Protein 4MLZ (pdb70)

Organism: Jonesia denitrificans (strain ATCC 14870 / DSM 20603 / BCRC 15368 / CIP 55.134 / JCM 11481 / NBRC 15587 / NCTC 10816 / Prevot 55134) (NCBI:txid471856)

Solvent-accessible surface area: 26626 Å² total

Nearest PDB structures (foldseek):
  4mlz-assembly2_B  TM=9.936E-01  e=7.868E-59  Jonesia denitrificans DSM 20603
  5cr9-assembly1_A  TM=7.950E-01  e=8.941E-20  Saccharomonospora viridis DSM 43017
  4ljs-assembly1_A  TM=7.779E-01  e=3.180E-17  Veillonella parvula DSM 2008
  4m7o-assembly1_A  TM=7.864E-01  e=3.704E-15  Staphylococcus epidermidis ATCC 12228
  4ovk-assembly1_A  TM=6.736E-01  e=2.543E-13  Veillonella parvula DSM 2008

InterPro domains:
  IPR002491 ABC transporter periplasmic binding domain [PF01497] (80-327)
  IPR002491 ABC transporter periplasmic binding domain [PS50983] (79-355)
  IPR022287 ABC transporter, F420-0 import, periplasmic substrate-binding protein, predicted [TIGR03868] (61-351)
  IPR050902 ABC Transporter Solute-Binding [PTHR30535] (26-348)

B-factor: mean 18.54, std 8.25, range [8.4, 85.69]

Sequence (590 aa):
REATTYPLTVDNCGTTATFDSVPERVVTLKSSTTELLLALGRGDRIVATSYLDGPVAPWLEDEAAQVPAVSAPLDEERLPSLEKVLETEPDLIFAGWESVTTEGLADRDRLTQLGVNTLVAPSACKEDGYRPDPLTWEESLAQEITTVGTIFDAHSEAQSLVDTNEQLAAISPDSRGLSALWFSSGSDTPFVGGGSSGSAQLVDTVGLRNIGSDIDDTWGPSWEAIIDANPDVIVLVDSSWSSAQKKKDILTSHPVASTLDAVVNDRYLVIDFPPTEPGVRTADGAVALADQLAALTVEATTYPLTVDNCGTTATFDDSVPERVVTLKSSTTELLLALGRGDRIVATSYLDGPVAPWLEDEAAQVPAVSAPLDEERLPSLEKVLETEPDLIFAGWESVTTEGLADRDRLTQLGVNTLVAPSACKEDGYRPDPLTWEESLAQEITTVGTIFDAHHSEAQSLVDTNEQLAAISPDSRGLSALWFSSGSDTPFVGGGSGSAQLVDTVGLRNIGSDIDDTWGPSWEAIIDANPDVIVLVDSSWSSAQKKKKDILTSHPVASTLDAVVNDRYLVIDFPPTEPGVRTADGAVALADQLAALTVE

Structure (mmCIF, N/CA/C/O backbone):
data_4MLZ
#
_entry.id   4MLZ
#
_cell.length_a   59.678
_cell.length_b   72.741
_cell.length_c   71.306
_cell.angle_alpha   90.000
_cell.angle_beta   101.320
_cell.angle_gamma   90.000
#
_symmetry.space_group_name_H-M   'P 1 21 1'
#
loop_
_entity.id
_entity.type
_entity.pdbx_description
1 polymer 'Periplasmic binding protein'
2 non-polymer 'CALCIUM ION'
3 non-polymer 'POTASSIUM ION'
4 water water
#
loop_
_atom_site.group_PDB
_atom_site.id
_atom_site.type_symbol
_atom_site.label_atom_id
_atom_site.label_alt_id
_atom_site.label_comp_id
_atom_site.label_asym_id
_atom_site.label_entity_id
_atom_site.label_seq_id
_atom_site.pdbx_PDB_ins_code
_atom_site.Cartn_x
_atom_site.Cartn_y
_atom_site.Cartn_z
_atom_site.occupancy
_atom_site.B_iso_or_equiv
_atom_site.auth_seq_id
_atom_site.auth_comp_id
_atom_site.auth_asym_id
_atom_site.auth_atom_id
_atom_site.pdbx_PDB_model_num
ATOM 1 N N . ARG A 1 30 ? 16.510 1.655 47.761 1.00 36.47 55 ARG A N 1
ATOM 2 C CA . ARG A 1 30 ? 15.094 1.882 47.306 1.00 41.59 55 ARG A CA 1
ATOM 3 C C . ARG A 1 30 ? 14.538 3.254 47.758 1.00 39.99 55 ARG A C 1
ATOM 4 O O . ARG A 1 30 ? 13.331 3.511 47.665 1.00 37.32 55 ARG A O 1
ATOM 6 N N . GLU A 1 31 ? 15.415 4.146 48.221 1.00 34.23 56 GLU A N 1
ATOM 7 C CA . GLU A 1 31 ? 14.974 5.453 48.658 1.00 30.22 56 GLU A CA 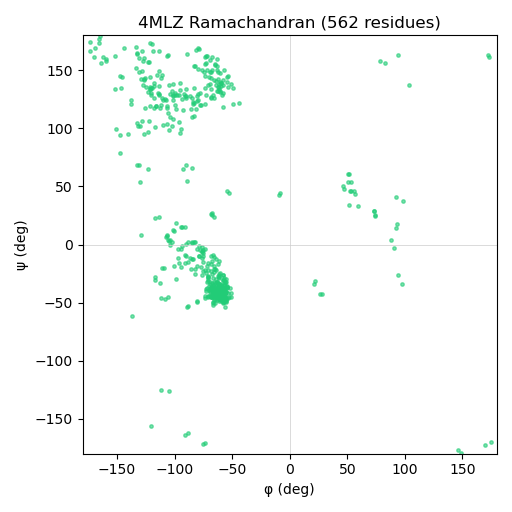1
ATOM 8 C C . GLU A 1 31 ? 14.337 6.235 47.490 1.00 23.73 56 GLU A C 1
ATOM 9 O O . GLU A 1 31 ? 14.764 6.128 46.348 1.00 27.24 56 GLU A O 1
ATOM 15 N N . ALA A 1 32 ? 13.285 6.978 47.794 1.00 16.98 57 ALA A N 1
ATOM 16 C CA . ALA A 1 32 ? 12.711 7.945 46.877 1.00 18.28 57 ALA A CA 1
ATOM 17 C C . ALA A 1 32 ? 12.833 9.306 47.533 1.00 17.18 57 ALA A C 1
ATOM 18 O O . ALA A 1 32 ? 12.621 9.448 48.735 1.00 18.60 57 ALA A O 1
ATOM 20 N N . THR A 1 33 ? 13.189 10.302 46.732 1.00 13.88 58 THR A N 1
ATOM 21 C CA . THR A 1 33 ? 13.365 11.659 47.218 1.00 13.27 58 THR A CA 1
ATOM 22 C C . THR A 1 33 ? 12.064 12.279 47.750 1.00 13.85 58 THR A C 1
ATOM 23 O O . THR A 1 33 ? 11.003 12.139 47.162 1.00 13.95 58 THR A O 1
ATOM 27 N N . THR A 1 34 ? 12.183 12.969 48.884 1.00 15.28 59 THR A N 1
ATOM 28 C CA . THR A 1 34 ? 11.101 13.776 49.443 1.00 17.47 59 THR A CA 1
ATOM 29 C C . THR A 1 34 ? 11.192 15.196 48.910 1.00 16.86 59 THR A C 1
ATOM 30 O O . THR A 1 34 ? 12.241 15.820 49.023 1.00 16.73 59 THR A O 1
ATOM 34 N N . TYR A 1 35 ? 10.100 15.693 48.329 1.00 16.38 60 TYR A N 1
ATOM 35 C CA . TYR A 1 35 ? 9.989 17.076 47.884 1.00 16.96 60 TYR A CA 1
ATOM 36 C C . TYR A 1 35 ? 8.950 17.792 48.732 1.00 16.81 60 TYR A C 1
ATOM 37 O O . TYR A 1 35 ? 7.995 17.170 49.215 1.00 20.79 60 TYR A O 1
ATOM 46 N N . PRO A 1 36 ? 9.117 19.103 48.948 1.00 18.15 61 PRO A N 1
ATOM 47 C CA . PRO A 1 36 ? 10.178 19.967 48.445 1.00 19.06 61 PRO A CA 1
ATOM 48 C C . PRO A 1 36 ? 11.531 19.671 49.094 1.00 18.80 61 PRO A C 1
ATOM 49 O O . PRO A 1 36 ? 11.605 19.297 50.266 1.00 16.93 61 PRO A O 1
ATOM 53 N N . LEU A 1 37 ? 12.571 19.802 48.282 1.00 15.36 62 LEU A N 1
ATOM 54 C CA . LEU A 1 37 ? 13.932 19.517 48.634 1.00 15.96 62 LEU A CA 1
ATOM 55 C C . LEU A 1 37 ? 14.695 20.809 48.515 1.00 16.68 62 LEU A C 1
ATOM 56 O O . LEU A 1 37 ? 14.692 21.439 47.443 1.00 15.32 62 LEU A O 1
ATOM 61 N N . THR A 1 38 ? 15.385 21.173 49.589 1.00 16.99 63 THR A N 1
ATOM 62 C CA . THR A 1 38 ? 16.210 22.363 49.616 1.00 18.00 63 THR A CA 1
ATOM 63 C C . THR A 1 38 ? 17.673 21.973 49.756 1.00 18.58 63 THR A C 1
ATOM 64 O O . THR A 1 38 ? 18.027 21.168 50.613 1.00 18.95 63 THR A O 1
ATOM 68 N N . VAL A 1 39 ? 18.519 22.512 48.882 1.00 16.04 64 VAL A N 1
ATOM 69 C CA . VAL A 1 39 ? 19.954 22.237 48.928 1.00 17.01 64 VAL A CA 1
ATOM 70 C C . VAL A 1 39 ? 20.724 23.539 48.804 1.00 15.46 64 VAL A C 1
ATOM 71 O O . VAL A 1 39 ? 20.247 24.489 48.188 1.00 20.20 64 VAL A O 1
ATOM 75 N N . ASP A 1 40 ? 21.919 23.566 49.385 1.00 14.07 65 ASP A N 1
ATOM 76 C CA . ASP A 1 40 ? 22.858 24.674 49.227 1.00 16.01 65 ASP A CA 1
ATOM 77 C C . ASP A 1 40 ? 23.757 24.284 48.060 1.00 16.12 65 ASP A C 1
ATOM 78 O O . ASP A 1 40 ? 24.488 23.299 48.131 1.00 20.88 65 ASP A O 1
ATOM 83 N N . ASN A 1 41 ? 23.695 25.034 46.981 1.00 14.23 66 ASN A N 1
ATOM 84 C CA . ASN A 1 41 ? 24.470 24.698 45.795 1.00 13.48 66 ASN A CA 1
ATOM 85 C C . ASN A 1 41 ? 25.357 25.885 45.464 1.00 13.06 66 ASN A C 1
ATOM 86 O O . ASN A 1 41 ? 24.876 26.898 44.995 1.00 14.84 66 ASN A O 1
ATOM 91 N N . CYS A 1 42 ? 26.649 25.746 45.727 1.00 17.30 67 CYS A N 1
ATOM 92 C CA . CYS A 1 42 ? 27.623 26.828 45.604 1.00 18.64 67 CYS A CA 1
ATOM 93 C C . CYS A 1 42 ? 27.204 28.098 46.345 1.00 18.08 67 CYS A C 1
ATOM 94 O O . CYS A 1 42 ? 27.497 29.194 45.895 1.00 18.52 67 CYS A O 1
ATOM 97 N N . GLY A 1 43 ? 26.516 27.963 47.469 1.00 16.60 68 GLY A N 1
ATOM 98 C CA . GLY A 1 43 ? 26.131 29.144 48.255 1.00 17.76 68 GLY A CA 1
ATOM 99 C C . GLY A 1 43 ? 24.778 29.733 47.900 1.00 17.87 68 GLY A C 1
ATOM 100 O O . GLY A 1 43 ? 24.337 30.671 48.538 1.00 22.07 68 GLY A O 1
ATOM 101 N N . THR A 1 44 ? 24.111 29.185 46.892 1.00 17.14 69 THR A N 1
ATOM 102 C CA . THR A 1 44 ? 22.740 29.555 46.570 1.00 16.21 69 THR A CA 1
ATOM 103 C C . THR A 1 44 ? 21.767 28.496 47.086 1.00 15.78 69 THR A C 1
ATOM 104 O O . THR A 1 44 ? 21.954 27.305 46.873 1.00 16.77 69 THR A O 1
ATOM 108 N N . THR A 1 45 ? 20.717 28.935 47.758 1.00 17.15 70 THR A N 1
ATOM 109 C CA . THR A 1 45 ? 19.694 27.994 48.210 1.00 19.58 70 THR A CA 1
ATOM 110 C C . THR A 1 45 ? 18.815 27.617 47.030 1.00 18.11 70 THR A C 1
ATOM 111 O O . THR A 1 45 ? 18.208 28.476 46.408 1.00 25.68 70 THR A O 1
ATOM 115 N N . ALA A 1 46 ? 18.777 26.335 46.705 1.00 17.30 71 ALA A N 1
ATOM 116 C CA . ALA A 1 46 ? 18.002 25.853 45.579 1.00 17.05 71 ALA A CA 1
ATOM 117 C C . ALA A 1 46 ? 16.914 24.933 46.118 1.00 16.54 71 ALA A C 1
ATOM 118 O O . ALA A 1 46 ? 17.202 23.925 46.758 1.00 18.37 71 ALA A O 1
ATOM 120 N N . THR A 1 47 ? 15.667 25.315 45.875 1.00 15.84 72 THR A N 1
ATOM 121 C CA . THR A 1 47 ? 14.541 24.506 46.268 1.00 15.99 72 THR A CA 1
ATOM 122 C C . THR A 1 47 ? 13.808 23.905 45.087 1.00 14.34 72 THR A C 1
ATOM 123 O O . THR A 1 47 ? 13.353 24.622 44.200 1.00 17.10 72 THR A O 1
ATOM 127 N N . PHE A 1 48 ? 13.663 22.588 45.127 1.00 13.31 73 PHE A N 1
ATOM 128 C CA . PHE A 1 48 ? 12.957 21.816 44.114 1.00 13.49 73 PHE A CA 1
ATOM 129 C C . PHE A 1 48 ? 11.616 21.370 44.674 1.00 15.35 73 PHE A C 1
ATOM 130 O O . PHE A 1 48 ? 11.558 20.594 45.642 1.00 16.95 73 PHE A O 1
ATOM 138 N N . ASP A 1 49 ? 10.547 21.906 44.089 1.00 16.13 74 ASP A N 1
ATOM 139 C CA . ASP A 1 49 ? 9.180 21.580 44.484 1.00 19.74 74 ASP A CA 1
ATOM 140 C C . ASP A 1 49 ? 8.784 20.168 44.065 1.00 15.66 74 ASP A C 1
ATOM 141 O O . ASP A 1 49 ? 7.821 19.601 44.584 1.00 17.81 74 ASP A O 1
ATOM 146 N N . SER A 1 50 ? 9.519 19.607 43.117 1.00 16.12 75 SER A N 1
ATOM 147 C CA . SER A 1 50 ? 9.218 18.304 42.542 1.00 15.82 75 SER A CA 1
ATOM 148 C C . SER A 1 50 ? 10.426 17.895 41.708 1.00 14.31 75 SER A C 1
ATOM 149 O O . SER A 1 50 ? 11.334 18.702 41.465 1.00 15.55 75 SER A O 1
ATOM 152 N N . VAL A 1 51 ? 10.452 16.654 41.273 1.00 15.17 76 VAL A N 1
ATOM 153 C CA . VAL A 1 51 ? 11.574 16.193 40.470 1.00 14.16 76 VAL A CA 1
ATOM 154 C C . VAL A 1 51 ? 11.662 17.017 39.164 1.00 12.97 76 VAL A C 1
ATOM 155 O O . VAL A 1 51 ? 10.641 17.345 38.587 1.00 13.58 76 VAL A O 1
ATOM 159 N N . PRO A 1 52 ? 12.878 17.406 38.736 1.00 12.37 77 PRO A N 1
ATOM 160 C CA . PRO A 1 52 ? 12.994 18.093 37.444 1.00 12.64 77 PRO A CA 1
ATOM 161 C C . PRO A 1 52 ? 12.485 17.240 36.278 1.00 12.36 77 PRO A C 1
ATOM 162 O O . PRO A 1 52 ? 12.735 16.042 36.236 1.00 12.92 77 PRO A O 1
ATOM 166 N N . GLU A 1 53 ? 11.765 17.872 35.354 1.00 10.71 78 GLU A N 1
ATOM 167 C CA . GLU A 1 53 ? 11.223 17.179 34.178 1.00 12.44 78 GLU A CA 1
ATOM 168 C C . GLU A 1 53 ? 11.786 17.717 32.875 1.00 11.28 78 GLU A C 1
ATOM 169 O O . GLU A 1 53 ? 11.878 16.977 31.912 1.00 12.80 78 GLU A O 1
ATOM 175 N N . ARG A 1 54 ? 12.120 19.010 32.845 1.00 11.40 79 ARG A N 1
ATOM 176 C CA . ARG A 1 54 ? 12.569 19.705 31.639 1.00 10.73 79 ARG A CA 1
ATOM 177 C C . ARG A 1 54 ? 13.820 20.498 31.974 1.00 10.10 79 ARG A C 1
ATOM 178 O O . ARG A 1 54 ? 13.761 21.553 32.603 1.00 12.83 79 ARG A O 1
ATOM 186 N N . VAL A 1 55 ? 14.952 19.949 31.573 1.00 10.18 80 VAL A N 1
ATOM 187 C CA . VAL A 1 55 ? 16.266 20.429 31.942 1.00 9.89 80 VAL A CA 1
ATOM 188 C C . VAL A 1 55 ? 17.086 20.804 30.703 1.00 9.71 80 VAL A C 1
ATOM 189 O O . VAL A 1 55 ? 17.165 20.043 29.749 1.00 11.73 80 VAL A O 1
ATOM 193 N N . VAL A 1 56 ? 17.730 21.960 30.763 1.00 10.49 81 VAL A N 1
ATOM 194 C CA . VAL A 1 56 ? 18.749 22.348 29.799 1.00 10.14 81 VAL A CA 1
ATOM 195 C C . VAL A 1 56 ? 20.124 22.067 30.442 1.00 11.04 81 VAL A C 1
ATOM 196 O O . VAL A 1 56 ? 20.446 22.607 31.489 1.00 10.16 81 VAL A O 1
ATOM 200 N N . THR A 1 57 ? 20.929 21.209 29.826 1.00 10.13 82 THR A N 1
ATOM 201 C CA . THR A 1 57 ? 22.251 20.865 30.372 1.00 10.14 82 THR A CA 1
ATOM 202 C C . THR A 1 57 ? 23.331 21.588 29.550 1.00 11.25 82 THR A C 1
ATOM 203 O O . THR A 1 57 ? 23.332 21.560 28.327 1.00 16.02 82 THR A O 1
ATOM 207 N N . LEU A 1 58 ? 24.210 22.257 30.253 1.00 10.86 83 LEU A N 1
ATOM 208 C CA . LEU A 1 58 ? 25.316 22.995 29.660 1.00 10.73 83 LEU A CA 1
ATOM 209 C C . LEU A 1 58 ? 26.629 22.338 30.045 1.00 10.57 83 LEU A C 1
ATOM 210 O O . LEU A 1 58 ? 26.895 22.126 31.232 1.00 11.02 83 LEU A O 1
ATOM 215 N N . LYS A 1 59 ? 27.457 22.060 29.032 1.00 11.26 84 LYS A N 1
ATOM 216 C CA . LYS A 1 59 ? 28.689 21.236 29.123 1.00 11.22 84 LYS A CA 1
ATOM 217 C C . LYS A 1 59 ? 28.364 19.750 29.038 1.00 10.38 84 LYS A C 1
ATOM 218 O O . LYS A 1 59 ? 27.242 19.310 29.324 1.00 9.75 84 LYS A O 1
ATOM 224 N N . SER A 1 60 ? 29.360 18.974 28.623 1.00 11.29 85 SER A N 1
ATOM 225 C CA . SER A 1 60 ? 29.212 17.527 28.557 1.00 12.31 85 SER A CA 1
ATOM 226 C C . SER A 1 60 ? 29.061 16.872 29.945 1.00 11.70 85 SER A C 1
ATOM 227 O O . SER A 1 60 ? 28.352 15.885 30.080 1.00 14.08 85 SER A O 1
ATOM 230 N N . SER A 1 61 ? 29.730 17.413 30.958 1.00 11.44 86 SER A N 1
ATOM 231 C CA . SER A 1 61 ? 29.709 16.825 32.291 1.00 11.67 86 SER A CA 1
ATOM 232 C C . SER A 1 61 ? 28.277 16.657 32.829 1.00 10.55 86 SER A C 1
ATOM 233 O O . SER A 1 61 ? 27.921 15.600 33.340 1.00 12.51 86 SER A O 1
ATOM 236 N N . THR A 1 62 ? 27.465 17.697 32.687 1.00 9.80 87 THR A N 1
ATOM 237 C CA . THR A 1 62 ? 26.100 17.682 33.193 1.00 10.24 87 THR A CA 1
ATOM 238 C C . THR A 1 62 ? 25.223 16.803 32.309 1.00 10.16 87 THR A C 1
ATOM 239 O O . THR A 1 62 ? 24.451 16.003 32.802 1.00 11.28 87 THR A O 1
ATOM 243 N N . THR A 1 63 ? 25.374 16.951 30.996 1.00 10.06 88 THR A N 1
ATOM 244 C CA . THR A 1 63 ? 24.618 16.178 30.033 1.00 9.71 88 THR A CA 1
ATOM 245 C C . THR A 1 63 ? 24.849 14.690 30.231 1.00 9.95 88 THR A C 1
ATOM 246 O O . THR A 1 63 ? 23.884 13.916 30.361 1.00 11.17 88 THR A O 1
ATOM 250 N N . GLU A 1 64 ? 26.119 14.297 30.300 1.00 11.03 89 GLU A N 1
ATOM 251 C CA . GLU A 1 64 ? 26.461 12.896 30.487 1.00 11.20 89 GLU A CA 1
ATOM 252 C C . GLU A 1 64 ? 26.099 12.355 31.868 1.00 9.51 89 GLU A C 1
ATOM 253 O O . GLU A 1 64 ? 25.740 11.201 31.962 1.00 10.06 89 GLU A O 1
ATOM 259 N N . LEU A 1 65 ? 26.154 13.179 32.916 1.00 9.14 90 LEU A N 1
ATOM 260 C CA . LEU A 1 65 ? 25.734 12.728 34.248 1.00 9.76 90 LEU A CA 1
ATOM 261 C C . LEU A 1 65 ? 24.241 12.372 34.224 1.00 9.35 90 LEU A C 1
ATOM 262 O O . LEU A 1 65 ? 23.857 11.323 34.721 1.00 10.22 90 LEU A O 1
ATOM 267 N N . LEU A 1 66 ? 23.406 13.219 33.615 1.00 9.33 91 LEU A N 1
ATOM 268 C CA . LEU A 1 66 ? 21.985 12.896 33.499 1.00 9.70 91 LEU A CA 1
ATOM 269 C C . LEU A 1 66 ? 21.751 11.664 32.630 1.00 9.84 91 LEU A C 1
ATOM 270 O O . LEU A 1 66 ? 20.938 10.821 32.982 1.00 9.60 91 LEU A O 1
ATOM 275 N N . LEU A 1 67 ? 22.493 11.522 31.525 1.00 9.62 92 LEU A N 1
ATOM 276 C CA . LEU A 1 67 ? 22.378 10.292 30.736 1.00 11.02 92 LEU A CA 1
ATOM 277 C C . LEU A 1 67 ? 22.698 9.070 31.610 1.00 10.92 92 LEU A C 1
ATOM 278 O O . LEU A 1 67 ? 21.959 8.076 31.609 1.00 9.97 92 LEU A O 1
ATOM 283 N N . ALA A 1 68 ? 23.798 9.164 32.353 1.00 10.69 93 ALA A N 1
ATOM 284 C CA . ALA A 1 68 ? 24.291 8.063 33.200 1.00 11.39 93 ALA A CA 1
ATOM 285 C C . ALA A 1 68 ? 23.343 7.681 34.319 1.00 11.06 93 ALA A C 1
ATOM 286 O O . ALA A 1 68 ? 23.294 6.529 34.694 1.00 10.37 93 ALA A O 1
ATOM 288 N N . LEU A 1 69 ? 22.598 8.663 34.840 1.00 11.69 94 LEU A N 1
ATOM 289 C CA . LEU A 1 69 ? 21.592 8.427 35.884 1.00 12.03 94 LEU A CA 1
ATOM 290 C C . LEU A 1 69 ? 20.234 7.927 35.359 1.00 11.72 94 LEU A C 1
ATOM 291 O O . LEU A 1 69 ? 19.308 7.722 36.140 1.00 11.12 94 LEU A O 1
ATOM 296 N N . GLY A 1 70 ? 20.122 7.727 34.048 1.00 12.03 95 GLY A N 1
ATOM 297 C CA . GLY A 1 70 ? 18.876 7.303 33.420 1.00 14.78 95 GLY A CA 1
ATOM 298 C C . GLY A 1 70 ? 17.830 8.401 33.358 1.00 12.84 95 GLY A C 1
ATOM 299 O O . GLY A 1 70 ? 16.625 8.126 33.366 1.00 12.72 95 GLY A O 1
ATOM 300 N N . ARG A 1 71 ? 18.304 9.645 33.288 1.00 11.26 96 ARG A N 1
ATOM 301 C CA . ARG A 1 71 ? 17.433 10.815 33.243 1.00 10.38 96 ARG A CA 1
ATOM 302 C C . ARG A 1 71 ? 17.583 11.582 31.943 1.00 9.81 96 ARG A C 1
ATOM 303 O O . ARG A 1 71 ? 17.242 12.751 31.857 1.00 10.74 96 ARG A O 1
ATOM 311 N N . GLY A 1 72 ? 18.046 10.906 30.903 1.00 11.91 97 GLY A N 1
ATOM 312 C CA . GLY A 1 72 ? 18.160 11.553 29.598 1.00 10.26 97 GLY A CA 1
ATOM 313 C C . GLY A 1 72 ? 16.853 12.106 29.075 1.00 9.47 97 GLY A C 1
ATOM 314 O O . GLY A 1 72 ? 16.848 13.100 28.373 1.00 11.43 97 GLY A O 1
ATOM 315 N N . ASP A 1 73 ? 15.738 11.475 29.428 1.00 11.37 98 ASP A N 1
ATOM 316 C CA . ASP A 1 73 ? 14.422 11.923 28.977 1.00 13.05 98 ASP A CA 1
ATOM 317 C C . ASP A 1 73 ? 14.017 13.271 29.595 1.00 11.87 98 ASP A C 1
ATOM 318 O O . ASP A 1 73 ? 13.053 13.876 29.167 1.00 13.94 98 ASP A O 1
ATOM 323 N N . ARG A 1 74 ? 14.766 13.748 30.576 1.00 11.23 99 ARG A N 1
ATOM 324 C CA . ARG A 1 74 ? 14.514 15.065 31.162 1.00 11.19 99 ARG A CA 1
ATOM 325 C C . ARG A 1 74 ? 15.227 16.179 30.387 1.00 10.62 99 ARG A C 1
ATOM 326 O O . ARG A 1 74 ? 14.979 17.349 30.640 1.00 12.53 99 ARG A O 1
ATOM 334 N N . ILE A 1 75 ? 16.131 15.812 29.479 1.00 10.61 100 ILE A N 1
ATOM 335 C CA . ILE A 1 75 ? 16.939 16.800 28.765 1.00 10.69 100 ILE A CA 1
ATOM 336 C C . ILE A 1 75 ? 16.148 17.355 27.586 1.00 11.11 100 ILE A C 1
ATOM 337 O O . ILE A 1 75 ? 15.903 16.645 26.609 1.00 10.61 100 ILE A O 1
ATOM 342 N N . VAL A 1 76 ? 15.754 18.628 27.694 1.00 11.24 101 VAL A N 1
ATOM 343 C CA . VAL A 1 76 ? 15.017 19.312 26.625 1.00 11.92 101 VAL A CA 1
ATOM 344 C C . VAL A 1 76 ? 15.904 20.148 25.689 1.00 11.27 101 VAL A C 1
ATOM 345 O O . VAL A 1 76 ? 15.468 20.550 24.611 1.00 12.28 101 VAL A O 1
ATOM 349 N N . ALA A 1 77 ? 17.120 20.427 26.124 1.00 10.97 102 ALA A N 1
ATOM 350 C CA . ALA A 1 77 ? 18.122 21.114 25.312 1.00 10.36 102 ALA A CA 1
ATOM 351 C C . ALA A 1 77 ? 19.497 20.932 25.933 1.00 10.69 102 ALA A C 1
ATOM 352 O O . ALA A 1 77 ? 19.639 20.656 27.144 1.00 10.48 102 ALA A O 1
ATOM 354 N N . THR A 1 78 ? 20.519 21.053 25.097 1.00 11.34 103 THR A N 1
ATOM 355 C CA . THR A 1 78 ? 21.904 21.019 25.550 1.00 12.07 103 THR A CA 1
ATOM 356 C C . THR A 1 78 ? 22.619 22.178 24.888 1.00 12.06 103 THR A C 1
ATOM 357 O O . THR A 1 78 ? 22.129 22.762 23.911 1.00 12.60 103 THR A O 1
ATOM 361 N N . SER A 1 79 ? 23.779 22.509 25.425 1.00 10.73 104 SER A N 1
ATOM 362 C CA . SER A 1 79 ? 24.660 23.479 24.805 1.00 11.41 104 SER A CA 1
ATOM 363 C C . SER A 1 79 ? 26.069 23.303 25.313 1.00 12.11 104 SER A C 1
ATOM 364 O O . SER A 1 79 ? 26.295 22.731 26.391 1.00 11.11 104 SER A O 1
ATOM 367 N N . TYR A 1 80 ? 27.017 23.819 24.548 1.00 11.94 105 TYR A N 1
ATOM 368 C CA . TYR A 1 80 ? 28.425 23.800 24.960 1.00 12.40 105 TYR A CA 1
ATOM 369 C C . TYR A 1 80 ? 28.943 22.397 25.249 1.00 12.34 105 TYR A C 1
ATOM 370 O O . TYR A 1 80 ? 29.686 22.197 26.222 1.00 15.07 105 TYR A O 1
ATOM 379 N N . LEU A 1 81 ? 28.591 21.440 24.385 1.00 12.10 106 LEU A N 1
ATOM 380 C CA . LEU A 1 81 ? 29.104 20.078 24.509 1.00 12.70 106 LEU A CA 1
ATOM 381 C C . LEU A 1 81 ? 30.603 20.045 24.180 1.00 13.57 106 LEU A C 1
ATOM 382 O O . LEU A 1 81 ? 31.095 20.847 23.392 1.00 16.08 106 LEU A O 1
ATOM 387 N N . ASP A 1 82 ? 31.320 19.129 24.825 1.00 14.85 107 ASP A N 1
ATOM 388 C CA . ASP A 1 82 ? 32.781 19.058 24.778 1.00 16.35 107 ASP A CA 1
ATOM 389 C C . ASP A 1 82 ? 33.311 17.932 23.906 1.00 17.06 107 ASP A C 1
ATOM 390 O O . ASP A 1 82 ? 34.531 17.725 23.808 1.00 17.16 107 ASP A O 1
ATOM 395 N N . GLY A 1 83 ? 32.412 17.206 23.268 1.00 14.69 108 GLY A N 1
ATOM 396 C CA . GLY A 1 83 ? 32.836 16.121 22.408 1.00 15.90 108 GLY A CA 1
ATOM 397 C C . GLY A 1 83 ? 31.833 15.006 22.463 1.00 15.16 108 GLY A C 1
ATOM 398 O O . GLY A 1 83 ? 30.789 15.144 23.098 1.00 16.88 108 GLY A O 1
ATOM 399 N N . PRO A 1 84 ? 32.126 13.904 21.774 1.00 17.31 109 PRO A N 1
ATOM 400 C CA . PRO A 1 84 ? 31.206 12.776 21.799 1.00 16.82 109 PRO A CA 1
ATOM 401 C C . PRO A 1 84 ? 31.054 12.233 23.204 1.00 15.29 109 PRO A C 1
ATOM 402 O O . PRO A 1 84 ? 31.993 12.321 23.999 1.00 15.18 109 PRO A O 1
ATOM 406 N N . VAL A 1 85 ? 29.876 11.704 23.514 1.00 14.94 110 VAL A N 1
ATOM 407 C CA . VAL A 1 85 ? 29.655 11.061 24.803 1.00 14.86 110 VAL A CA 1
ATOM 408 C C . VAL A 1 85 ? 30.550 9.826 24.995 1.00 14.17 110 VAL A C 1
ATOM 409 O O . VAL A 1 85 ? 31.070 9.244 24.034 1.00 14.74 110 VAL A O 1
ATOM 413 N N . ALA A 1 86 ? 30.741 9.430 26.247 1.00 15.61 111 ALA A N 1
ATOM 414 C CA . ALA A 1 86 ? 31.466 8.194 26.541 1.00 14.78 111 ALA A CA 1
ATOM 415 C C . ALA A 1 86 ? 30.819 7.060 25.776 1.00 14.30 111 ALA A C 1
ATOM 416 O O . ALA A 1 86 ? 29.600 7.054 25.623 1.00 14.18 111 ALA A O 1
ATOM 418 N N . PRO A 1 87 ? 31.611 6.087 25.301 1.00 15.48 112 PRO A N 1
ATOM 419 C CA . PRO A 1 87 ? 30.995 5.022 24.505 1.00 17.29 112 PRO A CA 1
ATOM 420 C C . PRO A 1 87 ? 29.827 4.316 25.200 1.00 14.55 112 PRO A C 1
ATOM 421 O O . PRO A 1 87 ? 28.846 3.982 24.563 1.00 14.96 112 PRO A O 1
ATOM 425 N N . TRP A 1 88 ? 29.930 4.127 26.506 1.00 14.59 113 TRP A N 1
ATOM 426 C CA . TRP A 1 88 ? 28.871 3.484 27.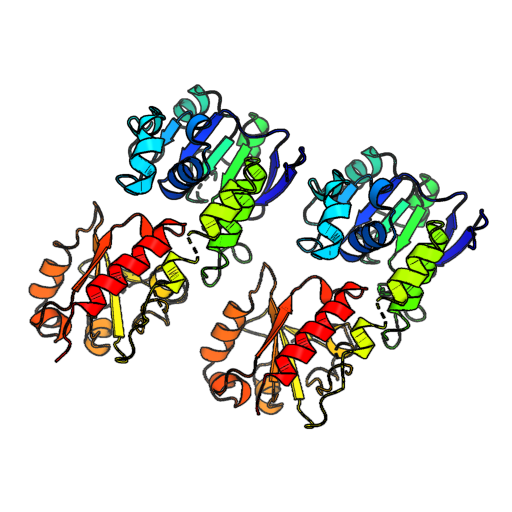287 1.00 13.85 113 TRP A CA 1
ATOM 427 C C . TRP A 1 88 ? 27.629 4.345 27.524 1.00 13.27 113 TRP A C 1
ATOM 428 O O . TRP A 1 88 ? 26.657 3.884 28.103 1.00 13.86 113 TRP A O 1
ATOM 439 N N . LEU A 1 89 ? 27.663 5.588 27.074 1.00 13.97 114 LEU A N 1
ATOM 440 C CA . LEU A 1 89 ? 26.482 6.464 27.085 1.00 12.75 114 LEU A CA 1
ATOM 441 C C . LEU A 1 89 ? 25.896 6.708 25.696 1.00 14.30 114 LEU A C 1
ATOM 442 O O . LEU A 1 89 ? 24.942 7.501 25.547 1.00 13.21 114 LEU A O 1
ATOM 447 N N . GLU A 1 90 ? 26.421 6.007 24.681 1.00 13.46 115 GLU A N 1
ATOM 448 C CA . GLU A 1 90 ? 25.922 6.175 23.331 1.00 13.47 115 GLU A CA 1
ATOM 449 C C . GLU A 1 90 ? 24.461 5.753 23.200 1.00 13.00 115 GLU A C 1
ATOM 450 O O . GLU A 1 90 ? 23.679 6.418 22.529 1.00 13.44 115 GLU A O 1
ATOM 456 N N . ASP A 1 91 ? 24.076 4.658 23.850 1.00 13.77 116 ASP A N 1
ATOM 457 C CA . ASP A 1 91 ? 22.698 4.213 23.715 1.00 17.16 116 ASP A CA 1
ATOM 458 C C . ASP A 1 91 ? 21.742 5.149 24.468 1.00 16.28 116 ASP A C 1
ATOM 459 O O . ASP A 1 91 ? 20.637 5.381 23.998 1.00 20.63 116 ASP A O 1
ATOM 464 N N . GLU A 1 92 ? 22.168 5.741 25.582 1.00 15.14 117 GLU A N 1
ATOM 465 C CA . GLU A 1 92 ? 21.339 6.762 26.221 1.00 13.71 117 GLU A CA 1
ATOM 466 C C . GLU A 1 92 ? 21.230 8.026 25.348 1.00 12.80 117 GLU A C 1
ATOM 467 O O . GLU A 1 92 ? 20.137 8.574 25.184 1.00 12.75 117 GLU A O 1
ATOM 473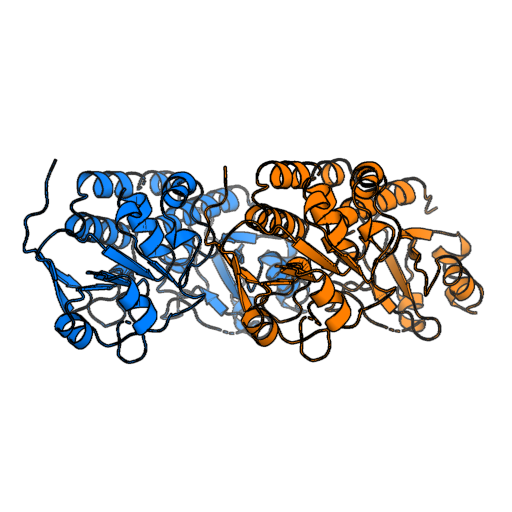 N N . ALA A 1 93 ? 22.348 8.460 24.776 1.00 11.18 118 ALA A N 1
ATOM 474 C CA . ALA A 1 93 ? 22.379 9.690 23.980 1.00 12.70 118 ALA A CA 1
ATOM 475 C C . ALA A 1 93 ? 21.462 9.570 22.767 1.00 12.96 118 ALA A C 1
ATOM 476 O O . ALA A 1 93 ? 20.797 10.529 22.379 1.00 13.19 118 ALA A O 1
ATOM 478 N N . ALA A 1 94 ? 21.412 8.372 22.188 1.00 15.52 119 ALA A N 1
ATOM 479 C CA . ALA A 1 94 ? 20.594 8.102 21.002 1.00 17.87 119 ALA A CA 1
ATOM 480 C C . ALA A 1 94 ? 19.102 8.350 21.241 1.00 17.98 119 ALA A C 1
ATOM 481 O O . ALA A 1 94 ? 18.362 8.599 20.290 1.00 19.45 119 ALA A O 1
ATOM 483 N N . GLN A 1 95 ? 18.667 8.271 22.499 1.00 16.18 120 GLN A N 1
ATOM 484 C CA . GLN A 1 95 ? 17.258 8.536 22.877 1.00 18.09 120 GLN A CA 1
ATOM 485 C C . GLN A 1 95 ? 16.950 10.002 23.190 1.00 16.72 120 GLN A C 1
ATOM 486 O O . GLN A 1 95 ? 15.811 10.346 23.537 1.00 17.52 120 GLN A O 1
ATOM 492 N N . VAL A 1 96 ? 17.947 10.867 23.056 1.00 14.07 121 VAL A N 1
ATOM 493 C CA . VAL A 1 96 ? 17.816 12.257 23.463 1.00 14.84 121 VAL A CA 1
ATOM 494 C C . VAL A 1 96 ? 18.106 13.173 22.281 1.00 14.69 121 VAL A C 1
ATOM 495 O O . VAL A 1 96 ? 19.263 13.471 22.019 1.00 13.14 121 VAL A O 1
ATOM 499 N N . PRO A 1 97 ? 17.053 13.640 21.590 1.00 16.11 122 PRO A N 1
ATOM 500 C CA . PRO A 1 97 ? 17.257 14.517 20.443 1.00 16.50 122 PRO A C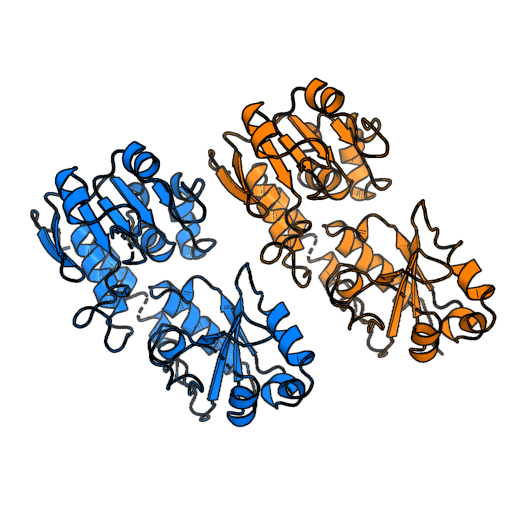A 1
ATOM 501 C C . PRO A 1 97 ? 18.146 15.734 20.724 1.00 13.81 122 PRO A C 1
ATOM 502 O O . PRO A 1 97 ? 18.952 16.106 19.875 1.00 13.90 122 PRO A O 1
ATOM 506 N N . ALA A 1 98 ? 18.035 16.326 21.911 1.00 12.81 123 ALA A N 1
ATOM 507 C CA . ALA A 1 98 ? 18.836 17.501 22.276 1.00 11.95 123 ALA A CA 1
ATOM 508 C C . ALA A 1 98 ? 20.357 17.302 22.209 1.00 12.56 123 ALA A C 1
ATOM 509 O O . ALA A 1 98 ? 21.100 18.266 22.011 1.00 12.89 123 ALA A O 1
ATOM 511 N N . VAL A 1 99 ? 20.829 16.069 22.375 1.00 11.13 124 VAL A N 1
ATOM 512 C CA . VAL A 1 99 ? 22.240 15.792 22.299 1.00 12.03 124 VAL A CA 1
ATOM 513 C C . VAL A 1 99 ? 22.706 15.931 20.841 1.00 12.93 124 VAL A C 1
ATOM 514 O O . VAL A 1 99 ? 23.845 16.317 20.573 1.00 17.21 124 VAL A O 1
ATOM 518 N N . SER A 1 100 ? 21.810 15.654 19.907 1.00 12.76 125 SER A N 1
ATOM 519 C CA . SER A 1 100 ? 22.147 15.733 18.483 1.00 14.48 125 SER A CA 1
ATOM 520 C C . SER A 1 100 ? 22.062 17.145 17.945 1.00 13.90 125 SER A C 1
ATOM 521 O O . SER A 1 100 ? 22.661 17.444 16.914 1.00 14.77 125 SER A O 1
ATOM 524 N N . ALA A 1 101 ? 21.317 18.005 18.638 1.00 13.43 126 ALA A N 1
ATOM 525 C CA . ALA A 1 101 ? 21.077 19.365 18.205 1.00 14.32 126 ALA A CA 1
ATOM 526 C C . ALA A 1 101 ? 21.285 20.355 19.337 1.00 13.09 126 ALA A C 1
ATOM 527 O O . ALA A 1 101 ? 20.341 20.993 19.799 1.00 13.61 126 ALA A O 1
ATOM 529 N N . PRO A 1 102 ? 22.538 20.516 19.775 1.00 14.27 127 PRO A N 1
ATOM 530 C CA . PRO A 1 102 ? 22.777 21.515 20.802 1.00 14.02 127 PRO A CA 1
ATOM 531 C C . PRO A 1 102 ? 22.400 22.923 20.357 1.00 13.39 127 PRO A C 1
ATOM 532 O O . PRO A 1 102 ? 22.522 23.270 19.181 1.00 15.46 127 PRO A O 1
ATOM 536 N N . LEU A 1 103 ? 21.948 23.729 21.307 1.00 13.77 128 LEU A N 1
ATOM 537 C CA . LEU A 1 103 ? 21.534 25.098 21.039 1.00 14.56 128 LEU A CA 1
ATOM 538 C C . LEU A 1 103 ? 22.668 25.941 20.455 1.00 14.84 128 LEU A C 1
ATOM 539 O O . LEU A 1 103 ? 22.420 26.774 19.593 1.00 16.78 128 LEU A O 1
ATOM 544 N N . ASP A 1 104 ? 23.897 25.732 20.929 1.00 15.79 129 ASP A N 1
ATOM 545 C CA . ASP A 1 104 ? 25.067 26.486 20.470 1.00 18.04 129 ASP A CA 1
ATOM 546 C C . ASP A 1 104 ? 26.360 25.735 20.809 1.00 15.95 129 ASP A C 1
ATOM 547 O O . ASP A 1 104 ? 26.381 24.883 21.698 1.00 15.88 129 ASP A O 1
ATOM 552 N N A GLU A 1 105 ? 27.439 26.036 20.102 0.50 16.76 130 GLU A N 1
ATOM 553 N N B GLU A 1 105 ? 27.433 26.048 20.078 0.50 17.10 130 GLU A N 1
ATOM 554 C CA A GLU A 1 105 ? 28.735 25.465 20.452 0.50 17.54 130 GLU A CA 1
ATOM 555 C CA B GLU A 1 105 ? 28.771 25.522 20.387 0.50 18.20 130 GLU A CA 1
ATOM 556 C C A GLU A 1 105 ? 29.253 26.007 21.783 0.50 16.26 130 GLU A C 1
ATOM 557 C C B GLU A 1 105 ? 29.268 26.023 21.750 0.50 16.55 130 GLU A C 1
ATOM 558 O O A GLU A 1 105 ? 30.041 25.346 22.461 0.50 14.92 130 GLU A O 1
ATOM 559 O O B GLU A 1 105 ? 30.053 25.346 22.417 0.50 15.44 130 GLU A O 1
ATOM 570 N N . ARG A 1 106 ? 28.810 27.203 22.166 1.00 14.85 131 ARG A N 1
ATOM 571 C CA . ARG A 1 106 ? 29.180 27.748 23.465 1.00 16.54 131 ARG A CA 1
ATOM 572 C C . ARG A 1 106 ? 27.899 28.073 24.190 1.00 14.72 131 ARG A C 1
ATOM 573 O O . ARG A 1 106 ? 26.993 27.239 24.186 1.00 15.05 131 ARG A O 1
ATOM 581 N N . LEU A 1 107 ? 27.811 29.237 24.833 1.00 18.75 132 LEU A N 1
ATOM 582 C CA . LEU A 1 107 ? 26.576 29.613 25.528 1.00 18.23 132 LEU A CA 1
ATOM 583 C C . LEU A 1 107 ? 25.544 30.134 24.541 1.00 17.06 132 LEU A C 1
ATOM 584 O O . LEU A 1 107 ? 25.831 31.035 23.752 1.00 18.33 132 LEU A O 1
ATOM 589 N N . PRO A 1 108 ? 24.328 29.600 24.608 1.00 17.77 133 PRO A N 1
ATOM 590 C CA . PRO A 1 108 ? 23.228 30.103 23.799 1.00 17.66 133 PRO A CA 1
ATOM 591 C C . PRO A 1 108 ? 22.632 31.363 24.425 1.00 17.08 133 PRO A C 1
ATOM 592 O O . PRO A 1 108 ? 22.931 31.691 25.588 1.00 15.36 133 PRO A O 1
ATOM 596 N N . SER A 1 109 ? 21.772 32.045 23.677 1.00 16.65 134 SER A N 1
ATOM 597 C CA . SER A 1 109 ? 21.010 33.144 24.240 1.00 15.77 134 SER A CA 1
ATOM 598 C C . SER A 1 109 ? 20.038 32.581 25.263 1.00 14.66 134 SER A C 1
ATOM 599 O O . SER A 1 109 ? 19.571 31.437 25.138 1.00 14.63 134 SER A O 1
ATOM 602 N N . LEU A 1 110 ? 19.732 33.396 26.266 1.00 14.46 135 LEU A N 1
ATOM 603 C CA . LEU A 1 110 ? 18.721 33.005 27.243 1.00 13.48 135 LEU A CA 1
ATOM 604 C C . LEU A 1 110 ? 17.354 32.745 26.596 1.00 11.91 135 LEU A C 1
ATOM 605 O O . LEU A 1 110 ? 16.666 31.798 26.967 1.00 13.06 135 LEU A O 1
ATOM 610 N N . GLU A 1 111 ? 16.945 33.576 25.639 1.00 13.23 136 GLU A N 1
ATOM 611 C CA . GLU A 1 111 ? 15.702 33.329 24.883 1.00 14.51 136 GLU A CA 1
ATOM 612 C C . GLU A 1 111 ? 15.625 31.909 24.296 1.00 13.16 136 GLU A C 1
ATOM 613 O O . GLU A 1 111 ? 14.576 31.282 24.394 1.00 13.26 136 GLU A O 1
ATOM 619 N N . LYS A 1 112 ? 16.705 31.413 23.679 1.00 14.88 137 LYS A N 1
ATOM 620 C CA . LYS A 1 112 ? 16.716 30.040 23.131 1.00 16.20 137 LYS A CA 1
ATOM 621 C C . LYS A 1 112 ? 16.580 28.989 24.237 1.00 16.51 137 LYS A C 1
ATOM 622 O O . LYS A 1 112 ? 15.894 27.984 24.061 1.00 16.87 137 LYS A O 1
ATOM 628 N N . VAL A 1 113 ? 17.228 29.230 25.375 1.00 14.55 138 VAL A N 1
ATOM 629 C CA . VAL A 1 113 ? 17.131 28.328 26.527 1.00 15.86 138 VAL A CA 1
ATOM 630 C C . VAL A 1 113 ? 15.676 28.266 27.018 1.00 14.77 138 VAL A C 1
ATOM 631 O O . VAL A 1 113 ? 15.130 27.190 27.263 1.00 17.14 138 VAL A O 1
ATOM 635 N N . LEU A 1 114 ? 15.044 29.424 27.122 1.00 14.30 139 LEU A N 1
ATOM 636 C CA . LEU A 1 114 ? 13.699 29.505 27.682 1.00 15.31 139 LEU A CA 1
ATOM 637 C C . LEU A 1 114 ? 12.623 28.977 26.761 1.00 15.34 139 LEU A C 1
ATOM 638 O O . LEU A 1 114 ? 11.534 28.608 27.231 1.00 15.34 139 LEU A O 1
ATOM 643 N N . GLU A 1 115 ? 12.912 28.928 25.460 1.00 15.79 140 GLU A N 1
ATOM 644 C CA . GLU A 1 115 ? 11.930 28.444 24.459 1.00 17.91 140 GLU A CA 1
ATOM 645 C C . GLU A 1 115 ? 11.430 27.028 24.727 1.00 15.24 140 GLU A C 1
ATOM 646 O O . GLU A 1 115 ? 10.324 26.684 24.329 1.00 16.75 140 GLU A O 1
ATOM 652 N N . THR A 1 116 ? 12.265 26.213 25.370 1.00 15.44 141 THR A N 1
ATOM 653 C CA . THR A 1 116 ? 11.952 24.817 25.694 1.00 14.81 141 THR A CA 1
ATOM 654 C C . THR A 1 116 ? 11.159 24.646 27.009 1.00 13.39 141 THR A C 1
ATOM 655 O O . THR A 1 116 ? 10.871 23.515 27.428 1.00 13.55 141 THR A O 1
ATOM 659 N N . GLU A 1 117 ? 10.812 25.754 27.655 1.00 12.30 142 GLU A N 1
ATOM 660 C CA . GLU A 1 117 ? 10.063 25.720 28.936 1.00 12.98 142 GLU A CA 1
ATOM 661 C C . GLU A 1 117 ? 10.751 24.839 29.980 1.00 14.48 142 GLU A C 1
ATOM 662 O O . GLU A 1 117 ? 10.139 23.916 30.539 1.00 14.27 142 GLU A O 1
ATOM 668 N N . PRO A 1 118 ? 12.037 25.114 30.249 1.00 13.43 143 PRO A N 1
ATOM 669 C CA . PRO A 1 118 ? 12.743 24.322 31.248 1.00 13.71 143 PRO A CA 1
ATOM 670 C C . PRO A 1 118 ? 12.304 24.682 32.667 1.00 13.52 143 PRO A C 1
ATOM 671 O O . PRO A 1 118 ? 11.962 25.841 32.949 1.00 15.21 143 PRO A O 1
ATOM 675 N N . ASP A 1 119 ? 12.341 23.702 33.557 1.00 12.79 144 ASP A N 1
ATOM 676 C CA . ASP A 1 119 ? 12.212 23.990 34.999 1.00 13.52 144 ASP A CA 1
ATOM 677 C C . ASP A 1 119 ? 13.580 24.069 35.681 1.00 11.06 144 ASP A C 1
ATOM 678 O O . ASP A 1 119 ? 13.689 24.520 36.826 1.00 11.65 144 ASP A O 1
ATOM 683 N N . LEU A 1 120 ? 14.621 23.638 34.971 1.00 10.44 145 LEU A N 1
ATOM 684 C CA . LEU A 1 120 ? 15.981 23.623 35.476 1.00 10.21 145 LEU A CA 1
ATOM 685 C C . LEU A 1 120 ? 17.025 23.894 34.375 1.00 9.53 145 LEU A C 1
ATOM 686 O O . LEU A 1 120 ? 16.948 23.336 33.273 1.00 10.72 145 LEU A O 1
ATOM 691 N N . ILE A 1 121 ? 17.976 24.760 34.694 1.00 9.27 146 ILE A N 1
ATOM 692 C CA . ILE A 1 121 ? 19.226 24.891 33.957 1.00 10.14 146 ILE A CA 1
ATOM 693 C C . ILE A 1 121 ? 20.352 24.279 34.809 1.00 10.60 146 ILE A C 1
ATOM 694 O O . ILE A 1 121 ? 20.616 24.723 35.952 1.00 11.07 146 ILE A O 1
ATOM 699 N N . PHE A 1 122 ? 21.000 23.247 34.263 1.00 10.58 147 PHE A N 1
ATOM 700 C CA . PHE A 1 122 ? 22.055 22.485 34.939 1.00 10.66 147 PHE A CA 1
ATOM 701 C C . PHE A 1 122 ? 23.362 22.832 34.222 1.00 10.39 147 PHE A C 1
ATOM 702 O O . PHE A 1 122 ? 23.635 22.354 33.106 1.00 11.26 147 PHE A O 1
ATOM 710 N N . ALA A 1 123 ? 24.141 23.690 34.871 1.00 9.70 148 ALA A N 1
ATOM 711 C CA . ALA A 1 123 ? 25.331 24.303 34.290 1.00 10.84 148 ALA A CA 1
ATOM 712 C C . ALA A 1 123 ? 26.619 23.642 34.755 1.00 11.56 148 ALA A C 1
ATOM 713 O O . ALA A 1 123 ? 26.858 23.484 35.956 1.00 12.24 148 ALA A O 1
ATOM 715 N N . GLY A 1 124 ? 27.463 23.267 33.800 1.00 10.80 149 GLY A N 1
ATOM 716 C CA . GLY A 1 124 ? 28.768 22.674 34.117 1.00 10.63 149 GLY A CA 1
ATOM 717 C C . GLY A 1 124 ? 29.777 23.645 34.703 1.00 10.73 149 GLY A C 1
ATOM 718 O O . GLY A 1 124 ? 30.700 23.224 35.412 1.00 12.62 149 GLY A O 1
ATOM 719 N N . TRP A 1 125 ? 29.634 24.933 34.367 1.00 10.77 150 TRP A N 1
ATOM 720 C CA . TRP A 1 125 ? 30.497 25.994 34.884 1.00 10.81 150 TRP A CA 1
ATOM 721 C C . TRP A 1 125 ? 29.633 27.022 35.607 1.00 11.52 150 TRP A C 1
ATOM 722 O O . TRP A 1 125 ? 28.590 27.449 35.104 1.00 13.25 150 TRP A O 1
ATOM 733 N N . GLU A 1 126 ? 30.086 27.449 36.772 1.00 10.76 151 GLU A N 1
ATOM 734 C CA . GLU A 1 126 ? 29.325 28.392 37.601 1.00 11.71 151 GLU A CA 1
ATOM 735 C C . GLU A 1 126 ? 29.040 29.710 36.896 1.00 13.03 151 GLU A C 1
ATOM 736 O O . GLU A 1 126 ? 27.951 30.281 37.046 1.00 13.85 151 GLU A O 1
ATOM 742 N N . SER A 1 127 ? 30.018 30.189 36.126 1.00 12.55 152 SER A N 1
ATOM 743 C CA . SER A 1 127 ? 29.888 31.454 35.395 1.00 12.49 152 SER A CA 1
ATOM 744 C C . SER A 1 127 ? 28.635 31.518 34.490 1.00 12.78 152 SER A C 1
ATOM 745 O O . SER A 1 127 ? 28.107 32.590 34.246 1.00 13.07 152 SER A O 1
ATOM 756 N N . VAL A 1 129 ? 25.640 30.745 35.016 1.00 12.78 154 VAL A N 1
ATOM 757 C CA . VAL A 1 129 ? 24.455 31.239 35.732 1.00 12.35 154 VAL A CA 1
ATOM 758 C C . VAL A 1 129 ? 24.814 32.414 36.620 1.00 12.42 154 VAL A C 1
ATOM 759 O O . VAL A 1 129 ? 24.397 32.512 37.770 1.00 14.93 154 VAL A O 1
ATOM 763 N N . THR A 1 130 ? 25.602 33.313 36.052 1.00 11.69 155 THR A N 1
ATOM 764 C CA . THR A 1 130 ? 25.876 34.610 36.639 1.00 12.57 155 THR A CA 1
ATOM 765 C C . THR A 1 130 ? 25.439 35.643 35.645 1.00 12.53 155 THR A C 1
ATOM 766 O O . THR A 1 130 ? 25.096 35.322 34.503 1.00 13.39 155 THR A O 1
ATOM 770 N N . THR A 1 131 ? 25.479 36.892 36.057 1.00 12.65 156 THR A N 1
ATOM 771 C CA . THR A 1 131 ? 25.160 37.978 35.142 1.00 13.22 156 THR A CA 1
ATOM 772 C C . THR A 1 131 ? 26.029 37.980 33.889 1.00 12.32 156 THR A C 1
ATOM 773 O O . THR A 1 131 ? 25.562 38.360 32.823 1.00 11.70 156 THR A O 1
ATOM 777 N N . GLU A 1 132 ? 27.273 37.538 34.022 1.00 12.84 157 GLU A N 1
ATOM 778 C CA . GLU A 1 132 ? 28.216 37.426 32.895 1.00 14.63 157 GLU A CA 1
ATOM 779 C C . GLU A 1 132 ? 27.932 36.232 31.969 1.00 14.17 157 GLU A C 1
ATOM 780 O O . GLU A 1 132 ? 28.544 36.114 30.893 1.00 14.80 157 GLU A O 1
ATOM 786 N N . GLY A 1 133 ? 26.986 35.382 32.364 1.00 14.85 158 GLY A N 1
ATOM 787 C CA . GLY A 1 133 ? 26.552 34.205 31.568 1.00 14.77 158 GLY A CA 1
ATOM 788 C C . GLY A 1 133 ? 25.140 34.381 31.048 1.00 14.15 158 GLY A C 1
ATOM 789 O O . GLY A 1 133 ? 24.836 35.401 30.425 1.00 16.93 158 GLY A O 1
ATOM 790 N N . LEU A 1 134 ? 24.255 33.431 31.340 1.00 15.41 159 LEU A N 1
ATOM 791 C CA . LEU A 1 134 ? 22.862 33.512 30.885 1.00 15.88 159 LEU A CA 1
ATOM 792 C C . LEU A 1 134 ? 22.079 34.591 31.616 1.00 14.68 159 LEU A C 1
ATOM 793 O O . LEU A 1 134 ? 21.331 35.354 31.003 1.00 19.01 159 LEU A O 1
ATOM 798 N N . ALA A 1 135 ? 22.258 34.618 32.929 1.00 13.61 160 ALA A N 1
ATOM 799 C CA . ALA A 1 135 ? 21.561 35.505 33.862 1.00 11.79 160 ALA A CA 1
ATOM 800 C C . ALA A 1 135 ? 21.937 35.033 35.256 1.00 12.55 160 ALA A C 1
ATOM 801 O O . ALA A 1 135 ? 22.378 33.894 35.446 1.00 12.44 160 ALA A O 1
ATOM 803 N N . ASP A 1 136 ? 21.705 35.905 36.231 1.00 12.75 161 ASP A N 1
ATOM 804 C CA . ASP A 1 136 ? 21.948 35.563 37.618 1.00 13.06 161 ASP A CA 1
ATOM 805 C C . ASP A 1 136 ? 20.881 34.581 38.103 1.00 12.59 161 ASP A C 1
ATOM 806 O O . ASP A 1 136 ? 19.773 34.527 37.574 1.00 11.94 161 ASP A O 1
ATOM 811 N N . ARG A 1 137 ? 21.226 33.817 39.125 1.00 12.70 162 ARG A N 1
ATOM 812 C CA . ARG A 1 137 ? 20.370 32.736 39.627 1.00 13.01 162 ARG A CA 1
ATOM 813 C C . ARG A 1 137 ? 19.085 33.248 40.275 1.00 11.83 162 ARG A C 1
ATOM 814 O O . ARG A 1 137 ? 18.019 32.640 40.125 1.00 13.03 162 ARG A O 1
ATOM 822 N N . ASP A 1 138 ? 19.164 34.371 40.974 1.00 10.82 163 ASP A N 1
ATOM 823 C CA . ASP A 1 138 ? 17.961 34.921 41.608 1.00 12.27 163 ASP A CA 1
ATOM 824 C C . ASP A 1 138 ? 16.935 35.391 40.561 1.00 12.41 163 ASP A C 1
ATOM 825 O O . ASP A 1 138 ? 15.730 35.174 40.698 1.00 13.77 163 ASP A O 1
ATOM 830 N N . ARG A 1 139 ? 17.433 35.980 39.481 1.00 11.32 164 ARG A N 1
ATOM 831 C CA . ARG A 1 139 ? 16.566 36.433 38.381 1.00 11.85 164 ARG A CA 1
ATOM 832 C C . ARG A 1 139 ? 15.913 35.215 37.707 1.00 11.24 164 ARG A C 1
ATOM 833 O O . ARG A 1 139 ? 14.722 35.214 37.467 1.00 10.94 164 ARG A O 1
ATOM 841 N N . LEU A 1 140 ? 16.690 34.164 37.448 1.00 11.56 165 LEU A N 1
ATOM 842 C CA . LEU A 1 140 ? 16.141 32.920 36.894 1.00 11.56 165 LEU A CA 1
ATOM 843 C C . LEU A 1 140 ? 15.080 32.296 37.816 1.00 12.34 165 LEU A C 1
ATOM 844 O O . LEU A 1 140 ? 14.030 31.872 37.353 1.00 11.50 165 LEU A O 1
ATOM 849 N N . THR A 1 141 ? 15.340 32.280 39.118 1.00 14.03 166 THR A N 1
ATOM 850 C CA . THR A 1 141 ? 14.345 31.809 40.086 1.00 14.60 166 THR A CA 1
ATOM 851 C C . THR A 1 141 ? 13.020 32.584 40.026 1.00 14.22 166 THR A C 1
ATOM 852 O O . THR A 1 141 ? 11.937 31.990 40.058 1.00 14.52 166 THR A O 1
ATOM 856 N N . GLN A 1 142 ? 13.120 33.900 39.914 1.00 16.02 167 GLN A N 1
ATOM 857 C CA . GLN A 1 142 ? 11.957 34.767 39.752 1.00 17.42 167 GLN A CA 1
ATOM 858 C C . GLN A 1 142 ? 11.138 34.416 38.523 1.00 15.34 167 GLN A C 1
ATOM 859 O O . GLN A 1 142 ? 9.923 34.487 38.544 1.00 15.93 167 GLN A O 1
ATOM 865 N N . LEU A 1 143 ? 11.822 34.030 37.456 1.00 16.62 168 LEU A N 1
ATOM 866 C CA . LEU A 1 143 ? 11.185 33.615 36.216 1.00 16.39 168 LEU A CA 1
ATOM 867 C C . LEU A 1 143 ? 10.647 32.171 36.255 1.00 15.80 168 LEU A C 1
ATOM 868 O O . LEU A 1 143 ? 10.089 31.684 35.280 1.00 17.32 168 LEU A O 1
ATOM 873 N N . GLY A 1 144 ? 10.843 31.484 37.371 1.00 14.92 169 GLY A N 1
ATOM 874 C CA . GLY A 1 144 ? 10.322 30.132 37.551 1.00 16.98 169 GLY A CA 1
ATOM 875 C C . GLY A 1 144 ? 11.287 29.034 37.155 1.00 15.47 169 GLY A C 1
ATOM 876 O O . GLY A 1 144 ? 10.892 27.885 37.040 1.00 16.07 169 GLY A O 1
ATOM 877 N N . VAL A 1 145 ? 12.558 29.378 36.971 1.00 13.50 170 VAL A N 1
ATOM 878 C CA . VAL A 1 145 ? 13.551 28.409 36.523 1.00 13.71 170 VAL A CA 1
ATOM 879 C C . VAL A 1 145 ? 14.601 28.113 37.600 1.00 11.45 170 VAL A C 1
ATOM 880 O O . VAL A 1 145 ? 15.340 28.999 38.019 1.00 12.46 170 VAL A O 1
ATOM 884 N N . ASN A 1 146 ? 14.657 26.857 38.048 1.00 11.52 171 ASN A N 1
ATOM 885 C CA . ASN A 1 146 ? 15.725 26.420 38.945 1.00 11.78 171 ASN A CA 1
ATOM 886 C C . ASN A 1 146 ? 17.074 26.485 38.253 1.00 11.11 171 ASN A C 1
ATOM 887 O O . ASN A 1 146 ? 17.173 26.365 37.019 1.00 12.02 171 ASN A O 1
ATOM 892 N N . THR A 1 147 ? 18.117 26.618 39.056 1.00 11.74 172 THR A N 1
ATOM 893 C CA . THR A 1 147 ? 19.502 26.493 38.560 1.00 11.06 172 THR A CA 1
ATOM 894 C C . THR A 1 147 ? 20.264 25.514 39.429 1.00 11.09 172 THR A C 1
ATOM 895 O O . THR A 1 147 ? 20.065 25.446 40.651 1.00 12.15 172 THR A O 1
ATOM 899 N N . LEU A 1 148 ? 21.118 24.722 38.788 1.00 11.21 173 LEU A N 1
ATOM 900 C CA . LEU A 1 148 ? 22.023 23.844 39.508 1.00 11.42 173 LEU A CA 1
ATOM 901 C C . LEU A 1 148 ? 23.383 23.924 38.814 1.00 11.15 173 LEU A C 1
ATOM 902 O O . LEU A 1 148 ? 23.485 23.708 37.598 1.00 12.22 173 LEU A O 1
ATOM 907 N N . VAL A 1 149 ? 24.403 24.272 39.585 1.00 10.72 174 VAL A N 1
ATOM 908 C CA . VAL A 1 149 ? 25.786 24.212 39.154 1.00 11.39 174 VAL A CA 1
ATOM 909 C C . VAL A 1 149 ? 26.384 22.894 39.614 1.00 11.56 174 VAL A C 1
ATOM 910 O O . VAL A 1 149 ? 26.237 22.512 40.770 1.00 12.16 174 VAL A O 1
ATOM 914 N N . ALA A 1 150 ? 27.079 22.210 38.715 1.00 12.50 175 ALA A N 1
ATOM 915 C CA . ALA A 1 150 ? 27.790 20.989 39.079 1.00 13.50 175 ALA A CA 1
ATOM 916 C C . ALA A 1 150 ? 28.598 21.283 40.327 1.00 13.91 175 ALA A C 1
ATOM 917 O O . ALA A 1 150 ? 29.426 22.189 40.319 1.00 13.05 175 ALA A O 1
ATOM 919 N N . PRO A 1 151 ? 28.344 20.538 41.425 1.00 17.22 176 PRO A N 1
ATOM 920 C CA . PRO A 1 151 ? 29.017 20.848 42.687 1.00 16.24 176 PRO A CA 1
ATOM 921 C C . PRO A 1 151 ? 30.537 20.880 42.590 1.00 16.06 176 PRO A C 1
ATOM 922 O O . PRO A 1 151 ? 31.198 21.660 43.283 1.00 20.12 176 PRO A O 1
ATOM 926 N N . SER A 1 152 ? 31.088 20.051 41.714 1.00 15.97 177 SER A N 1
ATOM 927 C CA . SER A 1 152 ? 32.525 20.017 41.506 1.00 18.02 177 SER A CA 1
ATOM 928 C C . SER A 1 152 ? 33.071 21.300 40.855 1.00 15.67 177 SER A C 1
ATOM 929 O O . SER A 1 152 ? 34.270 21.529 40.887 1.00 18.56 177 SER A O 1
ATOM 932 N N . ALA A 1 153 ? 32.185 22.130 40.305 1.00 15.18 178 ALA A N 1
ATOM 933 C CA . ALA A 1 153 ? 32.549 23.342 39.551 1.00 13.34 178 ALA A CA 1
ATOM 934 C C . ALA A 1 153 ? 32.332 24.658 40.325 1.00 14.51 178 ALA A C 1
ATOM 935 O O . ALA A 1 153 ? 32.524 25.737 39.774 1.00 14.74 178 ALA A O 1
ATOM 937 N N . CYS A 1 154 ? 31.922 24.589 41.588 1.00 14.29 179 CYS A N 1
ATOM 938 C CA . CYS A 1 154 ? 31.803 25.809 42.383 1.00 14.17 179 CYS A CA 1
ATOM 939 C C . CYS A 1 154 ? 33.197 26.450 42.468 1.00 16.06 179 CYS A C 1
ATOM 940 O O . CYS A 1 154 ? 34.203 25.751 42.611 1.00 15.90 179 CYS A O 1
ATOM 943 N N . LYS A 1 155 ? 33.263 27.770 42.371 1.00 15.97 180 LYS A N 1
ATOM 944 C CA . LYS A 1 155 ? 34.553 28.448 42.354 1.00 19.61 180 LYS A CA 1
ATOM 945 C C . LYS A 1 155 ? 34.897 29.256 43.603 1.00 21.81 180 LYS A C 1
ATOM 946 O O . LYS A 1 155 ? 36.076 29.544 43.834 1.00 26.31 180 LYS A O 1
ATOM 952 N N . GLU A 1 156 ? 33.913 29.629 44.403 1.00 22.04 181 GLU A N 1
ATOM 953 C CA . GLU A 1 156 ? 34.196 30.506 45.553 1.00 27.58 181 GLU A CA 1
ATOM 954 C C . GLU A 1 156 ? 34.721 29.761 46.777 1.00 28.26 181 GLU A C 1
ATOM 955 O O . GLU A 1 156 ? 34.438 28.569 46.961 1.00 23.86 181 GLU A O 1
ATOM 961 N N . ASP A 1 157 ? 35.478 30.491 47.604 1.00 29.90 182 ASP A N 1
ATOM 962 C CA . ASP A 1 157 ? 35.982 29.981 48.878 1.00 36.53 182 ASP A CA 1
ATOM 963 C C . ASP A 1 157 ? 34.847 29.354 49.667 1.00 29.01 182 ASP A C 1
ATOM 964 O O . ASP A 1 157 ? 33.765 29.923 49.772 1.00 27.07 182 ASP A O 1
ATOM 969 N N . GLY A 1 158 ? 35.102 28.177 50.220 1.00 24.12 183 GLY A N 1
ATOM 970 C CA . GLY A 1 158 ? 34.098 27.469 50.975 1.00 25.83 183 GLY A CA 1
ATOM 971 C C . GLY A 1 158 ? 33.411 26.427 50.138 1.00 22.73 183 GLY A C 1
ATOM 972 O O . GLY A 1 158 ? 33.062 25.390 50.652 1.00 31.88 183 GLY A O 1
ATOM 973 N N . TYR A 1 159 ? 33.233 26.687 48.838 1.00 19.59 184 TYR A N 1
ATOM 974 C CA . TYR A 1 159 ? 32.474 25.761 47.975 1.00 18.35 184 TYR A CA 1
ATOM 975 C C . TYR A 1 159 ? 33.305 25.029 46.942 1.00 17.85 184 TYR A C 1
ATOM 976 O O . TYR A 1 159 ? 32.890 23.987 46.430 1.00 17.23 184 TYR A O 1
ATOM 985 N N . ARG A 1 160 ? 34.474 25.566 46.636 1.00 15.78 185 ARG A N 1
ATOM 986 C CA . ARG A 1 160 ? 35.370 24.949 45.668 1.00 18.32 185 ARG A CA 1
ATOM 987 C C . ARG A 1 160 ? 35.947 23.696 46.297 1.00 16.24 185 ARG A C 1
ATOM 988 O O . ARG A 1 160 ? 36.325 23.725 47.446 1.00 16.52 185 ARG A O 1
ATOM 996 N N . PRO A 1 161 ? 36.033 22.593 45.549 1.00 17.08 186 PRO A N 1
ATOM 997 C CA . PRO A 1 161 ? 36.712 21.433 46.138 1.00 16.72 186 PRO A CA 1
ATOM 998 C C . PRO A 1 161 ? 38.112 21.811 46.646 1.00 15.87 186 PRO A C 1
ATOM 999 O O . PRO A 1 161 ? 38.857 22.531 45.968 1.00 16.09 186 PRO A O 1
ATOM 1003 N N . ASP A 1 162 ? 38.462 21.347 47.838 1.00 14.54 187 ASP A N 1
ATOM 1004 C CA . ASP A 1 162 ? 39.684 21.808 48.484 1.00 16.92 187 ASP A CA 1
ATOM 1005 C C . ASP A 1 162 ? 40.303 20.706 49.327 1.00 15.90 187 ASP A C 1
ATOM 1006 O O . ASP A 1 162 ? 40.148 20.684 50.550 1.00 16.14 187 ASP A O 1
ATOM 1011 N N . PRO A 1 163 ? 41.004 19.769 48.679 1.00 14.81 188 PRO A N 1
ATOM 1012 C CA . PRO A 1 163 ? 41.246 19.601 47.260 1.00 13.55 188 PRO A CA 1
ATOM 1013 C C . PRO A 1 163 ? 40.157 18.757 46.598 1.00 12.86 188 PRO A C 1
ATOM 1014 O O . PRO A 1 163 ? 39.373 18.071 47.273 1.00 13.79 188 PRO A O 1
ATOM 1018 N N . LEU A 1 164 ? 40.107 18.815 45.277 1.00 12.81 189 LEU A N 1
ATOM 1019 C CA . LEU A 1 164 ? 39.325 17.872 44.525 1.00 12.36 189 LEU A CA 1
ATOM 1020 C C . LEU A 1 164 ? 39.812 16.461 44.841 1.00 12.12 189 LEU A C 1
ATOM 1021 O O . LEU A 1 164 ? 41.000 16.199 44.808 1.00 13.06 189 LEU A O 1
ATOM 1026 N N . THR A 1 165 ? 38.879 15.571 45.158 1.00 11.84 190 THR A N 1
ATOM 1027 C CA . THR A 1 165 ? 39.164 14.155 45.397 1.00 13.47 190 THR A CA 1
ATOM 1028 C C . THR A 1 165 ? 38.144 13.326 44.642 1.00 11.84 190 THR A C 1
ATOM 1029 O O . THR A 1 165 ? 37.151 13.867 44.158 1.00 11.57 190 THR A O 1
ATOM 1033 N N . TRP A 1 166 ? 38.358 12.016 44.577 1.00 11.29 191 TRP A N 1
ATOM 1034 C CA . TRP A 1 166 ? 37.345 11.118 44.027 1.00 12.11 191 TRP A CA 1
ATOM 1035 C C . TRP A 1 166 ? 36.043 11.176 44.821 1.00 11.23 191 TRP A C 1
ATOM 1036 O O . TRP A 1 166 ? 34.953 11.055 44.243 1.00 9.82 191 TRP A O 1
ATOM 1047 N N A GLU A 1 167 ? 36.137 11.381 46.130 0.50 12.74 192 GLU A N 1
ATOM 1048 N N B GLU A 1 167 ? 36.174 11.374 46.132 0.50 12.62 192 GLU A N 1
ATOM 1049 C CA A GLU A 1 167 ? 34.948 11.532 46.947 0.50 13.83 192 GLU A CA 1
ATOM 1050 C CA B GLU A 1 167 ? 35.055 11.577 47.037 0.50 13.71 192 GLU A CA 1
ATOM 1051 C C A GLU A 1 167 ? 34.167 12.801 46.581 0.50 12.03 192 GLU A C 1
ATOM 1052 C C B GLU A 1 167 ? 34.206 12.787 46.606 0.50 11.90 192 GLU A C 1
ATOM 1053 O O A GLU A 1 167 ? 32.941 12.798 46.630 0.50 11.64 192 GLU A O 1
ATOM 1054 O O B GLU A 1 167 ? 32.980 12.721 46.622 0.50 11.24 192 GLU A O 1
ATOM 1065 N N . SER A 1 168 ? 34.866 13.876 46.204 1.00 11.05 193 SER A N 1
ATOM 1066 C CA . SER A 1 168 ? 34.180 15.087 45.706 1.00 12.45 193 SER A CA 1
ATOM 1067 C C . SER A 1 168 ? 33.251 14.716 44.556 1.00 11.89 193 SER A C 1
ATOM 1068 O O . SER A 1 168 ? 32.107 15.170 44.470 1.00 11.10 193 SER A O 1
ATOM 1071 N N . LEU A 1 169 ? 33.773 13.885 43.655 1.00 10.49 194 LEU A N 1
ATOM 1072 C CA . LEU A 1 169 ? 33.023 13.493 42.477 1.00 12.10 194 LEU A CA 1
ATOM 1073 C C . LEU A 1 169 ? 31.894 12.515 42.839 1.00 11.20 194 LEU A C 1
ATOM 1074 O O . LEU A 1 169 ? 30.802 12.614 42.285 1.00 10.54 194 LEU A O 1
ATOM 1079 N N . ALA A 1 170 ? 32.148 11.593 43.779 1.00 11.21 195 ALA A N 1
ATOM 1080 C CA . ALA A 1 170 ? 31.077 10.709 44.292 1.00 11.30 195 ALA A CA 1
ATOM 1081 C C . ALA A 1 170 ? 29.948 11.523 44.915 1.00 10.35 195 ALA A C 1
ATOM 1082 O O . ALA A 1 170 ? 28.776 11.250 44.674 1.00 11.70 195 ALA A O 1
ATOM 1084 N N . GLN A 1 171 ? 30.314 12.513 45.725 1.00 11.41 196 GLN A N 1
ATOM 1085 C CA . GLN A 1 171 ? 29.329 13.370 46.377 1.00 12.46 196 GLN A CA 1
ATOM 1086 C C . GLN A 1 171 ? 28.516 14.172 45.377 1.00 11.20 196 GLN A C 1
ATOM 1087 O O . GLN A 1 171 ? 27.309 14.354 45.557 1.00 10.43 196 GLN A O 1
ATOM 1093 N N . GLU A 1 172 ? 29.161 14.636 44.312 1.00 11.37 197 GLU A N 1
ATOM 1094 C CA . GLU A 1 172 ? 28.437 15.302 43.247 1.00 11.10 197 GLU A CA 1
ATOM 1095 C C . GLU A 1 172 ? 27.387 14.383 42.626 1.00 10.56 197 GLU A C 1
ATOM 1096 O O . GLU A 1 172 ? 26.244 14.789 42.427 1.00 10.76 197 GLU A O 1
ATOM 1102 N N . ILE A 1 173 ? 27.768 13.145 42.329 1.00 9.13 198 ILE A N 1
ATOM 1103 C CA . ILE A 1 173 ? 26.840 12.180 41.743 1.00 10.35 198 ILE A CA 1
ATOM 1104 C C . ILE A 1 173 ? 25.645 11.943 42.682 1.00 9.42 198 ILE A C 1
ATOM 1105 O O . ILE A 1 173 ? 24.509 11.935 42.272 1.00 8.60 198 ILE A O 1
ATOM 1110 N N . THR A 1 174 ? 25.929 11.796 43.958 1.00 10.37 199 THR A N 1
ATOM 1111 C CA . THR A 1 174 ? 24.906 11.521 44.949 1.00 10.48 199 THR A CA 1
ATOM 1112 C C . THR A 1 174 ? 23.921 12.681 45.100 1.00 9.69 199 THR A C 1
ATOM 1113 O O . THR A 1 174 ? 22.709 12.477 45.144 1.00 8.98 199 THR A O 1
ATOM 1117 N N . THR A 1 175 ? 24.446 13.901 45.147 1.00 10.36 200 THR A N 1
ATOM 1118 C CA . THR A 1 175 ? 23.614 15.108 45.239 1.00 11.86 200 THR A CA 1
ATOM 1119 C C . THR A 1 175 ? 22.682 15.248 44.027 1.00 10.61 200 THR A C 1
ATOM 1120 O O . THR A 1 175 ? 21.494 15.510 44.163 1.00 10.39 200 THR A O 1
ATOM 1124 N N . VAL A 1 176 ? 23.235 15.067 42.830 1.00 10.18 201 VAL A N 1
ATOM 1125 C CA . VAL A 1 176 ? 22.433 15.172 41.609 1.00 10.55 201 VAL A CA 1
ATOM 1126 C C . VAL A 1 176 ? 21.415 14.027 41.574 1.00 9.40 201 VAL A C 1
ATOM 1127 O O . VAL A 1 176 ? 20.260 14.232 41.232 1.00 8.98 201 VAL A O 1
ATOM 1131 N N . GLY A 1 177 ? 21.825 12.837 42.000 1.00 10.58 202 GLY A N 1
ATOM 1132 C CA . GLY A 1 177 ? 20.898 11.713 42.104 1.00 10.94 202 GLY A CA 1
ATOM 1133 C C . GLY A 1 177 ? 19.712 12.019 43.005 1.00 11.00 202 GLY A C 1
ATOM 1134 O O . GLY A 1 177 ? 18.589 11.659 42.693 1.00 11.33 202 GLY A O 1
ATOM 1135 N N . THR A 1 178 ? 19.960 12.691 44.127 1.00 10.05 203 THR A N 1
ATOM 1136 C CA . THR A 1 178 ? 18.887 13.018 45.049 1.00 11.68 203 THR A CA 1
ATOM 1137 C C . THR A 1 178 ? 17.876 14.003 44.413 1.00 9.87 203 THR A C 1
ATOM 1138 O O . THR A 1 178 ? 16.665 13.790 44.413 1.00 9.70 203 THR A O 1
ATOM 1142 N N . ILE A 1 179 ? 18.403 15.054 43.815 1.00 9.12 204 ILE A N 1
ATOM 1143 C CA . ILE A 1 179 ? 17.586 16.022 43.125 1.00 9.79 204 ILE A CA 1
ATOM 1144 C C . ILE A 1 179 ? 16.711 15.365 42.043 1.00 10.03 204 ILE A C 1
ATOM 1145 O O . ILE A 1 179 ? 15.530 15.691 41.932 1.00 10.65 204 ILE A O 1
ATOM 1150 N N . PHE A 1 180 ? 17.280 14.409 41.300 1.00 11.00 205 PHE A N 1
ATOM 1151 C CA . PHE A 1 180 ? 16.577 13.715 40.231 1.00 10.01 205 PHE A CA 1
ATOM 1152 C C . PHE A 1 180 ? 15.849 12.428 40.635 1.00 10.77 205 PHE A C 1
ATOM 1153 O O . PHE A 1 180 ? 15.458 11.653 39.766 1.00 11.58 205 PHE A O 1
ATOM 1161 N N . ASP A 1 181 ? 15.646 12.211 41.941 1.00 11.53 206 ASP A N 1
ATOM 1162 C CA . ASP A 1 181 ? 15.010 11.010 42.441 1.00 11.07 206 ASP A CA 1
ATOM 1163 C C . ASP A 1 181 ? 15.581 9.749 41.800 1.00 10.21 206 ASP A C 1
ATOM 1164 O O . ASP A 1 181 ? 14.848 8.854 41.367 1.00 12.79 206 ASP A O 1
ATOM 1169 N N . ALA A 1 182 ? 16.900 9.687 41.777 1.00 10.30 207 ALA A N 1
ATOM 1170 C CA . ALA A 1 182 ? 17.622 8.610 41.141 1.00 10.84 207 ALA A CA 1
ATOM 1171 C C . ALA A 1 182 ? 18.667 8.080 42.128 1.00 10.00 207 ALA A C 1
ATOM 1172 O O . ALA A 1 182 ? 19.865 7.998 41.839 1.00 10.40 207 ALA A O 1
ATOM 1174 N N . HIS A 1 183 ? 18.215 7.721 43.324 1.00 11.10 208 HIS A N 1
ATOM 1175 C CA . HIS A 1 183 ? 19.151 7.275 44.339 1.00 11.24 208 HIS A CA 1
ATOM 1176 C C . HIS A 1 183 ? 19.890 5.971 43.999 1.00 11.96 208 HIS A C 1
ATOM 1177 O O . HIS A 1 183 ? 21.118 5.889 44.177 1.00 11.47 208 HIS A O 1
ATOM 1184 N N . SER A 1 184 ? 19.176 4.946 43.532 1.00 13.29 209 SER A N 1
ATOM 1185 C CA . SER A 1 184 ? 19.865 3.677 43.208 1.00 14.18 209 SER A CA 1
ATOM 1186 C C . SER A 1 184 ? 20.836 3.871 42.037 1.00 12.50 209 SER A C 1
ATOM 1187 O O . SER A 1 184 ? 21.933 3.293 42.014 1.00 11.04 209 SER A O 1
ATOM 1190 N N . GLU A 1 185 ? 20.419 4.685 41.073 1.00 11.31 210 GLU A N 1
ATOM 1191 C CA . GLU A 1 185 ? 21.201 4.956 39.875 1.00 11.91 210 GLU A CA 1
ATOM 1192 C C . GLU A 1 185 ? 22.505 5.673 40.241 1.00 10.71 210 GLU A C 1
ATOM 1193 O O . GLU A 1 185 ? 23.574 5.339 39.724 1.00 10.71 210 GLU A O 1
ATOM 1199 N N . ALA A 1 186 ? 22.420 6.628 41.173 1.00 10.53 211 ALA A N 1
ATOM 1200 C CA . ALA A 1 186 ? 23.601 7.331 41.655 1.00 11.43 211 ALA A CA 1
ATOM 1201 C C . ALA A 1 186 ? 24.555 6.390 42.400 1.00 10.35 211 ALA A C 1
ATOM 1202 O O . ALA A 1 186 ? 25.768 6.459 42.221 1.00 10.93 211 ALA A O 1
ATOM 1204 N N . GLN A 1 187 ? 24.002 5.520 43.240 1.00 11.22 212 GLN A N 1
ATOM 1205 C CA . GLN A 1 187 ? 24.808 4.562 43.996 1.00 12.03 212 GLN A CA 1
ATOM 1206 C C . GLN A 1 187 ? 25.507 3.614 43.045 1.00 11.14 212 GLN A C 1
ATOM 1207 O O . GLN A 1 187 ? 26.684 3.333 43.222 1.00 11.25 212 GLN A O 1
ATOM 1213 N N . SER A 1 188 ? 24.774 3.129 42.043 1.00 11.72 213 SER A N 1
ATOM 1214 C CA . SER A 1 188 ? 25.368 2.328 40.955 1.00 12.47 213 SER A CA 1
ATOM 1215 C C . SER A 1 188 ? 26.513 3.062 40.257 1.00 11.49 213 SER A C 1
ATOM 1216 O O . SER A 1 188 ? 27.602 2.503 40.072 1.00 12.07 213 SER A O 1
ATOM 1219 N N . LEU A 1 189 ? 26.273 4.313 39.864 1.00 9.95 214 LEU A N 1
ATOM 1220 C CA . LEU A 1 189 ? 27.289 5.062 39.134 1.00 10.05 214 LEU A CA 1
ATOM 1221 C C . LEU A 1 189 ? 28.548 5.263 39.985 1.00 9.71 214 LEU A C 1
ATOM 1222 O O . LEU A 1 189 ? 29.662 5.086 39.485 1.00 10.14 214 LEU A O 1
ATOM 1227 N N . VAL A 1 190 ? 28.380 5.614 41.267 1.00 9.65 215 VAL A N 1
ATOM 1228 C CA . VAL A 1 190 ? 29.519 5.727 42.179 1.00 9.69 215 VAL A CA 1
ATOM 1229 C C . VAL A 1 190 ? 30.284 4.389 42.297 1.00 9.06 215 VAL A C 1
ATOM 1230 O O . VAL A 1 190 ? 31.527 4.356 42.223 1.00 12.04 215 VAL A O 1
ATOM 1234 N N . ASP A 1 191 ? 29.550 3.294 42.477 1.00 10.07 216 ASP A N 1
ATOM 1235 C CA . ASP A 1 191 ? 30.157 1.966 42.539 1.00 10.63 216 ASP A CA 1
ATOM 1236 C C . ASP A 1 191 ? 30.961 1.663 41.265 1.00 10.95 216 ASP A C 1
ATOM 1237 O O . ASP A 1 191 ? 32.037 1.084 41.358 1.00 14.08 216 ASP A O 1
ATOM 1242 N N . THR A 1 192 ? 30.463 2.076 40.098 1.00 10.71 217 THR A N 1
ATOM 1243 C CA . THR A 1 192 ? 31.196 1.809 38.837 1.00 11.22 217 THR A CA 1
ATOM 1244 C C . THR A 1 192 ? 32.490 2.623 38.761 1.00 13.16 217 THR A C 1
ATOM 1245 O O . THR A 1 192 ? 33.512 2.108 38.295 1.00 14.11 217 THR A O 1
ATOM 1257 N N . ASN A 1 194 ? 34.200 3.728 41.410 1.00 13.09 219 ASN A N 1
ATOM 1258 C CA . ASN A 1 194 ? 35.118 3.137 42.368 1.00 13.76 219 ASN A CA 1
ATOM 1259 C C . ASN A 1 194 ? 35.761 1.855 41.867 1.00 13.55 219 ASN A C 1
ATOM 1260 O O . ASN A 1 194 ? 36.919 1.604 42.174 1.00 15.64 219 ASN A O 1
ATOM 1265 N N . GLU A 1 195 ? 35.025 1.069 41.072 1.00 13.94 220 GLU A N 1
ATOM 1266 C CA . GLU A 1 195 ? 35.590 -0.144 40.484 1.00 13.55 220 GLU A CA 1
ATOM 1267 C C . GLU A 1 195 ? 36.697 0.206 39.500 1.00 12.83 220 GLU A C 1
ATOM 1268 O O . GLU A 1 195 ? 37.717 -0.466 39.459 1.00 14.87 220 GLU A O 1
ATOM 1274 N N . GLN A 1 196 ? 36.477 1.244 38.706 1.00 13.32 221 GLN A N 1
ATOM 1275 C CA . GLN A 1 196 ? 37.491 1.726 37.742 1.00 14.63 221 GLN A CA 1
ATOM 1276 C C . GLN A 1 196 ? 38.757 2.166 38.482 1.00 15.25 221 GLN A C 1
ATOM 1277 O O . GLN A 1 196 ? 39.867 1.817 38.104 1.00 18.88 221 GLN A O 1
ATOM 1283 N N . LEU A 1 197 ? 38.571 2.936 39.544 1.00 15.75 222 LEU A N 1
ATOM 1284 C CA . LEU A 1 197 ? 39.679 3.429 40.343 1.00 15.76 222 LEU A CA 1
ATOM 1285 C C . LEU A 1 197 ? 40.434 2.291 41.037 1.00 17.97 222 LEU A C 1
ATOM 1286 O O . LEU A 1 197 ? 41.657 2.318 41.121 1.00 19.76 222 LEU A O 1
ATOM 1291 N N . ALA A 1 198 ? 39.701 1.269 41.469 1.00 18.88 223 ALA A N 1
ATOM 1292 C CA . ALA A 1 198 ? 40.286 0.084 42.082 1.00 24.25 223 ALA A CA 1
ATOM 1293 C C . ALA A 1 198 ? 41.226 -0.666 41.143 1.00 21.98 223 ALA A C 1
ATOM 1294 O O . ALA A 1 198 ? 42.115 -1.359 41.592 1.00 27.12 223 ALA A O 1
ATOM 1296 N N . ALA A 1 199 ? 41.028 -0.521 39.841 1.00 23.87 224 ALA A N 1
ATOM 1297 C CA . ALA A 1 199 ? 41.913 -1.119 38.843 1.00 29.73 224 ALA A CA 1
ATOM 1298 C C . ALA A 1 199 ? 43.296 -0.449 38.767 1.00 30.20 224 ALA A C 1
ATOM 1299 O O . ALA A 1 199 ? 44.227 -1.009 38.193 1.00 34.87 224 ALA A O 1
ATOM 1301 N N . ILE A 1 200 ? 43.433 0.742 39.339 1.00 24.28 225 ILE A N 1
ATOM 1302 C CA . ILE A 1 200 ? 44.688 1.477 39.268 1.00 24.55 225 ILE A CA 1
ATOM 1303 C C . ILE A 1 200 ? 45.560 1.203 40.481 1.00 28.57 225 ILE A C 1
ATOM 1304 O O . ILE A 1 200 ? 45.117 1.351 41.626 1.00 29.33 225 ILE A O 1
ATOM 1309 N N . SER A 1 201 ? 46.795 0.774 40.226 1.00 30.15 226 SER A N 1
ATOM 1310 C CA . SER A 1 201 ? 47.821 0.704 41.271 1.00 32.65 226 SER A CA 1
ATOM 1311 C C . SER A 1 201 ? 48.786 1.840 40.973 1.00 27.97 226 SER A C 1
ATOM 1312 O O . SER A 1 201 ? 49.301 1.926 39.850 1.00 29.89 226 SER A O 1
ATOM 1315 N N . PRO A 1 202 ? 49.009 2.733 41.960 1.00 30.77 227 PRO A N 1
ATOM 1316 C CA . PRO A 1 202 ? 49.902 3.870 41.734 1.00 29.29 227 PRO A CA 1
ATOM 1317 C C . PRO A 1 202 ? 51.307 3.394 41.384 1.00 25.34 227 PRO A C 1
ATOM 1318 O O . PRO A 1 202 ? 51.844 2.506 42.023 1.00 26.36 227 PRO A O 1
ATOM 1322 N N . ASP A 1 203 ? 51.863 3.966 40.329 1.00 20.50 228 ASP A N 1
ATOM 1323 C CA . ASP A 1 203 ? 53.208 3.656 39.888 1.00 20.89 228 ASP A CA 1
ATOM 1324 C C . ASP A 1 203 ? 54.172 4.051 40.990 1.00 22.79 228 ASP A C 1
ATOM 1325 O O . ASP A 1 203 ? 54.033 5.107 41.588 1.00 24.83 228 ASP A O 1
ATOM 1330 N N . SER A 1 204 ? 55.137 3.193 41.278 1.00 25.83 229 SER A N 1
ATOM 1331 C CA . SER A 1 204 ? 56.050 3.419 42.394 1.00 27.71 229 SER A CA 1
ATOM 1332 C C . SER A 1 204 ? 57.449 3.825 41.930 1.00 27.96 229 SER A C 1
ATOM 1333 O O . SER A 1 204 ? 58.355 3.912 42.745 1.00 31.08 229 SER A O 1
ATOM 1336 N N . ARG A 1 205 ? 57.631 4.081 40.633 1.00 25.65 230 ARG A N 1
ATOM 1337 C CA . ARG A 1 205 ? 58.963 4.428 40.101 1.00 25.67 230 ARG A CA 1
ATOM 1338 C C . ARG A 1 205 ? 59.449 5.862 40.419 1.00 24.87 230 ARG A C 1
ATOM 1339 O O . ARG A 1 205 ? 60.581 6.209 40.094 1.00 27.62 230 ARG A O 1
ATOM 1347 N N . GLY A 1 206 ? 58.619 6.690 41.045 1.00 23.39 231 GLY A N 1
ATOM 1348 C CA . GLY A 1 206 ? 59.029 8.050 41.428 1.00 24.85 231 GLY A CA 1
ATOM 1349 C C . GLY A 1 206 ? 59.115 9.009 40.245 1.00 21.63 231 GLY A C 1
ATOM 1350 O O . GLY A 1 206 ? 59.849 9.997 40.281 1.00 21.24 231 GLY A O 1
ATOM 1351 N N . LEU A 1 207 ? 58.356 8.724 39.198 1.00 19.03 232 LEU A N 1
ATOM 1352 C CA . LEU A 1 207 ? 58.412 9.521 37.970 1.00 17.45 232 LEU A CA 1
ATOM 1353 C C . LEU A 1 207 ? 57.688 10.850 38.120 1.00 17.61 232 LEU A C 1
ATOM 1354 O O . LEU A 1 207 ? 56.716 10.962 38.861 1.00 16.48 232 LEU A O 1
ATOM 1359 N N . SER A 1 208 ? 58.166 11.844 37.381 1.00 17.27 233 SER A N 1
ATOM 1360 C CA . SER A 1 208 ? 57.495 13.124 37.267 1.00 16.44 233 SER A CA 1
ATOM 1361 C C . SER A 1 208 ? 56.827 13.249 35.903 1.00 15.42 233 SER A C 1
ATOM 1362 O O . SER A 1 208 ? 57.135 12.514 34.960 1.00 16.49 233 SER A O 1
ATOM 1365 N N . ALA A 1 209 ? 55.913 14.199 35.796 1.00 14.06 234 ALA A N 1
ATOM 1366 C CA . ALA A 1 209 ? 55.175 14.379 34.555 1.00 14.00 234 ALA A CA 1
ATOM 1367 C C . ALA A 1 209 ? 54.812 15.832 34.299 1.00 13.53 234 ALA A C 1
ATOM 1368 O O . ALA A 1 209 ? 54.543 16.598 35.229 1.00 14.31 234 ALA A O 1
ATOM 1370 N N . LEU A 1 210 ? 54.831 16.184 33.018 1.00 13.12 235 LEU A N 1
ATOM 1371 C CA . LEU A 1 210 ? 54.262 17.413 32.503 1.00 12.24 235 LEU A CA 1
ATOM 1372 C C . LEU A 1 210 ? 52.882 17.078 31.944 1.00 12.18 235 LEU A C 1
ATOM 1373 O O . LEU A 1 210 ? 52.739 16.151 31.145 1.00 14.62 235 LEU A O 1
ATOM 1378 N N . TRP A 1 211 ? 51.863 17.816 32.351 1.00 11.95 236 TRP A N 1
ATOM 1379 C CA . TRP A 1 211 ? 50.523 17.636 31.789 1.00 12.24 236 TRP A CA 1
ATOM 1380 C C . TRP A 1 211 ? 50.288 18.777 30.793 1.00 12.98 236 TRP A C 1
ATOM 1381 O O . TRP A 1 211 ? 50.014 19.895 31.191 1.00 13.73 236 TRP A O 1
ATOM 1392 N N . PHE A 1 212 ? 50.423 18.480 29.500 1.00 13.01 237 PHE A N 1
ATOM 1393 C CA . PHE A 1 212 ? 50.547 19.504 28.438 1.00 13.82 237 PHE A CA 1
ATOM 1394 C C . PHE A 1 212 ? 49.221 19.612 27.680 1.00 14.98 237 PHE A C 1
ATOM 1395 O O . PHE A 1 212 ? 48.847 18.687 26.967 1.00 14.78 237 PHE A O 1
ATOM 1403 N N . SER A 1 213 ? 48.506 20.729 27.865 1.00 15.46 238 SER A N 1
ATOM 1404 C CA . SER A 1 213 ? 47.177 20.929 27.257 1.00 18.00 238 SER A CA 1
ATOM 1405 C C . SER A 1 213 ? 47.222 21.540 25.870 1.00 20.05 238 SER A C 1
ATOM 1406 O O . SER A 1 213 ? 46.628 21.013 24.928 1.00 24.66 238 SER A O 1
ATOM 1409 N N . SER A 1 214 ? 47.909 22.667 25.754 1.00 22.44 239 SER A N 1
ATOM 1410 C CA . SER A 1 214 ? 48.003 23.393 24.479 1.00 22.26 239 SER A CA 1
ATOM 1411 C C . SER A 1 214 ? 49.113 24.420 24.567 1.00 22.75 239 SER A C 1
ATOM 1412 O O . SER A 1 214 ? 49.681 24.598 25.634 1.00 18.03 239 SER A O 1
ATOM 1415 N N . GLY A 1 215 ? 49.423 25.068 23.441 1.00 28.17 240 GLY A N 1
ATOM 1416 C CA . GLY A 1 215 ? 50.390 26.164 23.387 1.00 27.24 240 GLY A CA 1
ATOM 1417 C C . GLY A 1 215 ? 51.713 25.712 22.808 1.00 27.65 240 GLY A C 1
ATOM 1418 O O . GLY A 1 215 ? 52.179 24.623 23.112 1.00 42.27 240 GLY A O 1
ATOM 1419 N N . SER A 1 216 ? 52.301 26.522 21.930 1.00 23.68 241 SER A N 1
ATOM 1420 C CA . SER A 1 216 ? 53.631 26.240 21.399 1.00 26.32 241 SER A CA 1
ATOM 1421 C C . SER A 1 216 ? 54.630 27.263 21.905 1.00 25.63 241 SER A C 1
ATOM 1422 O O . SER A 1 216 ? 55.703 26.880 22.316 1.00 30.94 241 SER A O 1
ATOM 1425 N N . ASP A 1 217 ? 54.286 28.551 21.870 1.00 22.38 242 ASP A N 1
ATOM 1426 C CA . ASP A 1 217 ? 55.167 29.600 22.411 1.00 27.86 242 ASP A CA 1
ATOM 1427 C C . ASP A 1 217 ? 55.301 29.475 23.927 1.00 24.87 242 ASP A C 1
ATOM 1428 O O . ASP A 1 217 ? 56.410 29.479 24.476 1.00 24.22 242 ASP A O 1
ATOM 1433 N N . THR A 1 218 ? 54.152 29.410 24.585 1.00 21.22 243 THR A N 1
ATOM 1434 C CA . THR A 1 218 ? 54.076 29.270 26.025 1.00 21.88 243 THR A CA 1
ATOM 1435 C C . THR A 1 218 ? 53.115 28.127 26.348 1.00 18.28 243 THR A C 1
ATOM 1436 O O . THR A 1 218 ? 51.904 28.310 26.272 1.00 19.83 243 THR A O 1
ATOM 1440 N N . PRO A 1 219 ? 53.650 26.944 26.702 1.00 18.72 244 PRO A N 1
ATOM 1441 C CA . PRO A 1 219 ? 52.771 25.829 27.048 1.00 17.15 244 PRO A CA 1
ATOM 1442 C C . PRO A 1 219 ? 51.782 26.166 28.142 1.00 16.79 244 PRO A C 1
ATOM 1443 O O . PRO A 1 219 ? 52.140 26.866 29.096 1.00 16.78 244 PRO A O 1
ATOM 1447 N N . PHE A 1 220 ? 50.551 25.692 27.985 1.00 18.90 245 PHE A N 1
ATOM 1448 C CA . PHE A 1 220 ? 49.554 25.739 29.047 1.00 18.23 245 PHE A CA 1
ATOM 1449 C C . PHE A 1 220 ? 49.490 24.352 29.659 1.00 17.03 245 PHE A C 1
ATOM 1450 O O . PHE A 1 220 ? 49.277 23.369 28.958 1.00 18.30 245 PHE A O 1
ATOM 1458 N N . VAL A 1 221 ? 49.685 24.273 30.967 1.00 16.31 246 VAL A N 1
ATOM 1459 C CA . VAL A 1 221 ? 49.894 22.988 31.629 1.00 15.74 246 VAL A CA 1
ATOM 1460 C C . VAL A 1 221 ? 48.928 22.773 32.783 1.00 15.62 246 VAL A C 1
ATOM 1461 O O . VAL A 1 221 ? 48.340 23.726 33.301 1.00 15.05 246 VAL A O 1
ATOM 1465 N N . GLY A 1 222 ? 48.778 21.506 33.161 1.00 14.33 247 GLY A N 1
ATOM 1466 C CA . GLY A 1 222 ? 47.915 21.126 34.250 1.00 13.10 247 GLY A CA 1
ATOM 1467 C C . GLY A 1 222 ? 48.498 21.625 35.536 1.00 14.39 247 GLY A C 1
ATOM 1468 O O . GLY A 1 222 ? 49.674 21.373 35.838 1.00 14.87 247 GLY A O 1
ATOM 1469 N N . GLY A 1 223 ? 47.687 22.360 36.293 1.00 13.16 248 GLY A N 1
ATOM 1470 C CA . GLY A 1 223 ? 48.153 22.928 37.535 1.00 12.36 248 GLY A CA 1
ATOM 1471 C C . GLY A 1 223 ? 47.904 22.008 38.716 1.00 13.75 248 GLY A C 1
ATOM 1472 O O . GLY A 1 223 ? 47.658 20.817 38.550 1.00 14.55 248 GLY A O 1
ATOM 1473 N N . GLY A 1 224 ? 47.981 22.569 39.915 1.00 15.17 249 GLY A N 1
ATOM 1474 C CA . GLY A 1 224 ? 47.850 21.783 41.131 1.00 16.67 249 GLY A CA 1
ATOM 1475 C C . GLY A 1 224 ? 46.480 21.618 41.778 1.00 17.23 249 GLY A C 1
ATOM 1476 O O . GLY A 1 224 ? 46.380 20.962 42.822 1.00 19.57 249 GLY A O 1
ATOM 1477 N N A SER A 1 225 ? 45.436 22.172 41.170 0.50 17.49 250 SER A N 1
ATOM 1478 N N B SER A 1 225 ? 45.436 22.179 41.175 0.50 17.82 250 SER A N 1
ATOM 1479 C CA A SER A 1 225 ? 44.112 22.207 41.807 0.50 19.60 250 SER A CA 1
ATOM 1480 C CA B SER A 1 225 ? 44.114 22.202 41.814 0.50 19.95 250 SER A CA 1
ATOM 1481 C C A SER A 1 225 ? 42.959 21.689 40.953 0.50 22.34 250 SER A C 1
ATOM 1482 C C B SER A 1 225 ? 42.962 21.724 40.932 0.50 22.41 250 SER A C 1
ATOM 1483 O O A SER A 1 225 ? 41.797 21.917 41.284 0.50 27.36 250 SER A O 1
ATOM 1484 O O B SER A 1 225 ? 41.804 22.024 41.218 0.50 28.22 250 SER A O 1
ATOM 1489 N N . GLY A 1 226 ? 43.259 20.979 39.874 1.00 21.58 251 GLY A N 1
ATOM 1490 C CA . GLY A 1 226 ? 42.192 20.426 39.023 1.00 20.16 251 GLY A CA 1
ATOM 1491 C C . GLY A 1 226 ? 42.255 18.925 38.828 1.00 17.24 251 GLY A C 1
ATOM 1492 O O . GLY A 1 226 ? 42.877 18.186 39.598 1.00 17.35 251 GLY A O 1
ATOM 1493 N N . SER A 1 227 ? 41.600 18.492 37.764 1.00 16.21 252 SER A N 1
ATOM 1494 C CA . SER A 1 227 ? 41.541 17.099 37.380 1.00 16.15 252 SER A CA 1
ATOM 1495 C C . SER A 1 227 ? 42.925 16.541 37.053 1.00 14.45 252 SER A C 1
ATOM 1496 O O . SER A 1 227 ? 43.193 15.373 37.306 1.00 14.15 252 SER A O 1
ATOM 1499 N N . ALA A 1 228 ? 43.800 17.376 36.484 1.00 13.25 253 ALA A N 1
ATOM 1500 C CA . ALA A 1 228 ? 45.153 16.928 36.130 1.00 14.66 253 ALA A CA 1
ATOM 1501 C C . ALA A 1 228 ? 45.923 16.427 37.357 1.00 13.25 253 ALA A C 1
ATOM 1502 O O . ALA A 1 228 ? 46.502 15.341 37.342 1.00 13.86 253 ALA A O 1
ATOM 1504 N N . GLN A 1 229 ? 45.911 17.210 38.426 1.00 13.21 254 GLN A N 1
ATOM 1505 C CA . GLN A 1 229 ? 46.568 16.833 39.667 1.00 13.63 254 GLN A CA 1
ATOM 1506 C C . GLN A 1 229 ? 45.920 15.589 40.270 1.00 14.25 254 GLN A C 1
ATOM 1507 O O . GLN A 1 229 ? 46.628 14.678 40.731 1.00 17.07 254 GLN A O 1
ATOM 1513 N N . LEU A 1 230 ? 44.591 15.535 40.247 1.00 12.94 255 LEU A N 1
ATOM 1514 C CA . LEU A 1 230 ? 43.869 14.379 40.804 1.00 14.52 255 LEU A CA 1
ATOM 1515 C C . LEU A 1 230 ? 44.294 13.096 40.105 1.00 13.54 255 LEU A C 1
ATOM 1516 O O . LEU A 1 230 ? 44.585 12.073 40.744 1.00 13.69 255 LEU A O 1
ATOM 1521 N N . VAL A 1 231 ? 44.304 13.160 38.782 1.00 12.87 256 VAL A N 1
ATOM 1522 C CA . VAL A 1 231 ? 44.659 12.009 37.963 1.00 13.22 256 VAL A CA 1
ATOM 1523 C C . VAL A 1 231 ? 46.130 11.623 38.159 1.00 12.12 256 VAL A C 1
ATOM 1524 O O . VAL A 1 231 ? 46.424 10.445 38.320 1.00 13.68 256 VAL A O 1
ATOM 1536 N N . ASP A 1 233 ? 48.122 12.259 40.767 1.00 14.73 258 ASP A N 1
AT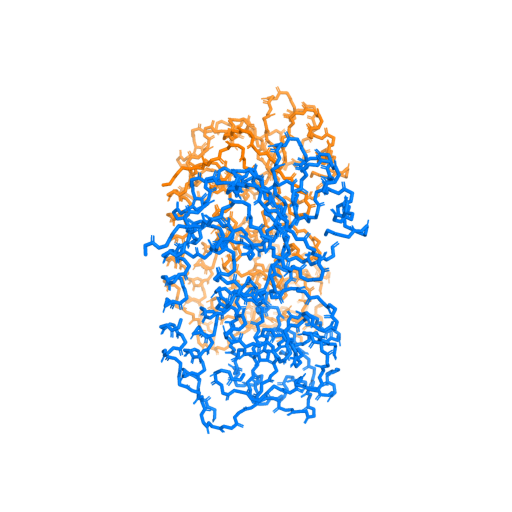OM 1537 C CA . ASP A 1 233 ? 48.204 11.659 42.116 1.00 15.86 258 ASP A CA 1
ATOM 1538 C C . ASP A 1 233 ? 47.742 10.205 42.119 1.00 15.59 258 ASP A C 1
ATOM 1539 O O . ASP A 1 233 ? 48.359 9.369 42.762 1.00 18.47 258 ASP A O 1
ATOM 1544 N N . THR A 1 234 ? 46.658 9.925 41.409 1.00 15.25 259 THR A N 1
ATOM 1545 C CA . THR A 1 234 ? 46.049 8.596 41.373 1.00 16.65 259 THR A CA 1
ATOM 1546 C C . THR A 1 234 ? 46.931 7.564 40.663 1.00 16.74 259 THR A C 1
ATOM 1547 O O . THR A 1 234 ? 47.087 6.443 41.141 1.00 17.56 259 THR A O 1
ATOM 1551 N N . VAL A 1 235 ? 47.490 7.943 39.516 1.00 16.69 260 VAL A N 1
ATOM 1552 C CA . VAL A 1 235 ? 48.307 7.005 38.738 1.00 15.78 260 VAL A CA 1
ATOM 1553 C C . VAL A 1 235 ? 49.762 6.923 39.209 1.00 15.58 260 VAL A C 1
ATOM 1554 O O . VAL A 1 235 ? 50.484 6.010 38.798 1.00 17.80 260 VAL A O 1
ATOM 1558 N N . GLY A 1 236 ? 50.186 7.862 40.065 1.00 16.78 261 GLY A N 1
ATOM 1559 C CA . GLY A 1 236 ? 51.542 7.844 40.651 1.00 17.84 261 GLY A CA 1
ATOM 1560 C C . GLY A 1 236 ? 52.613 8.628 39.902 1.00 17.30 261 GLY A C 1
ATOM 1561 O O . GLY A 1 236 ? 53.761 8.189 39.797 1.00 21.31 261 GLY A O 1
ATOM 1562 N N . LEU A 1 237 ? 52.241 9.800 39.409 1.00 15.28 262 LEU A N 1
ATOM 1563 C CA . LEU A 1 237 ? 53.165 10.732 38.807 1.00 16.16 262 LEU A CA 1
ATOM 1564 C C . LEU A 1 237 ? 53.194 12.038 39.585 1.00 17.65 262 LEU A C 1
ATOM 1565 O O . LEU A 1 237 ? 52.141 12.582 39.945 1.00 18.03 262 LEU A O 1
ATOM 1570 N N . ARG A 1 238 ? 54.396 12.557 39.800 1.00 18.63 263 ARG A N 1
ATOM 1571 C CA . ARG A 1 238 ? 54.589 13.867 40.397 1.00 18.18 263 ARG A CA 1
ATOM 1572 C C . ARG A 1 238 ? 54.393 14.940 39.323 1.00 15.89 263 ARG A C 1
ATOM 1573 O O . ARG A 1 238 ? 55.064 14.923 38.286 1.00 18.12 263 ARG A O 1
ATOM 1581 N N . ASN A 1 239 ? 53.467 15.863 39.581 1.00 13.83 264 ASN A N 1
ATOM 1582 C CA . ASN A 1 239 ? 53.159 16.937 38.651 1.00 15.10 264 ASN A CA 1
ATOM 1583 C C . ASN A 1 239 ? 54.158 18.077 38.763 1.00 15.01 264 ASN A C 1
ATOM 1584 O O . ASN A 1 239 ? 54.232 18.755 39.794 1.00 17.40 264 ASN A O 1
ATOM 1589 N N . ILE A 1 240 ? 54.912 18.328 37.693 1.00 15.19 265 ILE A N 1
ATOM 1590 C CA . ILE A 1 240 ? 55.858 19.445 37.722 1.00 14.62 265 ILE A CA 1
ATOM 1591 C C . ILE A 1 240 ? 55.117 20.802 37.821 1.00 15.65 265 ILE A C 1
ATOM 1592 O O . ILE A 1 240 ? 55.720 21.823 38.173 1.00 17.19 265 ILE A O 1
ATOM 1597 N N . GLY A 1 241 ? 53.819 20.803 37.493 1.00 14.60 266 GLY A N 1
ATOM 1598 C CA . GLY A 1 241 ? 52.970 21.976 37.625 1.00 16.68 266 GLY A CA 1
ATOM 1599 C C . GLY A 1 241 ? 52.203 22.089 38.934 1.00 17.57 266 GLY A C 1
ATOM 1600 O O . GLY A 1 241 ? 51.288 22.905 39.040 1.00 17.42 266 GLY A O 1
ATOM 1601 N N . SER A 1 242 ? 52.588 21.302 39.939 1.00 15.63 267 SER A N 1
ATOM 1602 C CA . SER A 1 242 ? 51.809 21.217 41.171 1.00 18.92 267 SER A CA 1
ATOM 1603 C C . SER A 1 242 ? 51.774 22.514 41.988 1.00 20.93 267 SER A C 1
ATOM 1604 O O . SER A 1 242 ? 50.838 22.714 42.777 1.00 21.88 267 SER A O 1
ATOM 1607 N N . ASP A 1 243 ? 52.766 23.392 41.810 1.00 21.42 268 ASP A N 1
ATOM 1608 C CA . ASP A 1 243 ? 52.763 24.690 42.522 1.00 27.06 268 ASP A CA 1
ATOM 1609 C C . ASP A 1 243 ? 51.876 25.745 41.867 1.00 23.23 268 ASP A C 1
ATOM 1610 O O . ASP A 1 243 ? 51.724 26.835 42.406 1.00 26.34 268 ASP A O 1
ATOM 1615 N N . ILE A 1 244 ? 51.275 25.429 40.723 1.00 23.20 269 ILE A N 1
ATOM 1616 C CA . ILE A 1 244 ? 50.322 26.344 40.111 1.00 22.60 269 ILE A CA 1
ATOM 1617 C C . ILE A 1 244 ? 48.994 26.245 40.851 1.00 19.50 269 ILE A C 1
ATOM 1618 O O . ILE A 1 244 ? 48.406 25.187 40.888 1.00 18.32 269 ILE A O 1
ATOM 1623 N N . ASP A 1 245 ? 48.524 27.352 41.423 1.00 23.68 270 ASP A N 1
ATOM 1624 C CA . ASP A 1 245 ? 47.324 27.321 42.271 1.00 29.08 270 ASP A CA 1
ATOM 1625 C C . ASP A 1 245 ? 46.075 27.618 41.467 1.00 26.88 270 ASP A C 1
ATOM 1626 O O . ASP A 1 245 ? 45.405 28.632 41.658 1.00 32.24 270 ASP A O 1
ATOM 1631 N N . ASP A 1 246 ? 45.788 26.711 40.552 1.00 23.10 271 ASP A N 1
ATOM 1632 C CA . ASP A 1 246 ? 44.664 26.800 39.667 1.00 21.77 271 ASP A CA 1
ATOM 1633 C C . ASP A 1 246 ? 44.675 25.471 38.939 1.00 19.25 271 ASP A C 1
ATOM 1634 O O . ASP A 1 246 ? 45.600 24.656 39.125 1.00 18.39 271 ASP A O 1
ATOM 1639 N N . THR A 1 247 ? 43.654 25.246 38.125 1.00 20.60 272 THR A N 1
ATOM 1640 C CA . THR A 1 247 ? 43.533 24.006 37.354 1.00 21.15 272 THR A CA 1
ATOM 1641 C C . THR A 1 247 ? 44.528 23.927 36.197 1.00 19.99 272 THR A C 1
ATOM 1642 O O . THR A 1 247 ? 44.851 22.842 35.756 1.00 17.58 272 THR A O 1
ATOM 1646 N N . TRP A 1 248 ? 44.985 25.080 35.718 1.00 17.74 273 TRP A N 1
ATOM 1647 C CA . TRP A 1 248 ? 45.894 25.174 34.592 1.00 18.47 273 TRP A CA 1
ATOM 1648 C C . TRP A 1 248 ? 46.710 26.446 34.786 1.00 17.84 273 TRP A C 1
ATOM 1649 O O . TRP A 1 248 ? 46.320 27.340 35.537 1.00 21.47 273 TRP A O 1
ATOM 1660 N N . GLY A 1 249 ? 47.828 26.544 34.095 1.00 16.04 274 GLY A N 1
ATOM 1661 C CA . GLY A 1 249 ? 48.631 27.772 34.088 1.00 16.44 274 GLY A CA 1
ATOM 1662 C C . GLY A 1 249 ? 49.728 27.712 33.023 1.00 18.48 274 GLY A C 1
ATOM 1663 O O . GLY A 1 249 ? 50.091 26.620 32.544 1.00 17.70 274 GLY A O 1
ATOM 1664 N N . PRO A 1 250 ? 50.267 28.877 32.642 1.00 18.26 275 PRO A N 1
ATOM 1665 C CA . PRO A 1 250 ? 51.376 28.866 31.701 1.00 17.43 275 PRO A CA 1
ATOM 1666 C C . PRO A 1 250 ? 52.660 28.396 32.404 1.00 18.79 275 PRO A C 1
ATOM 1667 O O . PRO A 1 250 ? 52.835 28.619 33.595 1.00 20.49 275 PRO A O 1
ATOM 1679 N N . SER A 1 252 ? 56.871 28.260 31.241 1.00 18.00 277 SER A N 1
ATOM 1680 C CA . SER A 1 252 ? 57.804 28.585 30.178 1.00 17.62 277 SER A CA 1
ATOM 1681 C C . SER A 1 252 ? 58.551 27.337 29.756 1.00 17.61 277 SER A C 1
ATOM 1682 O O . SER A 1 252 ? 58.667 26.379 30.529 1.00 15.92 277 SER A O 1
ATOM 1685 N N . TRP A 1 253 ? 59.070 27.346 28.529 1.00 17.09 278 TRP A N 1
ATOM 1686 C CA . TRP A 1 253 ? 59.898 26.237 28.065 1.00 16.83 278 TRP A CA 1
ATOM 1687 C C . TRP A 1 253 ? 61.117 26.061 28.960 1.00 15.20 278 TRP A C 1
ATOM 1688 O O . TRP A 1 253 ? 61.493 24.942 29.292 1.00 15.28 278 TRP A O 1
ATOM 1699 N N . GLU A 1 254 ? 61.709 27.181 29.370 1.00 16.75 279 GLU A N 1
ATOM 1700 C CA . GLU A 1 254 ? 62.846 27.167 30.282 1.00 18.37 279 GLU A CA 1
ATOM 1701 C C . GLU A 1 254 ? 62.511 26.433 31.592 1.00 16.11 279 GLU A C 1
ATOM 1702 O O . GLU A 1 254 ? 63.302 25.625 32.083 1.00 17.46 279 GLU A O 1
ATOM 1708 N N . ALA A 1 255 ? 61.346 26.711 32.157 1.00 15.72 280 ALA A N 1
ATOM 1709 C CA . ALA A 1 255 ? 60.933 26.054 33.401 1.00 15.80 280 ALA A CA 1
ATOM 1710 C C . ALA A 1 255 ? 60.641 24.570 33.194 1.00 15.59 280 ALA A C 1
ATOM 1711 O O . ALA A 1 255 ? 60.955 23.735 34.062 1.00 16.87 280 ALA A O 1
ATOM 1713 N N . ILE A 1 256 ? 60.073 24.221 32.042 1.00 15.67 281 ILE A N 1
ATOM 1714 C CA . ILE A 1 256 ? 59.773 22.813 31.734 1.00 14.70 281 ILE A CA 1
ATOM 1715 C C . ILE A 1 256 ? 61.089 22.037 31.569 1.00 14.22 281 ILE A C 1
ATOM 1716 O O . ILE A 1 256 ? 61.270 20.934 32.098 1.00 12.89 281 ILE A O 1
ATOM 1721 N N . ILE A 1 257 ? 62.011 22.638 30.836 1.00 15.27 282 ILE A N 1
ATOM 1722 C CA . ILE A 1 257 ? 63.295 22.004 30.591 1.00 13.87 282 ILE A CA 1
ATOM 1723 C C . ILE A 1 257 ? 64.018 21.794 31.911 1.00 15.19 282 ILE A C 1
ATOM 1724 O O . ILE A 1 257 ? 64.518 20.702 32.164 1.00 17.15 282 ILE A O 1
ATOM 1729 N N . ASP A 1 258 ? 64.045 22.816 32.768 1.00 16.39 283 ASP A N 1
ATOM 1730 C CA . ASP A 1 258 ? 64.699 22.686 34.084 1.00 19.04 283 ASP A CA 1
ATOM 1731 C C . ASP A 1 258 ? 64.027 21.614 34.972 1.00 16.68 283 ASP A C 1
ATOM 1732 O O . ASP A 1 258 ? 64.709 20.874 35.674 1.00 17.78 283 ASP A O 1
ATOM 1737 N N . ALA A 1 259 ? 62.703 21.502 34.895 1.00 16.52 284 ALA A N 1
ATOM 1738 C CA . ALA A 1 259 ? 61.942 20.482 35.630 1.00 16.48 284 ALA A CA 1
ATOM 1739 C C . ALA A 1 259 ? 62.229 19.057 35.145 1.00 15.17 284 ALA A C 1
ATOM 1740 O O . ALA A 1 259 ? 62.150 18.093 35.907 1.00 19.08 284 ALA A O 1
ATOM 1742 N N . ASN A 1 260 ? 62.585 18.922 33.878 1.00 14.91 285 ASN A N 1
ATOM 1743 C CA . ASN A 1 260 ? 62.925 17.616 33.314 1.00 14.71 285 ASN A CA 1
ATOM 1744 C C . ASN A 1 260 ? 61.884 16.510 33.585 1.00 13.30 285 ASN A C 1
ATOM 1745 O O . ASN A 1 260 ? 62.195 15.468 34.204 1.00 14.28 285 ASN A O 1
ATOM 1750 N N . PRO A 1 261 ? 60.648 16.715 33.103 1.00 13.91 286 PRO A N 1
ATOM 1751 C CA . PRO A 1 261 ? 59.594 15.725 33.373 1.00 14.33 286 PRO A CA 1
ATOM 1752 C C . PRO A 1 261 ? 59.936 14.376 32.782 1.00 13.81 286 PRO A C 1
ATOM 1753 O O . PRO A 1 261 ? 60.386 14.298 31.603 1.00 13.46 286 PRO A O 1
ATOM 1757 N N . ASP A 1 262 ? 59.764 13.317 33.571 1.00 13.58 287 ASP A N 1
ATOM 1758 C CA . ASP A 1 262 ? 60.108 11.972 33.073 1.00 15.73 287 ASP A CA 1
ATOM 1759 C C . ASP A 1 262 ? 59.164 11.501 31.975 1.00 15.42 287 ASP A C 1
ATOM 1760 O O . ASP A 1 262 ? 59.585 10.871 30.997 1.00 16.31 287 ASP A O 1
ATOM 1765 N N . VAL A 1 263 ? 57.890 11.844 32.152 1.00 15.14 288 VAL A N 1
ATOM 1766 C CA . VAL A 1 263 ? 56.780 11.478 31.256 1.00 15.46 288 VAL A CA 1
ATOM 1767 C C . VAL A 1 263 ? 55.983 12.745 30.871 1.00 14.69 288 VAL A C 1
ATOM 1768 O O . VAL A 1 263 ? 55.912 13.707 31.640 1.00 14.16 288 VAL A O 1
ATOM 1772 N N . ILE A 1 264 ? 55.407 12.754 29.673 1.00 14.10 289 ILE A N 1
ATOM 1773 C CA . ILE A 1 264 ? 54.581 13.859 29.220 1.00 13.71 289 ILE A CA 1
ATOM 1774 C C . ILE A 1 264 ? 53.167 13.389 28.864 1.00 12.79 289 ILE A C 1
ATOM 1775 O O . ILE A 1 264 ? 52.979 12.531 27.982 1.00 13.99 289 ILE A O 1
ATOM 1780 N N . VAL A 1 265 ? 52.175 13.933 29.583 1.00 12.99 290 VAL A N 1
ATOM 1781 C CA . VAL A 1 265 ? 50.771 13.641 29.293 1.00 11.34 290 VAL A CA 1
ATOM 1782 C C . VAL A 1 265 ? 50.307 14.687 28.295 1.00 12.91 290 VAL A C 1
ATOM 1783 O O . VAL A 1 265 ? 50.501 15.902 28.511 1.00 13.88 290 VAL A O 1
ATOM 1787 N N . LEU A 1 266 ? 49.731 14.209 27.192 1.00 11.78 291 LEU A N 1
ATOM 1788 C CA . LEU A 1 266 ? 49.164 15.076 26.175 1.00 13.69 291 LEU A CA 1
ATOM 1789 C C . LEU A 1 266 ? 47.644 15.028 26.180 1.00 14.04 291 LEU A C 1
ATOM 1790 O O . LEU A 1 266 ? 47.056 13.949 26.042 1.00 11.57 291 LEU A O 1
ATOM 1795 N N . VAL A 1 267 ? 47.014 16.200 26.308 1.00 14.19 292 VAL A N 1
ATOM 1796 C CA . VAL A 1 267 ? 45.563 16.290 26.155 1.00 15.73 292 VAL A CA 1
ATOM 1797 C C . VAL A 1 267 ? 45.245 16.391 24.660 1.00 15.42 292 VAL A C 1
ATOM 1798 O O . VAL A 1 267 ? 45.736 17.296 23.977 1.00 16.60 292 VAL A O 1
ATOM 1802 N N . ASP A 1 268 ? 44.450 15.449 24.163 1.00 13.74 293 ASP A N 1
ATOM 1803 C CA . ASP A 1 268 ? 44.070 15.394 22.761 1.00 13.88 293 ASP A CA 1
ATOM 1804 C C . ASP A 1 268 ? 42.723 16.093 22.588 1.00 14.08 293 ASP A C 1
ATOM 1805 O O . ASP A 1 268 ? 41.671 15.522 22.845 1.00 19.77 293 ASP A O 1
ATOM 1810 N N . SER A 1 269 ? 42.754 17.360 22.203 1.00 13.68 294 SER A N 1
ATOM 1811 C CA . SER A 1 269 ? 41.519 18.116 21.992 1.00 16.55 294 SER A CA 1
ATOM 1812 C C . SER A 1 269 ? 41.353 18.478 20.531 1.00 16.35 294 SER A C 1
ATOM 1813 O O . SER A 1 269 ? 42.312 18.407 19.753 1.00 16.13 294 SER A O 1
ATOM 1816 N N . SER A 1 270 ? 40.143 18.909 20.178 1.00 18.20 295 SER A N 1
ATOM 1817 C CA . SER A 1 270 ? 39.837 19.316 18.813 1.00 21.20 295 SER A CA 1
ATOM 1818 C C . SER A 1 270 ? 40.720 20.484 18.342 1.00 22.21 295 SER A C 1
ATOM 1819 O O . SER A 1 270 ? 41.086 20.551 17.168 1.00 26.47 295 SER A O 1
ATOM 1822 N N . TRP A 1 271 ? 41.081 21.385 19.254 1.00 21.49 296 TRP A N 1
ATOM 1823 C CA . TRP A 1 271 ? 41.890 22.568 18.885 1.00 23.10 296 TRP A CA 1
ATOM 1824 C C . TRP A 1 271 ? 43.407 22.364 18.999 1.00 18.02 296 TRP A C 1
ATOM 1825 O O . TRP A 1 271 ? 44.168 23.162 18.464 1.00 17.31 296 TRP A O 1
ATOM 1836 N N . SER A 1 272 ? 43.831 21.314 19.705 1.00 18.30 297 SER A N 1
ATOM 1837 C CA . SER A 1 272 ? 45.245 20.968 19.866 1.00 15.37 297 SER A CA 1
ATOM 1838 C C . SER A 1 272 ? 45.365 19.457 20.057 1.00 13.42 297 SER A C 1
ATOM 1839 O O . SER A 1 272 ? 45.114 18.926 21.154 1.00 13.74 297 SER A O 1
ATOM 1842 N N . SER A 1 273 ? 45.704 18.759 18.980 1.00 13.51 298 SER A N 1
ATOM 1843 C CA . SER A 1 273 ? 45.775 17.304 19.007 1.00 12.91 298 SER A CA 1
ATOM 1844 C C . SER A 1 273 ? 47.013 16.846 19.785 1.00 13.84 298 SER A C 1
ATOM 1845 O O . SER A 1 273 ? 47.968 17.619 20.003 1.00 14.11 298 SER A O 1
ATOM 1848 N N . ALA A 1 274 ? 47.005 15.594 20.219 1.00 12.74 299 ALA A N 1
ATOM 1849 C CA . ALA A 1 274 ? 48.212 15.014 20.772 1.00 13.43 299 ALA A CA 1
ATOM 1850 C C . ALA A 1 274 ? 49.377 15.100 19.761 1.00 14.54 299 ALA A C 1
ATOM 1851 O O . ALA A 1 274 ? 50.491 15.477 20.114 1.00 12.98 299 ALA A O 1
ATOM 1853 N N . GLN A 1 275 ? 49.108 14.810 18.498 1.00 15.36 300 GLN A N 1
ATOM 1854 C CA . GLN A 1 275 ? 50.176 14.795 17.521 1.00 14.47 300 GLN A CA 1
ATOM 1855 C C . GLN A 1 275 ? 50.800 16.186 17.361 1.00 14.08 300 GLN A C 1
ATOM 1856 O O . GLN A 1 275 ? 52.008 16.303 17.180 1.00 14.29 300 GLN A O 1
ATOM 1862 N N . LYS A 1 276 ? 49.969 17.226 17.402 1.00 14.09 301 LYS A N 1
ATOM 1863 C CA . LYS A 1 276 ? 50.456 18.602 17.271 1.00 15.53 301 LYS A CA 1
ATOM 1864 C C . LYS A 1 276 ? 51.467 18.912 18.348 1.00 14.22 301 LYS A C 1
ATOM 1865 O O . LYS A 1 276 ? 52.489 19.516 18.069 1.00 16.94 301 LYS A O 1
ATOM 1871 N N . LYS A 1 277 ? 51.169 18.497 19.579 1.00 15.00 302 LYS A N 1
ATOM 1872 C CA . LYS A 1 277 ? 52.071 18.711 20.697 1.00 14.55 302 LYS A CA 1
ATOM 1873 C C . LYS A 1 277 ? 53.352 17.880 20.644 1.00 13.15 302 LYS A C 1
ATOM 1874 O O . LYS A 1 277 ? 54.424 18.370 21.042 1.00 13.73 302 LYS A O 1
ATOM 1880 N N . LYS A 1 278 ? 53.261 16.649 20.141 1.00 13.39 303 LYS A N 1
ATOM 1881 C CA . LYS A 1 278 ? 54.475 15.859 19.876 1.00 14.31 303 LYS A CA 1
ATOM 1882 C C . LYS A 1 278 ? 55.383 16.621 18.909 1.00 15.11 303 LYS A C 1
ATOM 1883 O O . LYS A 1 278 ? 56.584 16.710 19.114 1.00 16.67 303 LYS A O 1
ATOM 1889 N N . ASP A 1 279 ? 54.792 17.173 17.854 1.00 15.70 304 ASP A N 1
ATOM 1890 C CA . ASP A 1 279 ? 55.536 17.897 16.822 1.00 17.81 304 ASP A CA 1
ATOM 1891 C C . ASP A 1 279 ? 56.128 19.202 17.364 1.00 16.65 304 ASP A C 1
ATOM 1892 O O . ASP A 1 279 ? 57.250 19.578 17.019 1.00 16.42 304 ASP A O 1
ATOM 1897 N N . ILE A 1 280 ? 55.383 19.885 18.225 1.00 14.24 305 ILE A N 1
ATOM 1898 C CA . ILE A 1 280 ? 55.926 21.036 18.943 1.00 15.10 305 ILE A CA 1
ATOM 1899 C C . ILE A 1 280 ? 57.176 20.667 19.739 1.00 14.63 305 ILE A C 1
ATOM 1900 O O . ILE A 1 280 ? 58.197 21.351 19.663 1.00 13.42 305 ILE A O 1
ATOM 1905 N N . LEU A 1 281 ? 57.079 19.585 20.510 1.00 14.87 306 LEU A N 1
ATOM 1906 C CA . LEU A 1 281 ? 58.187 19.138 21.346 1.00 15.65 306 LEU A CA 1
ATOM 1907 C C . LEU A 1 281 ? 59.401 18.737 20.510 1.00 15.16 306 LEU A C 1
ATOM 1908 O O . LEU A 1 281 ? 60.518 19.120 20.827 1.00 15.18 306 LEU A O 1
ATOM 1913 N N . THR A 1 282 ? 59.159 17.973 19.447 1.00 16.12 307 THR A N 1
ATOM 1914 C CA . THR A 1 282 ? 60.192 17.516 18.524 1.00 18.14 307 THR A CA 1
ATOM 1915 C C . THR A 1 282 ? 60.890 18.667 17.811 1.00 18.48 307 THR A C 1
ATOM 1916 O O . THR A 1 282 ? 62.092 18.584 17.513 1.00 19.80 307 THR A O 1
ATOM 1920 N N . SER A 1 283 ? 60.148 19.736 17.544 1.00 16.83 308 SER A N 1
ATOM 1921 C CA . SER A 1 283 ? 60.676 20.880 16.793 1.00 19.66 308 SER A CA 1
ATOM 1922 C C . SER A 1 283 ? 61.407 21.913 17.650 1.00 17.99 308 SER A C 1
ATOM 1923 O O . SER A 1 283 ? 62.212 22.707 17.139 1.00 18.68 308 SER A O 1
ATOM 1926 N N . HIS A 1 284 ? 61.121 21.917 18.945 1.00 17.97 309 HIS A N 1
ATOM 1927 C CA . HIS A 1 284 ? 61.750 22.862 19.863 1.00 17.29 309 HIS A CA 1
ATOM 1928 C C . HIS A 1 284 ? 63.246 22.570 19.994 1.00 15.31 309 HIS A C 1
ATOM 1929 O O . HIS A 1 284 ? 63.639 21.426 20.259 1.00 15.06 309 HIS A O 1
ATOM 1936 N N . PRO A 1 285 ? 64.096 23.597 19.813 1.00 16.64 310 PRO A N 1
ATOM 1937 C CA . PRO A 1 285 ? 65.514 23.288 19.649 1.00 18.82 310 PRO A CA 1
ATOM 1938 C C . PRO A 1 285 ? 66.181 22.752 20.903 1.00 18.28 310 PRO A C 1
ATOM 1939 O O . PRO A 1 285 ? 67.180 22.064 20.797 1.00 25.86 310 PRO A O 1
ATOM 1943 N N . VAL A 1 286 ? 65.619 23.042 22.073 1.00 17.62 311 VAL A N 1
ATOM 1944 C CA . VAL A 1 286 ? 66.149 22.548 23.347 1.00 17.26 311 VAL A CA 1
ATOM 1945 C C . VAL A 1 286 ? 65.254 21.455 23.973 1.00 13.49 311 VAL A C 1
ATOM 1946 O O . VAL A 1 286 ? 65.763 20.430 24.384 1.00 16.64 311 VAL A O 1
ATOM 1950 N N . ALA A 1 287 ? 63.937 21.645 24.034 1.00 13.41 312 ALA A N 1
ATOM 1951 C CA . ALA A 1 287 ? 63.053 20.622 24.622 1.00 15.89 312 A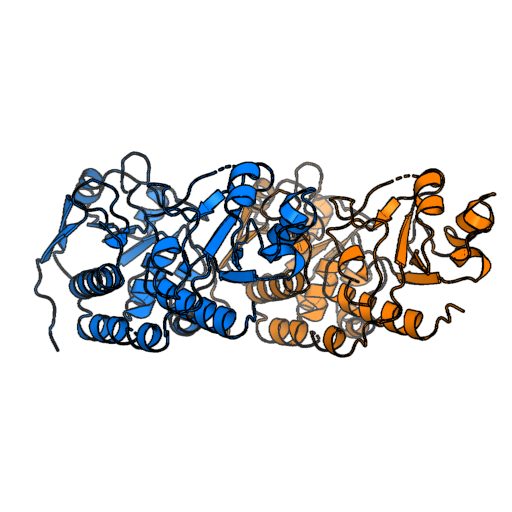LA A CA 1
ATOM 1952 C C . ALA A 1 287 ? 63.102 19.285 23.876 1.00 15.21 312 ALA A C 1
ATOM 1953 O O . ALA A 1 287 ? 62.893 18.225 24.475 1.00 15.19 312 ALA A O 1
ATOM 1955 N N . SER A 1 288 ? 63.409 19.324 22.576 1.00 15.45 313 SER A N 1
ATOM 1956 C CA . SER A 1 288 ? 63.613 18.116 21.800 1.00 14.37 313 SER A CA 1
ATOM 1957 C C . SER A 1 288 ? 64.772 17.267 22.310 1.00 15.75 313 SER A C 1
ATOM 1958 O O . SER A 1 288 ? 64.880 16.108 21.920 1.00 18.10 313 SER A O 1
ATOM 1961 N N . THR A 1 289 ? 65.625 17.830 23.179 1.00 15.65 314 THR A N 1
ATOM 1962 C CA . THR A 1 289 ? 66.736 17.090 23.792 1.00 16.62 314 THR A CA 1
ATOM 1963 C C . THR A 1 289 ? 66.400 16.485 25.155 1.00 14.46 314 THR A C 1
ATOM 1964 O O . THR A 1 289 ? 67.226 15.798 25.732 1.00 17.40 314 THR A O 1
ATOM 1968 N N . LEU A 1 290 ? 65.187 16.710 25.647 1.00 13.69 315 LEU A N 1
ATOM 1969 C CA . LEU A 1 290 ? 64.747 16.079 26.880 1.00 12.85 315 LEU A CA 1
ATOM 1970 C C . LEU A 1 290 ? 64.567 14.565 26.718 1.00 12.91 315 LEU A C 1
ATOM 1971 O O . LEU A 1 290 ? 64.125 14.094 25.663 1.00 13.19 315 LEU A O 1
ATOM 1976 N N . ASP A 1 291 ? 64.908 13.814 27.766 1.00 13.34 316 ASP A N 1
ATOM 1977 C CA . ASP A 1 291 ? 64.775 12.358 27.749 1.00 16.24 316 ASP A CA 1
ATOM 1978 C C . ASP A 1 291 ? 63.335 11.941 27.398 1.00 14.69 316 ASP A C 1
ATOM 1979 O O . ASP A 1 291 ? 63.128 10.986 26.668 1.00 16.73 316 ASP A O 1
ATOM 1984 N N . ALA A 1 292 ? 62.346 12.646 27.940 1.00 13.01 317 ALA A N 1
ATOM 1985 C CA . ALA A 1 292 ? 60.943 12.291 27.701 1.00 16.29 317 ALA A CA 1
ATOM 1986 C C . ALA A 1 292 ? 60.563 12.387 26.228 1.00 17.19 317 ALA A C 1
ATOM 1987 O O . ALA A 1 292 ? 59.761 11.598 25.735 1.00 15.34 317 ALA A O 1
ATOM 1989 N N . VAL A 1 293 ? 61.135 13.376 25.550 1.00 16.35 318 VAL A N 1
ATOM 1990 C CA . VAL A 1 293 ? 60.826 13.644 24.161 1.00 16.19 318 VAL A CA 1
ATOM 1991 C C . VAL A 1 293 ? 61.616 12.686 23.268 1.00 17.28 318 VAL A C 1
ATOM 1992 O O . VAL A 1 293 ? 61.044 12.009 22.409 1.00 19.59 318 VAL A O 1
ATOM 1996 N N . VAL A 1 294 ? 62.919 12.589 23.509 1.00 17.63 319 VAL A N 1
ATOM 1997 C CA . VAL A 1 294 ? 63.785 11.681 22.750 1.00 18.83 319 VAL A CA 1
ATOM 1998 C C . VAL A 1 294 ? 63.248 10.244 22.784 1.00 15.93 319 VAL A C 1
ATOM 1999 O O . VAL A 1 294 ? 63.341 9.522 21.796 1.00 19.23 319 VAL A O 1
ATOM 2003 N N . ASN A 1 295 ? 62.696 9.832 23.917 1.00 16.86 320 ASN A N 1
ATOM 2004 C CA . ASN A 1 295 ? 62.232 8.467 24.108 1.00 17.81 320 ASN A CA 1
ATOM 2005 C C . ASN A 1 295 ? 60.721 8.272 23.966 1.00 17.97 320 ASN A C 1
ATOM 2006 O O . ASN A 1 295 ? 60.211 7.219 24.308 1.00 18.56 320 ASN A O 1
ATOM 2011 N N . ASP A 1 296 ? 60.021 9.285 23.457 1.00 17.96 321 ASP A N 1
ATOM 2012 C CA . ASP A 1 296 ? 58.587 9.200 23.174 1.00 19.09 321 ASP A CA 1
ATOM 2013 C C . ASP A 1 296 ? 57.795 8.740 24.406 1.00 16.47 321 ASP A C 1
ATOM 2014 O O . ASP A 1 296 ? 56.932 7.872 24.310 1.00 16.70 321 ASP A O 1
ATOM 2019 N N . ARG A 1 297 ? 58.083 9.330 25.560 1.00 15.05 322 ARG A N 1
ATOM 2020 C CA . ARG A 1 297 ? 57.451 8.909 26.822 1.00 15.45 322 ARG A CA 1
ATOM 2021 C C . ARG A 1 297 ? 56.175 9.713 27.053 1.00 15.92 322 ARG A C 1
ATOM 2022 O O . ARG A 1 297 ? 56.085 10.556 27.967 1.00 16.09 322 ARG A O 1
ATOM 2030 N N . TYR A 1 298 ? 55.204 9.424 26.190 1.00 14.33 323 TYR A N 1
ATOM 2031 C CA . TYR A 1 298 ? 53.950 10.139 26.098 1.00 15.00 323 TYR A CA 1
ATOM 2032 C C . TYR A 1 298 ? 52.781 9.280 26.553 1.00 15.16 323 TYR A C 1
ATOM 2033 O O . TYR A 1 298 ? 52.747 8.070 26.326 1.00 16.91 323 TYR A O 1
ATOM 2042 N N . LEU A 1 299 ? 51.838 9.939 27.208 1.00 15.01 324 LEU A N 1
ATOM 2043 C CA . LEU A 1 299 ? 50.571 9.368 27.586 1.00 13.97 324 LEU A CA 1
ATOM 2044 C C . LEU A 1 299 ? 49.531 10.322 27.022 1.00 14.91 324 LEU A C 1
ATOM 2045 O O . LEU A 1 299 ? 49.740 11.534 27.030 1.00 19.90 324 LEU A O 1
ATOM 2050 N N . VAL A 1 300 ? 48.419 9.795 26.529 1.00 14.61 325 VAL A N 1
ATOM 2051 C CA . VAL A 1 300 ? 47.414 10.626 25.867 1.00 14.57 325 VAL A CA 1
ATOM 2052 C C . VAL A 1 300 ? 46.069 10.464 26.548 1.00 14.27 325 VAL A C 1
ATOM 2053 O O . VAL A 1 300 ? 45.625 9.342 26.800 1.00 15.31 325 VAL A O 1
ATOM 2057 N N . ILE A 1 301 ? 45.430 11.594 26.847 1.00 13.39 326 ILE A N 1
ATOM 2058 C CA . ILE A 1 301 ? 44.084 11.612 27.400 1.00 12.74 326 ILE A CA 1
ATOM 2059 C C . ILE A 1 301 ? 43.192 12.511 26.538 1.00 12.64 326 ILE A C 1
ATOM 2060 O O . ILE A 1 301 ? 43.649 13.547 26.076 1.00 13.50 326 ILE A O 1
ATOM 2065 N N . ASP A 1 302 ? 41.934 12.108 26.332 1.00 13.13 327 ASP A N 1
ATOM 2066 C CA . ASP A 1 302 ? 40.958 12.922 25.593 1.00 14.28 327 ASP A CA 1
ATOM 2067 C C . ASP A 1 302 ? 40.523 14.106 26.424 1.00 14.39 327 ASP A C 1
ATOM 2068 O O . ASP A 1 302 ? 40.680 14.105 27.651 1.00 13.77 327 ASP A O 1
ATOM 2073 N N . PHE A 1 303 ? 39.944 15.103 25.766 1.00 14.78 328 PHE A N 1
ATOM 2074 C CA . PHE A 1 303 ? 39.530 16.307 26.447 1.00 13.68 328 PHE A CA 1
ATOM 2075 C C . PHE A 1 303 ? 38.380 16.130 27.445 1.00 13.92 328 PHE A C 1
ATOM 2076 O O . PHE A 1 303 ? 38.498 16.618 28.573 1.00 13.93 328 PHE A O 1
ATOM 2084 N N . PRO A 1 304 ? 37.270 15.463 27.053 1.00 12.85 329 PRO A N 1
ATOM 2085 C CA . PRO A 1 304 ? 36.125 15.457 28.004 1.00 13.29 329 PRO A CA 1
ATOM 2086 C C . PRO A 1 304 ? 36.410 14.984 29.449 1.00 13.18 329 PRO A C 1
ATOM 2087 O O . PRO A 1 304 ? 35.948 15.615 30.382 1.00 15.33 329 PRO A O 1
ATOM 2091 N N . PRO A 1 305 ? 37.198 13.925 29.641 1.00 13.90 330 PRO A N 1
ATOM 2092 C CA . PRO A 1 305 ? 37.510 13.529 31.027 1.00 13.68 330 PRO A CA 1
ATOM 2093 C C . PRO A 1 305 ? 38.364 14.531 31.847 1.00 12.83 330 PRO A C 1
ATOM 2094 O O . PRO A 1 305 ? 38.463 14.383 33.060 1.00 13.91 330 PRO A O 1
ATOM 2098 N N . THR A 1 306 ? 38.944 15.549 31.206 1.00 12.26 331 THR A N 1
ATOM 2099 C CA . THR A 1 306 ? 39.687 16.591 31.928 1.00 13.26 331 THR A CA 1
ATOM 2100 C C . THR A 1 306 ? 38.769 17.584 32.646 1.00 12.80 331 THR A C 1
ATOM 2101 O O . THR A 1 306 ? 39.229 18.334 33.508 1.00 15.55 331 THR A O 1
ATOM 2105 N N . GLU A 1 307 ? 37.484 17.591 32.298 1.00 12.84 332 GLU A N 1
ATOM 2106 C CA . GLU A 1 307 ? 36.485 18.304 33.092 1.00 14.19 332 GLU A CA 1
ATOM 2107 C C . GLU A 1 307 ? 36.063 17.352 34.222 1.00 13.43 332 GLU A C 1
ATOM 2108 O O . GLU A 1 307 ? 35.670 16.215 33.962 1.00 13.38 332 GLU A O 1
ATOM 2114 N N . PRO A 1 308 ? 36.153 17.802 35.484 1.00 12.85 333 PRO A N 1
ATOM 2115 C CA . PRO A 1 308 ? 35.882 16.822 36.538 1.00 12.90 333 PRO A CA 1
ATOM 2116 C C . PRO A 1 308 ? 34.495 16.190 36.481 1.00 12.58 333 PRO A C 1
ATOM 2117 O O . PRO A 1 308 ? 33.489 16.888 36.411 1.00 13.50 333 PRO A O 1
ATOM 2121 N N . GLY A 1 309 ? 34.461 14.864 36.526 1.00 13.26 334 GLY A N 1
ATOM 2122 C CA . GLY A 1 309 ? 33.217 14.106 36.567 1.00 12.47 334 GLY A CA 1
ATOM 2123 C C . GLY A 1 309 ? 33.509 12.627 36.477 1.00 11.56 334 GLY A C 1
ATOM 2124 O O . GLY A 1 309 ? 34.668 12.197 36.572 1.00 11.84 334 GLY A O 1
ATOM 2125 N N . VAL A 1 310 ? 32.467 11.834 36.287 1.00 13.96 335 VAL A N 1
ATOM 2126 C CA . VAL A 1 310 ? 32.635 10.375 36.276 1.00 15.64 335 VAL A CA 1
ATOM 2127 C C . VAL A 1 310 ? 33.613 9.934 35.164 1.00 15.41 335 VAL A C 1
ATOM 2128 O O . VAL A 1 310 ? 34.410 9.012 35.362 1.00 15.06 335 VAL A O 1
ATOM 2132 N N . ARG A 1 311 ? 33.601 10.629 34.027 1.00 13.48 336 ARG A N 1
ATOM 2133 C CA . ARG A 1 311 ? 34.552 10.291 32.920 1.00 13.98 336 ARG A CA 1
ATOM 2134 C C . ARG A 1 311 ? 36.028 10.444 33.301 1.00 12.86 336 ARG A C 1
ATOM 2135 O O . ARG A 1 311 ? 36.885 9.759 32.730 1.00 12.73 336 ARG A O 1
ATOM 2143 N N . THR A 1 312 ? 36.322 11.328 34.262 1.00 11.57 337 THR A N 1
ATOM 2144 C CA . THR A 1 312 ? 37.696 11.543 34.745 1.00 11.51 337 THR A CA 1
ATOM 2145 C C . THR A 1 312 ? 38.316 10.228 35.234 1.00 11.59 337 THR A C 1
ATOM 2146 O O . THR A 1 312 ? 39.483 9.961 34.956 1.00 12.16 337 THR A O 1
ATOM 2150 N N . ALA A 1 313 ? 37.531 9.381 35.906 1.00 12.36 338 ALA A N 1
ATOM 2151 C CA . ALA A 1 313 ? 38.039 8.084 36.350 1.00 11.97 338 ALA A CA 1
ATOM 2152 C C . ALA A 1 313 ? 38.376 7.154 35.173 1.00 13.18 338 ALA A C 1
ATOM 2153 O O . ALA A 1 313 ? 39.388 6.432 35.212 1.00 14.26 338 ALA A O 1
ATOM 2155 N N . ASP A 1 314 ? 37.546 7.171 34.137 1.00 12.98 339 ASP A N 1
ATOM 2156 C CA . ASP A 1 314 ? 37.857 6.429 32.893 1.00 14.58 339 ASP A CA 1
ATOM 2157 C C . ASP A 1 314 ? 39.190 6.924 32.296 1.00 12.55 339 ASP A C 1
ATOM 2158 O O . ASP A 1 314 ? 40.017 6.125 31.856 1.00 12.27 339 ASP A O 1
ATOM 2163 N N . GLY A 1 315 ? 39.379 8.246 32.285 1.00 12.27 340 GLY A N 1
ATOM 2164 C CA . GLY A 1 315 ? 40.642 8.865 31.845 1.00 12.74 340 GLY A CA 1
ATOM 2165 C C . GLY A 1 315 ? 41.839 8.398 32.645 1.00 12.93 340 GLY A C 1
ATOM 2166 O O . GLY A 1 315 ? 42.901 8.079 32.080 1.00 14.77 340 GLY A O 1
ATOM 2167 N N . ALA A 1 316 ? 41.658 8.335 33.968 1.00 13.12 341 ALA A N 1
ATOM 2168 C CA . ALA A 1 316 ? 42.707 7.850 34.855 1.00 12.89 341 ALA A CA 1
ATOM 2169 C C . ALA A 1 316 ? 43.106 6.399 34.554 1.00 13.68 341 ALA A C 1
ATOM 2170 O O . ALA A 1 316 ? 44.286 6.078 34.575 1.00 14.67 341 ALA A O 1
ATOM 2172 N N . VAL A 1 317 ? 42.125 5.537 34.295 1.00 12.87 342 VAL A N 1
ATOM 2173 C CA . VAL A 1 317 ? 42.384 4.130 33.944 1.00 14.31 342 VAL A CA 1
ATOM 2174 C C . VAL A 1 317 ? 43.191 4.064 32.660 1.00 14.62 342 VAL A C 1
ATOM 2175 O O . VAL A 1 317 ? 44.201 3.325 32.558 1.00 16.20 342 VAL A O 1
ATOM 2179 N N . ALA A 1 318 ? 42.765 4.866 31.691 1.00 13.97 343 ALA A N 1
ATOM 2180 C CA . ALA A 1 318 ? 43.431 4.885 30.395 1.00 15.82 343 ALA A CA 1
ATOM 2181 C C . ALA A 1 318 ? 44.883 5.325 30.563 1.00 14.18 343 ALA A C 1
ATOM 2182 O O . ALA A 1 318 ? 45.800 4.706 29.985 1.00 15.71 343 ALA A O 1
ATOM 2184 N N . LEU A 1 319 ? 45.115 6.362 31.373 1.00 12.83 344 LEU A N 1
ATOM 2185 C CA . LEU A 1 319 ? 46.492 6.838 31.575 1.00 14.32 344 LEU A CA 1
ATOM 2186 C C . LEU A 1 319 ? 47.330 5.828 32.359 1.00 14.82 344 LEU A C 1
ATOM 2187 O O . LEU A 1 319 ? 48.509 5.625 32.039 1.00 15.66 344 LEU A O 1
ATOM 2192 N N . ALA A 1 320 ? 46.731 5.195 33.374 1.00 16.07 345 ALA A N 1
ATOM 2193 C CA . ALA A 1 320 ? 47.416 4.155 34.134 1.00 14.16 345 ALA A CA 1
ATOM 2194 C C . ALA A 1 320 ? 47.856 2.999 33.250 1.00 17.40 345 ALA A C 1
ATOM 2195 O O . ALA A 1 320 ? 48.986 2.519 33.399 1.00 18.90 345 ALA A O 1
ATOM 2197 N N . ASP A 1 321 ? 46.985 2.552 32.345 1.00 18.27 346 ASP A N 1
ATOM 2198 C CA . ASP A 1 321 ? 47.321 1.440 31.412 1.00 19.41 346 ASP A CA 1
ATOM 2199 C C . ASP A 1 321 ? 48.487 1.833 30.497 1.00 19.39 346 ASP A C 1
ATOM 2200 O O . ASP A 1 321 ? 49.421 1.047 30.288 1.00 20.52 346 ASP A O 1
ATOM 2205 N N . GLN A 1 322 ? 48.444 3.052 29.966 1.00 16.52 347 GLN A N 1
ATOM 2206 C CA . GLN A 1 322 ? 49.550 3.545 29.128 1.00 16.47 347 GLN A CA 1
ATOM 2207 C C . GLN A 1 322 ? 50.858 3.676 29.896 1.00 15.65 347 GLN A C 1
ATOM 2208 O O . GLN A 1 322 ? 51.912 3.385 29.364 1.00 18.72 347 GLN A O 1
ATOM 2214 N N . LEU A 1 323 ? 50.788 4.125 31.142 1.00 16.73 348 LEU A N 1
ATOM 2215 C CA . LEU A 1 323 ? 51.983 4.288 31.967 1.00 16.49 348 LEU A CA 1
ATOM 2216 C C . LEU A 1 323 ? 52.598 2.928 32.294 1.00 17.45 348 LEU A C 1
ATOM 2217 O O . LEU A 1 323 ? 53.812 2.778 32.271 1.00 21.35 348 LEU A O 1
ATOM 2222 N N . ALA A 1 324 ? 51.755 1.941 32.573 1.00 18.44 349 ALA A N 1
ATOM 2223 C CA . ALA A 1 324 ? 52.201 0.561 32.767 1.00 21.57 349 ALA A CA 1
ATOM 2224 C C . ALA A 1 324 ? 52.949 0.020 31.551 1.00 21.30 349 ALA A C 1
ATOM 2225 O O . ALA A 1 324 ? 53.894 -0.739 31.693 1.00 23.98 349 ALA A O 1
ATOM 2227 N N . ALA A 1 325 ? 52.505 0.401 30.359 1.00 24.08 350 ALA A N 1
ATOM 2228 C CA . ALA A 1 325 ? 53.100 -0.079 29.113 1.00 27.15 350 ALA A CA 1
ATOM 2229 C C . ALA A 1 325 ? 54.403 0.648 28.762 1.00 27.53 350 ALA A C 1
ATOM 2230 O O . ALA A 1 325 ? 55.123 0.245 27.841 1.00 28.86 350 ALA A O 1
ATOM 2232 N N . LEU A 1 326 ? 54.699 1.717 29.500 1.00 25.52 351 LEU A N 1
ATOM 2233 C CA . LEU A 1 326 ? 55.860 2.554 29.256 1.00 28.76 351 LEU A CA 1
ATOM 2234 C C . LEU A 1 326 ? 57.027 2.049 30.098 1.00 32.46 351 LEU A C 1
ATOM 2235 O O . LEU A 1 326 ? 56.888 1.822 31.309 1.00 34.29 351 LEU A O 1
ATOM 2240 N N . THR A 1 327 ? 58.172 1.854 29.450 1.00 38.75 352 THR A N 1
ATOM 2241 C CA . THR A 1 327 ? 59.427 1.567 30.145 1.00 41.18 352 THR A CA 1
ATOM 2242 C C . THR A 1 327 ? 60.261 2.859 30.192 1.00 43.78 352 THR A C 1
ATOM 2243 O O . THR A 1 327 ? 60.308 3.607 29.207 1.00 44.61 352 THR A O 1
ATOM 2247 N N . VAL A 1 328 ? 60.892 3.127 31.337 1.00 41.35 353 VAL A N 1
ATOM 2248 C CA . VAL A 1 328 ? 61.701 4.343 31.525 1.00 40.10 353 VAL A CA 1
ATOM 2249 C C . VAL A 1 328 ? 62.932 4.057 32.394 1.00 46.48 353 VAL A C 1
ATOM 2250 O O . VAL A 1 328 ? 63.951 3.538 31.911 1.00 43.45 353 VAL A O 1
ATOM 2252 N N . GLU B 1 31 ? 22.301 1.968 13.350 1.00 44.12 56 GLU B N 1
ATOM 2253 C CA . GLU B 1 31 ? 22.033 3.325 13.881 1.00 37.43 56 GLU B CA 1
ATOM 2254 C C . GLU B 1 31 ? 21.433 4.193 12.776 1.00 35.96 56 GLU B C 1
ATOM 2255 O O . GLU B 1 31 ? 21.832 4.100 11.609 1.00 37.07 56 GLU B O 1
ATOM 2261 N N . ALA B 1 32 ? 20.479 5.032 13.161 1.00 24.32 57 ALA B N 1
ATOM 2262 C CA . ALA B 1 32 ? 19.944 6.055 12.293 1.00 19.19 57 ALA B CA 1
ATOM 2263 C C . ALA B 1 32 ? 20.163 7.413 12.940 1.00 17.48 57 ALA B C 1
ATOM 2264 O O . ALA B 1 32 ? 20.101 7.573 14.161 1.00 21.32 57 ALA B O 1
ATOM 2266 N N . THR B 1 33 ? 20.431 8.397 12.109 1.00 13.53 58 THR B N 1
ATOM 2267 C CA . THR B 1 33 ? 20.588 9.750 12.565 1.00 13.34 58 THR B CA 1
ATOM 2268 C C . THR B 1 33 ? 19.262 10.345 13.047 1.00 15.44 58 THR B C 1
ATOM 2269 O O . THR B 1 33 ? 18.226 10.140 12.428 1.00 15.64 58 THR B O 1
ATOM 2273 N N . THR B 1 34 ? 19.316 11.078 14.161 1.00 15.95 59 THR B N 1
ATOM 2274 C CA . THR B 1 34 ? 18.215 11.893 14.624 1.00 17.58 59 THR B CA 1
ATOM 2275 C C . THR B 1 34 ? 18.340 13.294 14.065 1.00 15.11 59 THR B C 1
ATOM 2276 O O . THR B 1 34 ? 19.392 13.937 14.173 1.00 18.37 59 THR B O 1
ATOM 2280 N N . TYR B 1 35 ? 17.267 13.761 13.452 1.00 14.34 60 TYR B N 1
ATOM 2281 C CA . TYR B 1 35 ? 17.186 15.139 12.999 1.00 14.98 60 TYR B CA 1
ATOM 2282 C C . TYR B 1 35 ? 16.148 15.875 13.860 1.00 16.40 60 TYR B C 1
ATOM 2283 O O . TYR B 1 35 ? 15.145 15.289 14.223 1.00 19.65 60 TYR B O 1
ATOM 2292 N N . PRO B 1 36 ? 16.355 17.172 14.144 1.00 16.99 61 PRO B N 1
ATOM 2293 C CA . PRO B 1 36 ? 17.454 17.970 13.625 1.00 16.67 61 PRO B CA 1
ATOM 2294 C C . PRO B 1 36 ? 18.811 17.557 14.175 1.00 15.21 61 PRO B C 1
ATOM 2295 O O . PRO B 1 36 ? 18.901 17.058 15.289 1.00 16.49 61 PRO B O 1
ATOM 2299 N N . LEU B 1 37 ? 19.838 17.723 13.348 1.00 12.97 62 LEU B N 1
ATOM 2300 C CA . LEU B 1 37 ? 21.217 17.448 13.708 1.00 13.74 62 LEU B CA 1
ATOM 2301 C C . LEU B 1 37 ? 21.995 18.741 13.557 1.00 15.35 62 LEU B C 1
ATOM 2302 O O . LEU B 1 37 ? 21.908 19.406 12.507 1.00 16.21 62 LEU B O 1
ATOM 2307 N N . THR B 1 38 ? 22.756 19.106 14.579 1.00 14.81 63 THR B N 1
ATOM 2308 C CA . THR B 1 38 ? 23.568 20.303 14.520 1.00 16.66 63 THR B CA 1
ATOM 2309 C C . THR B 1 38 ? 25.040 19.945 14.721 1.00 19.94 63 THR B C 1
ATOM 2310 O O . THR B 1 38 ? 25.387 19.235 15.664 1.00 23.52 63 THR B O 1
ATOM 2314 N N . VAL B 1 39 ? 25.896 20.419 13.814 1.00 17.50 64 VAL B N 1
ATOM 2315 C CA . VAL B 1 39 ? 27.327 20.230 13.954 1.00 19.78 64 VAL B CA 1
ATOM 2316 C C . VAL B 1 39 ? 28.088 21.528 13.770 1.00 18.36 64 VAL B C 1
ATOM 2317 O O . VAL B 1 39 ? 27.658 22.404 13.018 1.00 22.68 64 VAL B O 1
ATOM 2321 N N . ASP B 1 40 ? 29.212 21.639 14.475 1.00 15.92 65 ASP B N 1
ATOM 2322 C CA . ASP B 1 40 ? 30.147 22.756 14.335 1.00 16.42 65 ASP B CA 1
ATOM 2323 C C . ASP B 1 40 ? 31.050 22.393 13.168 1.00 17.10 65 ASP B C 1
ATOM 2324 O O . ASP B 1 40 ? 31.873 21.482 13.262 1.00 20.07 65 ASP B O 1
ATOM 2329 N N . ASN B 1 41 ? 30.885 23.112 12.073 1.00 14.02 66 ASN B N 1
ATOM 2330 C CA . ASN B 1 41 ? 31.632 22.863 10.868 1.00 12.69 66 ASN B CA 1
ATOM 2331 C C . ASN B 1 41 ? 32.489 24.093 10.555 1.00 13.48 66 ASN B C 1
ATOM 2332 O O . ASN B 1 41 ? 31.991 25.093 10.031 1.00 15.49 66 ASN B O 1
ATOM 2337 N N . CYS B 1 42 ? 33.775 24.000 10.887 1.00 16.38 67 CYS B N 1
ATOM 2338 C CA . CYS B 1 42 ? 34.767 25.044 10.646 1.00 18.72 67 CYS B CA 1
ATOM 2339 C C . CYS B 1 42 ? 34.375 26.331 11.337 1.00 17.81 67 CYS B C 1
ATOM 2340 O O . CYS B 1 42 ? 34.655 27.403 10.831 1.00 21.32 67 CYS B O 1
ATOM 2343 N N . GLY B 1 43 ? 33.723 26.233 12.488 1.00 19.89 68 GLY B N 1
ATOM 2344 C CA . GLY B 1 43 ? 33.350 27.410 13.240 1.00 21.89 68 GLY B CA 1
ATOM 2345 C C . GLY B 1 43 ? 32.017 28.023 12.875 1.00 21.01 68 GLY B C 1
ATOM 2346 O O . GLY B 1 43 ? 31.662 29.060 13.407 1.00 26.25 68 GLY B O 1
ATOM 2347 N N . THR B 1 44 ? 31.282 27.390 11.970 1.00 18.94 69 THR B N 1
ATOM 2348 C CA . THR B 1 44 ? 29.912 27.790 11.656 1.00 20.42 69 THR B CA 1
ATOM 2349 C C . THR B 1 44 ? 29.000 26.605 11.968 1.00 17.38 69 THR B C 1
ATOM 2350 O O . THR B 1 44 ? 29.297 25.466 11.604 1.00 20.37 69 THR B O 1
ATOM 2354 N N . THR B 1 45 ? 27.892 26.886 12.638 1.00 18.19 70 THR B N 1
ATOM 2355 C CA . THR B 1 45 ? 26.895 25.872 12.951 1.00 20.40 70 THR B CA 1
ATOM 2356 C C . THR B 1 45 ? 26.129 25.486 11.686 1.00 17.41 70 THR B C 1
ATOM 2357 O O . THR B 1 45 ? 25.617 26.343 10.993 1.00 20.77 70 THR B O 1
ATOM 2361 N N . ALA B 1 46 ? 26.046 24.197 11.406 1.00 14.58 71 ALA B N 1
ATOM 2362 C CA . ALA B 1 46 ? 25.241 23.671 10.320 1.00 15.80 71 ALA B CA 1
ATOM 2363 C C . ALA B 1 46 ? 24.155 22.798 10.957 1.00 15.50 71 ALA B C 1
ATOM 2364 O O . ALA B 1 46 ? 24.466 21.829 11.647 1.00 16.70 71 ALA B O 1
ATOM 2366 N N . THR B 1 47 ? 22.901 23.177 10.731 1.00 13.90 72 THR B N 1
ATOM 2367 C CA . THR B 1 47 ? 21.737 22.459 11.221 1.00 15.09 72 THR B CA 1
ATOM 2368 C C . THR B 1 47 ? 20.964 21.830 10.067 1.00 13.59 72 THR B C 1
ATOM 2369 O O . THR B 1 47 ? 20.487 22.509 9.149 1.00 13.74 72 THR B O 1
ATOM 2373 N N . PHE B 1 48 ? 20.851 20.518 10.131 1.00 13.57 73 PHE B N 1
ATOM 2374 C CA . PHE B 1 48 ? 20.110 19.742 9.152 1.00 12.78 73 PHE B CA 1
ATOM 2375 C C . PHE B 1 48 ? 18.795 19.307 9.776 1.00 13.89 73 PHE B C 1
ATOM 2376 O O . PHE B 1 48 ? 18.793 18.556 10.749 1.00 15.33 73 PHE B O 1
ATOM 2384 N N A ASP B 1 49 ? 17.691 19.805 9.216 0.50 15.25 74 ASP B N 1
ATOM 2385 N N B ASP B 1 49 ? 17.685 19.781 9.235 0.50 15.56 74 ASP B N 1
ATOM 2386 C CA A ASP B 1 49 ? 16.339 19.432 9.641 0.50 17.43 74 ASP B CA 1
ATOM 2387 C CA B ASP B 1 49 ? 16.384 19.392 9.745 0.50 17.11 74 ASP B CA 1
ATOM 2388 C C A ASP B 1 49 ? 15.948 18.032 9.185 0.50 16.51 74 ASP B C 1
ATOM 2389 C C B ASP B 1 49 ? 15.914 18.054 9.159 0.50 16.60 74 ASP B C 1
ATOM 2390 O O A ASP B 1 49 ? 15.014 17.431 9.719 0.50 18.47 74 ASP B O 1
ATOM 2391 O O B ASP B 1 49 ? 14.894 17.511 9.588 0.50 18.77 74 ASP B O 1
ATOM 2400 N N . SER B 1 50 ? 16.666 17.515 8.197 1.00 14.49 75 SER B N 1
ATOM 2401 C CA . SER B 1 50 ? 16.387 16.193 7.637 1.00 16.64 75 SER B CA 1
ATOM 2402 C C . SER B 1 50 ? 17.588 15.801 6.789 1.00 15.84 75 SER B C 1
ATOM 2403 O O . SER B 1 50 ? 18.465 16.630 6.548 1.00 15.48 75 SER B O 1
ATOM 2406 N N . VAL B 1 51 ? 17.644 14.553 6.345 1.00 15.58 76 VAL B N 1
ATOM 2407 C CA . VAL B 1 51 ? 18.753 14.119 5.510 1.00 14.04 76 VAL B CA 1
ATOM 2408 C C . VAL B 1 51 ? 18.817 14.961 4.221 1.00 12.61 76 VAL B C 1
ATOM 2409 O O . VAL B 1 51 ? 17.789 15.234 3.586 1.00 12.33 76 VAL B O 1
ATOM 2413 N N . PRO B 1 52 ? 20.021 15.382 3.821 1.00 12.39 77 PRO B N 1
ATOM 2414 C CA . PRO B 1 52 ? 20.081 16.126 2.530 1.00 12.75 77 PRO B CA 1
ATOM 2415 C C . PRO B 1 52 ? 19.563 15.290 1.354 1.00 12.11 77 PRO B C 1
ATOM 2416 O O . PRO B 1 52 ? 19.829 14.095 1.301 1.00 13.74 77 PRO B O 1
ATOM 2420 N N . GLU B 1 53 ? 18.803 15.919 0.457 1.00 12.31 78 GLU B N 1
ATOM 2421 C CA . GLU B 1 53 ? 18.246 15.235 -0.718 1.00 11.97 78 GLU B CA 1
ATOM 2422 C C . GLU B 1 53 ? 18.765 15.792 -2.053 1.00 11.10 78 GLU B C 1
ATOM 2423 O O . GLU B 1 53 ? 18.794 15.080 -3.046 1.00 13.07 78 GLU B O 1
ATOM 2429 N N . ARG B 1 54 ? 19.126 17.066 -2.069 1.00 11.81 79 ARG B N 1
ATOM 2430 C CA . ARG B 1 54 ? 19.570 17.750 -3.292 1.00 12.27 79 ARG B CA 1
ATOM 2431 C C . ARG B 1 54 ? 20.836 18.513 -2.956 1.00 10.69 79 ARG B C 1
ATOM 2432 O O . ARG B 1 54 ? 20.794 19.574 -2.316 1.00 12.87 79 ARG B O 1
ATOM 2440 N N . VAL B 1 55 ? 21.958 17.957 -3.401 1.00 9.03 80 VAL B N 1
ATOM 2441 C CA . VAL B 1 55 ? 23.271 18.429 -3.004 1.00 10.03 80 VAL B CA 1
ATOM 2442 C C . VAL B 1 55 ? 24.054 18.846 -4.238 1.00 9.85 80 VAL B C 1
ATOM 2443 O O . VAL B 1 55 ? 24.101 18.112 -5.238 1.00 11.13 80 VAL B O 1
ATOM 2447 N N . VAL B 1 56 ? 24.679 20.009 -4.150 1.00 9.98 81 VAL B N 1
ATOM 2448 C CA . VAL B 1 56 ? 25.713 20.415 -5.085 1.00 11.01 81 VAL B CA 1
ATOM 2449 C C . VAL B 1 56 ? 27.075 20.141 -4.452 1.00 10.59 81 VAL B C 1
ATOM 2450 O O . VAL B 1 56 ? 27.396 20.680 -3.390 1.00 9.87 81 VAL B O 1
ATOM 2454 N N . THR B 1 57 ? 27.849 19.252 -5.065 1.00 9.74 82 THR B N 1
ATOM 2455 C CA . THR B 1 57 ? 29.176 18.934 -4.563 1.00 10.08 82 THR B CA 1
ATOM 2456 C C . THR B 1 57 ? 30.235 19.693 -5.377 1.00 11.19 82 THR B C 1
ATOM 2457 O O . THR B 1 57 ? 30.230 19.660 -6.594 1.00 14.24 82 THR B O 1
ATOM 2461 N N . LEU B 1 58 ? 31.138 20.351 -4.665 1.00 10.28 83 LEU B N 1
ATOM 2462 C CA . LEU B 1 58 ? 32.246 21.086 -5.250 1.00 10.89 83 LEU B CA 1
ATOM 2463 C C . LEU B 1 58 ? 33.573 20.431 -4.859 1.00 10.36 83 LEU B C 1
ATOM 2464 O O . LEU B 1 58 ? 33.829 20.193 -3.659 1.00 10.79 83 LEU B O 1
ATOM 2469 N N . LYS B 1 59 ? 34.415 20.188 -5.868 1.00 11.10 84 LYS B N 1
ATOM 2470 C CA . LYS B 1 59 ? 35.639 19.381 -5.782 1.00 11.14 84 LYS B CA 1
ATOM 2471 C C . LYS B 1 59 ? 35.355 17.890 -5.805 1.00 10.02 84 LYS B C 1
ATOM 2472 O O . LYS B 1 59 ? 34.260 17.419 -5.460 1.00 9.95 84 LYS B O 1
ATOM 2478 N N . SER B 1 60 ? 36.374 17.138 -6.185 1.00 10.08 85 SER B N 1
ATOM 2479 C CA . SER B 1 60 ? 36.255 15.679 -6.253 1.00 11.99 85 SER B CA 1
ATOM 2480 C C . SER B 1 60 ? 36.096 15.052 -4.855 1.00 11.45 85 SER B C 1
ATOM 2481 O O . SER B 1 60 ? 35.399 14.049 -4.698 1.00 11.08 85 SER B O 1
ATOM 2484 N N . SER B 1 61 ? 36.718 15.657 -3.848 1.00 10.36 86 SER B N 1
ATOM 2485 C CA . SER B 1 61 ? 36.743 15.049 -2.501 1.00 11.81 86 SER B CA 1
ATOM 2486 C C . SER B 1 61 ? 35.319 14.821 -1.955 1.00 11.66 86 SER B C 1
ATOM 2487 O O . SER B 1 61 ? 34.988 13.751 -1.433 1.00 13.29 86 SER B O 1
ATOM 2490 N N . THR B 1 62 ? 34.479 15.839 -2.106 1.00 11.46 87 THR B N 1
ATOM 2491 C CA . THR B 1 62 ? 33.095 15.811 -1.629 1.00 10.83 87 THR B CA 1
ATOM 2492 C C . THR B 1 62 ? 32.212 14.912 -2.505 1.00 10.10 87 THR B C 1
ATOM 2493 O O . THR B 1 62 ? 31.446 14.105 -2.003 1.00 11.46 87 THR B O 1
ATOM 2497 N N . THR B 1 63 ? 32.343 15.063 -3.824 1.00 10.24 88 THR B N 1
ATOM 2498 C CA . THR B 1 63 ? 31.627 14.276 -4.793 1.00 8.94 88 THR B CA 1
ATOM 2499 C C . THR B 1 63 ? 31.892 12.800 -4.565 1.00 8.77 88 THR B C 1
ATOM 2500 O O . THR B 1 63 ? 30.953 12.023 -4.444 1.00 9.61 88 THR B O 1
ATOM 2504 N N . GLU B 1 64 ? 33.163 12.412 -4.519 1.00 9.63 89 GLU B N 1
ATOM 2505 C CA . GLU B 1 64 ? 33.524 11.005 -4.362 1.00 10.24 89 GLU B CA 1
ATOM 2506 C C . GLU B 1 64 ? 33.170 10.475 -2.972 1.00 9.76 89 GLU B C 1
ATOM 2507 O O . GLU B 1 64 ? 32.788 9.312 -2.832 1.00 10.82 89 GLU B O 1
ATOM 2513 N N . LEU B 1 65 ? 33.264 11.304 -1.944 1.00 9.76 90 LEU B N 1
ATOM 2514 C CA . LEU B 1 65 ? 32.790 10.851 -0.634 1.00 9.92 90 LEU B CA 1
ATOM 2515 C C . LEU B 1 65 ? 31.291 10.486 -0.671 1.00 9.50 90 LEU B C 1
ATOM 2516 O O . LEU B 1 65 ? 30.906 9.424 -0.179 1.00 10.77 90 LEU B O 1
ATOM 2521 N N . LEU B 1 66 ? 30.455 11.333 -1.275 1.00 9.08 91 LEU B N 1
ATOM 2522 C CA . LEU B 1 66 ? 29.043 10.989 -1.386 1.00 9.12 91 LEU B CA 1
ATOM 2523 C C . LEU B 1 66 ? 28.820 9.759 -2.232 1.00 9.51 91 LEU B C 1
ATOM 2524 O O . LEU B 1 66 ? 27.994 8.910 -1.865 1.00 11.15 91 LEU B O 1
ATOM 2529 N N . LEU B 1 67 ? 29.551 9.634 -3.348 1.00 10.32 92 LEU B N 1
ATOM 2530 C CA . LEU B 1 67 ? 29.473 8.390 -4.134 1.00 10.32 92 LEU B CA 1
ATOM 2531 C C . LEU B 1 67 ? 29.796 7.172 -3.253 1.00 11.33 92 LEU B C 1
ATOM 2532 O O . LEU B 1 67 ? 29.048 6.178 -3.250 1.00 11.09 92 LEU B O 1
ATOM 2537 N N . ALA B 1 68 ? 30.883 7.280 -2.479 1.00 9.48 93 ALA B N 1
ATOM 2538 C CA . ALA B 1 68 ? 31.409 6.185 -1.678 1.00 10.07 93 ALA B CA 1
ATOM 2539 C C . ALA B 1 68 ? 30.455 5.777 -0.571 1.00 10.69 93 ALA B C 1
ATOM 2540 O O . ALA B 1 68 ? 30.405 4.601 -0.214 1.00 13.08 93 ALA B O 1
ATOM 2542 N N . LEU B 1 69 ? 29.697 6.747 -0.050 1.00 10.77 94 LEU B N 1
ATOM 2543 C CA . LEU B 1 69 ? 28.693 6.490 0.993 1.00 10.87 94 LEU B CA 1
ATOM 2544 C C . LEU B 1 69 ? 27.347 5.995 0.443 1.00 10.24 94 LEU B C 1
ATOM 2545 O O . LEU B 1 69 ? 26.399 5.782 1.209 1.00 13.25 94 LEU B O 1
ATOM 2550 N N . GLY B 1 70 ? 27.240 5.804 -0.872 1.00 10.45 95 GLY B N 1
ATOM 2551 C CA . GLY B 1 70 ? 25.995 5.369 -1.452 1.00 12.62 95 GLY B CA 1
ATOM 2552 C C . GLY B 1 70 ? 24.939 6.461 -1.512 1.00 11.76 95 GLY B C 1
ATOM 2553 O O . GLY B 1 70 ? 23.741 6.188 -1.561 1.00 14.90 95 GLY B O 1
ATOM 2554 N N . ARG B 1 71 ? 25.395 7.703 -1.533 1.00 12.69 96 ARG B N 1
ATOM 2555 C CA . ARG B 1 71 ? 24.507 8.855 -1.568 1.00 12.23 96 ARG B CA 1
ATOM 2556 C C . ARG B 1 71 ? 24.617 9.636 -2.887 1.00 12.11 96 ARG B C 1
ATOM 2557 O O . ARG B 1 71 ? 24.232 10.798 -2.961 1.00 13.29 96 ARG B O 1
ATOM 2565 N N . GLY B 1 72 ? 25.069 8.974 -3.949 1.00 11.98 97 GLY B N 1
ATOM 2566 C CA . GLY B 1 72 ? 25.174 9.625 -5.242 1.00 11.73 97 GLY B CA 1
ATOM 2567 C C . GLY B 1 72 ? 23.833 10.113 -5.771 1.00 12.48 97 GLY B C 1
ATOM 2568 O O . GLY B 1 72 ? 23.760 11.103 -6.508 1.00 13.47 97 GLY B O 1
ATOM 2569 N N . ASP B 1 73 ? 22.763 9.434 -5.372 1.00 13.44 98 ASP B N 1
ATOM 2570 C CA . ASP B 1 73 ? 21.411 9.834 -5.751 1.00 16.54 98 ASP B CA 1
ATOM 2571 C C . ASP B 1 73 ? 20.976 11.171 -5.133 1.00 15.32 98 ASP B C 1
ATOM 2572 O O . ASP B 1 73 ? 19.945 11.722 -5.521 1.00 18.47 98 ASP B O 1
ATOM 2577 N N . ARG B 1 74 ? 21.776 11.707 -4.209 1.00 13.55 99 ARG B N 1
ATOM 2578 C CA . ARG B 1 74 ? 21.502 13.029 -3.624 1.00 13.05 99 ARG B CA 1
ATOM 2579 C C . ARG B 1 74 ? 22.178 14.162 -4.389 1.00 12.49 99 ARG B C 1
ATOM 2580 O O . ARG B 1 74 ? 21.943 15.329 -4.094 1.00 13.00 99 ARG B O 1
ATOM 2588 N N . ILE B 1 75 ? 23.043 13.828 -5.335 1.00 10.31 100 ILE B N 1
ATOM 2589 C CA . ILE B 1 75 ? 23.810 14.847 -6.052 1.00 10.29 100 ILE B CA 1
ATOM 2590 C C . ILE B 1 75 ? 23.011 15.380 -7.244 1.00 11.45 100 ILE B C 1
ATOM 2591 O O . ILE B 1 75 ? 22.684 14.639 -8.188 1.00 13.81 100 ILE B O 1
ATOM 2596 N N . VAL B 1 76 ? 22.693 16.672 -7.193 1.00 10.08 101 VAL B N 1
ATOM 2597 C CA . VAL B 1 76 ? 21.976 17.311 -8.301 1.00 11.58 101 VAL B CA 1
ATOM 2598 C C . VAL B 1 76 ? 22.882 18.125 -9.239 1.00 11.32 101 VAL B C 1
ATOM 2599 O O . VAL B 1 76 ? 22.486 18.447 -10.363 1.00 14.10 101 VAL B O 1
ATOM 2603 N N . ALA B 1 77 ? 24.066 18.472 -8.763 1.00 10.88 102 ALA B N 1
ATOM 2604 C CA . ALA B 1 77 ? 25.080 19.115 -9.577 1.00 10.87 102 ALA B CA 1
ATOM 2605 C C . ALA B 1 77 ? 26.436 18.932 -8.937 1.00 10.86 102 ALA B C 1
ATOM 2606 O O . ALA B 1 77 ? 26.563 18.713 -7.715 1.00 10.84 102 ALA B O 1
ATOM 2608 N N . THR B 1 78 ? 27.455 19.047 -9.777 1.00 11.90 103 THR B N 1
ATOM 2609 C CA . THR B 1 78 ? 28.834 19.051 -9.329 1.00 11.91 103 THR B CA 1
ATOM 2610 C C . THR B 1 78 ? 29.540 20.214 -10.022 1.00 11.47 103 THR B C 1
ATOM 2611 O O . THR B 1 78 ? 29.049 20.768 -11.020 1.00 11.24 103 THR B O 1
ATOM 2615 N N . SER B 1 79 ? 30.704 20.554 -9.499 1.00 10.94 104 SER B N 1
ATOM 2616 C CA . SER B 1 79 ? 31.591 21.515 -10.143 1.00 12.07 104 SER B CA 1
ATOM 2617 C C . SER B 1 79 ? 33.021 21.404 -9.587 1.00 11.40 104 SER B C 1
ATOM 2618 O O . SER B 1 79 ? 33.241 20.875 -8.502 1.00 12.43 104 SER B O 1
ATOM 2621 N N . TYR B 1 80 ? 33.976 21.934 -10.341 1.00 9.45 105 TYR B N 1
ATOM 2622 C CA . TYR B 1 80 ? 35.385 21.990 -9.947 1.00 10.78 105 TYR B CA 1
ATOM 2623 C C . TYR B 1 80 ? 35.923 20.603 -9.611 1.00 11.31 105 TYR B C 1
ATOM 2624 O O . TYR B 1 80 ? 36.618 20.420 -8.631 1.00 12.77 105 TYR B O 1
ATOM 2633 N N . LEU B 1 81 ? 35.624 19.631 -10.461 1.00 10.47 106 LEU B N 1
ATOM 2634 C CA . LEU B 1 81 ? 36.153 18.294 -10.293 1.00 11.28 106 LEU B CA 1
ATOM 2635 C C . LEU B 1 81 ? 37.633 18.267 -10.625 1.00 13.15 106 LEU B C 1
ATOM 2636 O O . LEU B 1 81 ? 38.133 19.056 -11.447 1.00 14.81 106 LEU B O 1
ATOM 2641 N N . ASP B 1 82 ? 38.344 17.360 -9.967 1.00 12.23 107 ASP B N 1
ATOM 2642 C CA . ASP B 1 82 ? 39.797 17.334 -10.003 1.00 14.24 107 ASP B CA 1
ATOM 2643 C C . ASP B 1 82 ? 40.380 16.247 -10.884 1.00 15.00 107 ASP B C 1
ATOM 2644 O O . ASP B 1 82 ? 41.599 16.159 -11.026 1.00 17.78 107 ASP B O 1
ATOM 2649 N N . GLY B 1 83 ? 39.519 15.454 -11.505 1.00 14.54 108 GLY B N 1
ATOM 2650 C CA . GLY B 1 83 ? 39.965 14.373 -12.373 1.00 16.07 108 GLY B CA 1
ATOM 2651 C C . GLY B 1 83 ? 38.972 13.241 -12.330 1.00 16.51 108 GLY B C 1
ATOM 2652 O O . GLY B 1 83 ? 37.945 13.338 -11.640 1.00 14.10 108 GLY B O 1
ATOM 2653 N N . PRO B 1 84 ? 39.257 12.163 -13.068 1.00 17.86 109 PRO B N 1
ATOM 2654 C CA . PRO B 1 84 ? 38.377 10.998 -13.023 1.00 17.76 109 PRO B CA 1
ATOM 2655 C C . PRO B 1 84 ? 38.220 10.460 -11.600 1.00 14.07 109 PRO B C 1
ATOM 2656 O O . PRO B 1 84 ? 39.140 10.560 -10.776 1.00 14.16 109 PRO B O 1
ATOM 2660 N N . VAL B 1 85 ? 37.074 9.866 -11.327 1.00 13.06 110 VAL B N 1
ATOM 2661 C CA . VAL B 1 85 ? 36.845 9.253 -10.022 1.00 12.81 110 VAL B CA 1
ATOM 2662 C C . VAL B 1 85 ? 37.753 8.030 -9.820 1.00 12.86 110 VAL B C 1
ATOM 2663 O O . VAL B 1 85 ? 38.303 7.468 -10.770 1.00 13.67 110 VAL B O 1
ATOM 2667 N N . ALA B 1 86 ? 37.915 7.631 -8.572 1.00 12.93 111 ALA B N 1
ATOM 2668 C CA . ALA B 1 86 ? 38.608 6.390 -8.239 1.00 13.06 111 ALA B CA 1
ATOM 2669 C C . ALA B 1 86 ? 37.946 5.241 -9.006 1.00 11.43 111 ALA B C 1
ATOM 2670 O O . ALA B 1 86 ? 36.740 5.245 -9.214 1.00 11.67 111 ALA B O 1
ATOM 2672 N N . PRO B 1 87 ? 38.730 4.256 -9.447 1.00 12.58 112 PRO B N 1
ATOM 2673 C CA . PRO B 1 87 ? 38.140 3.213 -10.298 1.00 12.68 112 PRO B CA 1
ATOM 2674 C C . PRO B 1 87 ? 36.962 2.491 -9.645 1.00 13.09 112 PRO B C 1
ATOM 2675 O O . PRO B 1 87 ? 35.986 2.149 -10.317 1.00 15.26 112 PRO B O 1
ATOM 2679 N N . TRP B 1 88 ? 37.033 2.313 -8.331 1.00 14.42 113 TRP B N 1
ATOM 2680 C CA . TRP B 1 88 ? 35.989 1.611 -7.585 1.00 13.26 113 TRP B CA 1
ATOM 2681 C C . TRP B 1 88 ? 34.732 2.456 -7.368 1.00 11.73 113 TRP B C 1
ATOM 2682 O O . TRP B 1 88 ? 33.747 1.963 -6.844 1.00 12.97 113 TRP B O 1
ATOM 2693 N N . LEU B 1 89 ? 34.775 3.724 -7.762 1.00 10.28 114 LEU B N 1
ATOM 2694 C CA . LEU B 1 89 ? 33.599 4.576 -7.760 1.00 10.48 114 LEU B CA 1
ATOM 2695 C C . LEU B 1 89 ? 33.031 4.841 -9.160 1.00 11.45 114 LEU B C 1
ATOM 2696 O O . LEU B 1 89 ? 32.062 5.594 -9.314 1.00 10.92 114 LEU B O 1
ATOM 2701 N N . GLU B 1 90 ? 33.602 4.216 -10.177 1.00 11.06 115 GLU B N 1
ATOM 2702 C CA . GLU B 1 90 ? 33.084 4.388 -11.527 1.00 12.86 115 GLU B CA 1
ATOM 2703 C C . GLU B 1 90 ? 31.622 3.926 -11.664 1.00 13.07 115 GLU B C 1
ATOM 2704 O O . GLU B 1 90 ? 30.831 4.592 -12.328 1.00 13.69 115 GLU B O 1
ATOM 2710 N N . ASP B 1 91 ? 31.253 2.802 -11.035 1.00 13.88 116 ASP B N 1
ATOM 2711 C CA . ASP B 1 91 ? 29.885 2.326 -11.175 1.00 13.71 116 ASP B CA 1
ATOM 2712 C C . ASP B 1 91 ? 28.885 3.218 -10.431 1.00 12.69 116 ASP B C 1
ATOM 2713 O O . ASP B 1 91 ? 27.760 3.387 -10.880 1.00 15.14 116 ASP B O 1
ATOM 2718 N N . GLU B 1 92 ? 29.302 3.827 -9.322 1.00 12.68 117 GLU B N 1
ATOM 2719 C CA . GLU B 1 92 ? 28.458 4.827 -8.656 1.00 11.57 117 GLU B CA 1
ATOM 2720 C C . GLU B 1 92 ? 28.316 6.087 -9.501 1.00 11.47 117 GLU B C 1
ATOM 2721 O O . GLU B 1 92 ? 27.222 6.623 -9.627 1.00 12.43 117 GLU B O 1
ATOM 2727 N N . ALA B 1 93 ? 29.426 6.561 -10.051 1.00 11.65 118 ALA B N 1
ATOM 2728 C CA . ALA B 1 93 ? 29.435 7.749 -10.896 1.00 12.37 118 ALA B CA 1
ATOM 2729 C C . ALA B 1 93 ? 28.540 7.601 -12.126 1.00 12.27 118 ALA B C 1
ATOM 2730 O O . ALA B 1 93 ? 27.904 8.576 -12.566 1.00 11.84 118 ALA B O 1
ATOM 2732 N N . ALA B 1 94 ? 28.480 6.389 -12.675 1.00 14.39 119 ALA B N 1
ATOM 2733 C CA . ALA B 1 94 ? 27.701 6.145 -13.889 1.00 15.04 119 ALA B CA 1
ATOM 2734 C C . ALA B 1 94 ? 26.205 6.350 -13.658 1.00 15.07 119 ALA B C 1
ATOM 2735 O O . ALA B 1 94 ? 25.464 6.580 -14.609 1.00 18.95 119 ALA B O 1
ATOM 2737 N N . GLN B 1 95 ? 25.774 6.287 -12.397 1.00 13.69 120 GLN B N 1
ATOM 2738 C CA . GLN B 1 95 ? 24.369 6.512 -12.024 1.00 14.22 120 GLN B CA 1
ATOM 2739 C C . GLN B 1 95 ? 24.049 7.970 -11.702 1.00 12.89 120 GLN B C 1
ATOM 2740 O O . GLN B 1 95 ? 22.911 8.304 -11.359 1.00 14.73 120 GLN B O 1
ATOM 2746 N N . VAL B 1 96 ? 25.041 8.846 -11.805 1.00 13.85 121 VAL B N 1
ATOM 2747 C CA . VAL B 1 96 ? 24.881 10.242 -11.402 1.00 12.87 121 VAL B CA 1
ATOM 2748 C C . VAL B 1 96 ? 25.285 11.155 -12.571 1.00 13.46 121 VAL B C 1
ATOM 2749 O O . VAL B 1 96 ? 26.470 11.474 -12.731 1.00 13.01 121 VAL B O 1
ATOM 2753 N N . PRO B 1 97 ? 24.305 11.581 -13.377 1.00 14.24 122 PRO B N 1
ATOM 2754 C CA . PRO B 1 97 ? 24.609 12.405 -14.556 1.00 15.93 122 PRO B CA 1
ATOM 2755 C C . PRO B 1 97 ? 25.411 13.658 -14.228 1.00 13.89 122 PRO B C 1
ATOM 2756 O O . PRO B 1 97 ? 26.282 14.020 -14.989 1.00 14.75 122 PRO B O 1
ATOM 2760 N N . ALA B 1 98 ? 25.159 14.277 -13.077 1.00 13.10 123 ALA B N 1
ATOM 2761 C CA . ALA B 1 98 ? 25.896 15.475 -12.677 1.00 12.76 123 ALA B CA 1
ATOM 2762 C C . ALA B 1 98 ? 27.426 15.301 -12.574 1.00 11.38 123 ALA B C 1
ATOM 2763 O O . ALA B 1 98 ? 28.166 16.258 -12.755 1.00 13.04 123 ALA B O 1
ATOM 2765 N N . VAL B 1 99 ? 27.895 14.082 -12.313 1.00 11.48 124 VAL B N 1
ATOM 2766 C CA . VAL B 1 99 ? 29.322 13.820 -12.233 1.00 13.55 124 VAL B CA 1
ATOM 2767 C C . VAL B 1 99 ? 29.963 13.922 -13.624 1.00 14.61 124 VAL B C 1
ATOM 2768 O O . VAL B 1 99 ? 31.061 14.446 -13.756 1.00 16.57 124 VAL B O 1
ATOM 2772 N N . SER B 1 100 ? 29.267 13.433 -14.646 1.00 16.22 125 SER B N 1
ATOM 2773 C CA . SER B 1 100 ? 29.734 13.524 -16.040 1.00 17.32 125 SER B CA 1
ATOM 2774 C C . SER B 1 100 ? 29.483 14.872 -16.692 1.00 15.60 125 SER B C 1
ATOM 2775 O O . SER B 1 100 ? 30.104 15.184 -17.710 1.00 16.34 125 SER B O 1
ATOM 2778 N N . ALA B 1 101 ? 28.580 15.661 -16.115 1.00 13.74 126 ALA B N 1
ATOM 2779 C CA . ALA B 1 101 ? 28.232 16.981 -16.649 1.00 13.95 126 ALA B CA 1
ATOM 2780 C C . ALA B 1 101 ? 28.276 18.020 -15.540 1.00 12.42 126 ALA B C 1
ATOM 2781 O O . ALA B 1 101 ? 27.240 18.548 -15.150 1.00 13.03 126 ALA B O 1
ATOM 2783 N N . PRO B 1 102 ? 29.477 18.324 -15.031 1.00 12.31 127 PRO B N 1
ATOM 2784 C CA . PRO B 1 102 ? 29.610 19.387 -14.011 1.00 11.94 127 PRO B CA 1
ATOM 2785 C C . PRO B 1 102 ? 29.202 20.755 -14.524 1.00 13.55 127 PRO B C 1
ATOM 2786 O O . PRO B 1 102 ? 29.278 21.035 -15.728 1.00 15.96 127 PRO B O 1
ATOM 2790 N N . LEU B 1 103 ? 28.781 21.621 -13.613 1.00 13.23 128 LEU B N 1
ATOM 2791 C CA . LEU B 1 103 ? 28.373 22.980 -13.987 1.00 13.56 128 LEU B CA 1
ATOM 2792 C C . LEU B 1 103 ? 29.504 23.780 -14.608 1.00 12.02 128 LEU B C 1
ATOM 2793 O O . LEU B 1 103 ? 29.261 24.613 -15.455 1.00 13.95 128 LEU B O 1
ATOM 2798 N N . ASP B 1 104 ? 30.731 23.555 -14.157 1.00 12.91 129 ASP B N 1
ATOM 2799 C CA . ASP B 1 104 ? 31.882 24.349 -14.604 1.00 14.67 129 ASP B CA 1
ATOM 2800 C C . ASP B 1 104 ? 33.158 23.596 -14.275 1.00 14.14 129 ASP B C 1
ATOM 2801 O O . ASP B 1 104 ? 33.165 22.737 -13.396 1.00 14.74 129 ASP B O 1
ATOM 2806 N N A GLU B 1 105 ? 34.231 23.908 -15.011 0.50 15.41 130 GLU B N 1
ATOM 2807 N N B GLU B 1 105 ? 34.241 23.910 -14.975 0.50 15.49 130 GLU B N 1
ATOM 2808 C CA A GLU B 1 105 ? 35.560 23.370 -14.712 0.50 16.17 130 GLU B CA 1
ATOM 2809 C CA B GLU B 1 105 ? 35.520 23.292 -14.663 0.50 16.39 130 GLU B CA 1
ATOM 2810 C C A GLU B 1 105 ? 36.045 23.862 -13.356 0.50 15.27 130 GLU B C 1
ATOM 2811 C C B GLU B 1 105 ? 36.141 23.907 -13.401 0.50 15.73 130 GLU B C 1
ATOM 2812 O O A GLU B 1 105 ? 36.751 23.144 -12.654 0.50 13.76 130 GLU B O 1
ATOM 2813 O O B GLU B 1 105 ? 37.034 23.311 -12.800 0.50 14.95 130 GLU B O 1
ATOM 2824 N N . ARG B 1 106 ? 35.654 25.085 -12.995 1.00 14.05 131 ARG B N 1
ATOM 2825 C CA . ARG B 1 106 ? 36.039 25.685 -11.715 1.00 15.22 131 ARG B CA 1
ATOM 2826 C C . ARG B 1 106 ? 34.753 26.029 -10.954 1.00 15.78 131 ARG B C 1
ATOM 2827 O O . ARG B 1 106 ? 33.809 25.232 -10.979 1.00 14.82 131 ARG B O 1
ATOM 2835 N N . LEU B 1 107 ? 34.700 27.179 -10.275 1.00 16.13 132 LEU B N 1
ATOM 2836 C CA . LEU B 1 107 ? 33.504 27.545 -9.516 1.00 16.55 132 LEU B CA 1
ATOM 2837 C C . LEU B 1 107 ? 32.459 28.120 -10.464 1.00 15.80 132 LEU B C 1
ATOM 2838 O O . LEU B 1 107 ? 32.753 29.040 -11.240 1.00 18.10 132 LEU B O 1
ATOM 2843 N N . PRO B 1 108 ? 31.241 27.586 -10.412 1.00 15.30 133 PRO B N 1
ATOM 2844 C CA . PRO B 1 108 ? 30.162 28.100 -11.214 1.00 16.08 133 PRO B CA 1
ATOM 2845 C C . PRO B 1 108 ? 29.560 29.369 -10.607 1.00 16.37 133 PRO B C 1
ATOM 2846 O O . PRO B 1 108 ? 29.829 29.709 -9.443 1.00 17.48 133 PRO B O 1
ATOM 2850 N N . SER B 1 109 ? 28.726 30.059 -11.374 1.00 16.45 134 SER B N 1
ATOM 2851 C CA . SER B 1 109 ? 27.943 31.138 -10.788 1.00 16.08 134 SER B CA 1
ATOM 2852 C C . SER B 1 109 ? 26.978 30.598 -9.720 1.00 14.30 134 SER B C 1
ATOM 2853 O O . SER B 1 109 ? 26.485 29.472 -9.803 1.00 14.45 134 SER B O 1
ATOM 2856 N N . LEU B 1 110 ? 26.679 31.420 -8.723 1.00 13.49 135 LEU B N 1
ATOM 2857 C CA . LEU B 1 110 ? 25.695 31.053 -7.740 1.00 12.60 135 LEU B CA 1
ATOM 2858 C C . LEU B 1 110 ? 24.313 30.806 -8.376 1.00 12.27 135 LEU B C 1
ATOM 2859 O O . LEU B 1 110 ? 23.616 29.889 -7.965 1.00 12.26 135 LEU B O 1
ATOM 2864 N N . GLU B 1 111 ? 23.924 31.621 -9.362 1.00 11.68 136 GLU B N 1
ATOM 2865 C CA . GLU B 1 111 ? 22.651 31.415 -10.060 1.00 13.94 136 GLU B CA 1
ATOM 2866 C C . GLU B 1 111 ? 22.546 29.985 -10.582 1.00 12.71 136 GLU B C 1
ATOM 2867 O O . GLU B 1 111 ? 21.505 29.349 -10.433 1.00 13.68 136 GLU B O 1
ATOM 2873 N N . LYS B 1 112 ? 23.621 29.490 -11.188 1.00 14.15 137 LYS B N 1
ATOM 2874 C CA . LYS B 1 112 ? 23.614 28.136 -11.746 1.00 16.23 137 LYS B CA 1
ATOM 2875 C C . LYS B 1 112 ? 23.513 27.079 -10.646 1.00 15.22 137 LYS B C 1
ATOM 2876 O O . LYS B 1 112 ? 22.818 26.066 -10.801 1.00 17.08 137 LYS B O 1
ATOM 2882 N N . VAL B 1 113 ? 24.195 27.316 -9.529 1.00 13.98 138 VAL B N 1
ATOM 2883 C CA . VAL B 1 113 ? 24.071 26.423 -8.369 1.00 14.84 138 VAL B CA 1
ATOM 2884 C C . VAL B 1 113 ? 22.631 26.398 -7.861 1.00 15.17 138 VAL B C 1
ATOM 2885 O O . VAL B 1 113 ? 22.051 25.326 -7.657 1.00 15.72 138 VAL B O 1
ATOM 2889 N N . LEU B 1 114 ? 22.051 27.583 -7.687 1.00 14.63 139 LEU B N 1
ATOM 2890 C CA . LEU B 1 114 ? 20.707 27.702 -7.106 1.00 15.06 139 LEU B CA 1
ATOM 2891 C C . LEU B 1 114 ? 19.594 27.210 -8.048 1.00 14.24 139 LEU B C 1
ATOM 2892 O O . LEU B 1 114 ? 18.521 26.868 -7.581 1.00 15.51 139 LEU B O 1
ATOM 2897 N N . GLU B 1 115 ? 19.860 27.163 -9.356 1.00 16.81 140 GLU B N 1
ATOM 2898 C CA . GLU B 1 115 ? 18.902 26.658 -10.361 1.00 18.94 140 GLU B CA 1
ATOM 2899 C C . GLU B 1 115 ? 18.423 25.236 -10.046 1.00 15.97 140 GLU B C 1
ATOM 2900 O O . GLU B 1 115 ? 17.304 24.893 -10.369 1.00 16.61 140 GLU B O 1
ATOM 2906 N N . THR B 1 116 ? 19.266 24.437 -9.387 1.00 13.66 141 THR B N 1
ATOM 2907 C CA . THR B 1 116 ? 18.973 23.050 -9.074 1.00 14.18 141 THR B CA 1
ATOM 2908 C C . THR B 1 116 ? 18.155 22.876 -7.769 1.00 14.04 141 THR B C 1
ATOM 2909 O O . THR B 1 116 ? 17.860 21.746 -7.389 1.00 16.32 141 THR B O 1
ATOM 2913 N N . GLU B 1 117 ? 17.786 23.981 -7.102 1.00 12.92 142 GLU B N 1
ATOM 2914 C CA . GLU B 1 117 ? 17.056 23.953 -5.812 1.00 14.40 142 GLU B CA 1
ATOM 2915 C C . GLU B 1 117 ? 17.735 23.038 -4.819 1.00 13.21 142 GLU B C 1
ATOM 2916 O O . GLU B 1 117 ? 17.103 22.115 -4.289 1.00 11.21 142 GLU B O 1
ATOM 2922 N N . PRO B 1 118 ? 19.036 23.264 -4.578 1.00 13.28 143 PRO B N 1
ATOM 2923 C CA . PRO B 1 118 ? 19.742 22.430 -3.639 1.00 12.87 143 PRO B CA 1
ATOM 2924 C C . PRO B 1 118 ? 19.328 22.761 -2.218 1.00 11.51 143 PRO B C 1
ATOM 2925 O O . PRO B 1 118 ? 18.988 23.908 -1.927 1.00 12.43 143 PRO B O 1
ATOM 2929 N N . ASP B 1 119 ? 19.285 21.748 -1.370 1.00 10.99 144 ASP B N 1
ATOM 2930 C CA . ASP B 1 119 ? 19.210 21.975 0.090 1.00 11.96 144 ASP B CA 1
ATOM 2931 C C . ASP B 1 119 ? 20.593 22.055 0.743 1.00 11.13 144 ASP B C 1
ATOM 2932 O O . ASP B 1 119 ? 20.707 22.475 1.894 1.00 12.37 144 ASP B O 1
ATOM 2937 N N . LEU B 1 120 ? 21.650 21.719 -0.003 1.00 10.30 145 LEU B N 1
ATOM 2938 C CA . LEU B 1 120 ? 23.008 21.704 0.537 1.00 9.52 145 LEU B CA 1
ATOM 2939 C C . LEU B 1 120 ? 24.041 21.965 -0.535 1.00 9.32 145 LEU B C 1
ATOM 2940 O O . LEU B 1 120 ? 23.988 21.366 -1.602 1.00 10.70 145 LEU B O 1
ATOM 2945 N N . ILE B 1 121 ? 24.981 22.847 -0.221 1.00 8.61 146 ILE B N 1
ATOM 2946 C CA . ILE B 1 121 ? 26.209 22.993 -0.991 1.00 10.66 146 ILE B CA 1
ATOM 2947 C C . ILE B 1 121 ? 27.320 22.376 -0.141 1.00 11.06 146 ILE B C 1
ATOM 2948 O O . ILE B 1 121 ? 27.582 22.821 0.986 1.00 10.52 146 ILE B O 1
ATOM 2953 N N . PHE B 1 122 ? 27.942 21.322 -0.677 1.00 10.50 147 PHE B N 1
ATOM 2954 C CA . PHE B 1 122 ? 29.014 20.586 -0.005 1.00 9.92 147 PHE B CA 1
ATOM 2955 C C . PHE B 1 122 ? 30.340 20.943 -0.694 1.00 10.27 147 PHE B C 1
ATOM 2956 O O . PHE B 1 122 ? 30.653 20.463 -1.790 1.00 10.67 147 PHE B O 1
ATOM 2964 N N . ALA B 1 123 ? 31.112 21.795 -0.015 1.00 10.41 148 ALA B N 1
ATOM 2965 C CA . ALA B 1 123 ? 32.309 22.416 -0.585 1.00 9.79 148 ALA B CA 1
ATOM 2966 C C . ALA B 1 123 ? 33.638 21.772 -0.147 1.00 9.49 148 ALA B C 1
ATOM 2967 O O . ALA B 1 123 ? 33.910 21.600 1.045 1.00 12.11 148 ALA B O 1
ATOM 2969 N N . GLY B 1 124 ? 34.474 21.416 -1.122 1.00 10.55 149 GLY B N 1
ATOM 2970 C CA . GLY B 1 124 ? 35.789 20.840 -0.846 1.00 10.81 149 GLY B CA 1
ATOM 2971 C C . GLY B 1 124 ? 36.800 21.827 -0.264 1.00 11.94 149 GLY B C 1
ATOM 2972 O O . GLY B 1 124 ? 37.737 21.431 0.450 1.00 12.19 149 GLY B O 1
ATOM 2973 N N . TRP B 1 125 ? 36.619 23.102 -0.591 1.00 11.63 150 TRP B N 1
ATOM 2974 C CA . TRP B 1 125 ? 37.451 24.189 -0.072 1.00 12.03 150 TRP B CA 1
ATOM 2975 C C . TRP B 1 125 ? 36.566 25.186 0.685 1.00 12.16 150 TRP B C 1
ATOM 2976 O O . TRP B 1 125 ? 35.511 25.617 0.202 1.00 12.73 150 TRP B O 1
ATOM 2987 N N . GLU B 1 126 ? 37.026 25.593 1.852 1.00 12.57 151 GLU B N 1
ATOM 2988 C CA . GLU B 1 126 ? 36.284 26.522 2.666 1.00 12.38 151 GLU B CA 1
ATOM 2989 C C . GLU B 1 126 ? 35.995 27.840 1.929 1.00 12.71 151 GLU B C 1
ATOM 2990 O O . GLU B 1 126 ? 34.898 28.389 2.063 1.00 12.30 151 GLU B O 1
ATOM 2996 N N . SER B 1 127 ? 36.959 28.320 1.143 1.00 11.12 152 SER B N 1
ATOM 2997 C CA . SER B 1 127 ? 36.808 29.582 0.401 1.00 13.77 152 SER B CA 1
ATOM 2998 C C . SER B 1 127 ? 35.554 29.659 -0.462 1.00 12.28 152 SER B C 1
ATOM 2999 O O . SER B 1 127 ? 35.022 30.744 -0.715 1.00 15.62 152 SER B O 1
ATOM 3010 N N . VAL B 1 129 ? 32.564 28.854 0.113 1.00 11.87 154 VAL B N 1
ATOM 3011 C CA . VAL B 1 129 ? 31.368 29.312 0.826 1.00 13.53 154 VAL B CA 1
ATOM 3012 C C . VAL B 1 129 ? 31.738 30.488 1.716 1.00 14.44 154 VAL B C 1
ATOM 3013 O O . VAL B 1 129 ? 31.324 30.589 2.874 1.00 15.86 154 VAL B O 1
ATOM 3017 N N . THR B 1 130 ? 32.550 31.371 1.137 1.00 13.16 155 THR B N 1
ATOM 3018 C CA . THR B 1 130 ? 32.802 32.686 1.686 1.00 13.66 155 THR B CA 1
ATOM 3019 C C . THR B 1 130 ? 32.350 33.710 0.654 1.00 11.49 155 THR B C 1
ATOM 3020 O O . THR B 1 130 ? 32.045 33.385 -0.487 1.00 12.24 155 THR B O 1
ATOM 3024 N N . THR B 1 131 ? 32.364 34.965 1.052 1.00 12.39 156 THR B N 1
ATOM 3025 C CA . THR B 1 131 ? 32.043 36.060 0.159 1.00 12.28 156 THR B CA 1
ATOM 3026 C C . THR B 1 131 ? 32.928 36.069 -1.088 1.00 12.43 156 THR B C 1
ATOM 3027 O O . THR B 1 131 ? 32.470 36.442 -2.175 1.00 13.53 156 THR B O 1
ATOM 3031 N N . GLU B 1 132 ? 34.183 35.638 -0.936 1.00 14.49 157 GLU B N 1
ATOM 3032 C CA . GLU B 1 132 ? 35.124 35.552 -2.067 1.00 14.78 157 GLU B CA 1
ATOM 3033 C C . GLU B 1 132 ? 34.829 34.361 -2.981 1.00 13.44 157 GLU B C 1
ATOM 3034 O O . GLU B 1 132 ? 35.403 34.268 -4.057 1.00 14.44 157 GLU B O 1
ATOM 3040 N N . GLY B 1 133 ? 33.942 33.464 -2.549 1.00 15.12 158 GLY B N 1
ATOM 3041 C CA . GLY B 1 133 ? 33.482 32.305 -3.357 1.00 14.29 158 GLY B CA 1
ATOM 3042 C C . GLY B 1 133 ? 32.069 32.499 -3.913 1.00 14.70 158 GLY B C 1
ATOM 3043 O O . GLY B 1 133 ? 31.766 33.517 -4.569 1.00 15.65 158 GLY B O 1
ATOM 3044 N N . LEU B 1 134 ? 31.192 31.539 -3.652 1.00 12.86 159 LEU B N 1
ATOM 3045 C CA . LEU B 1 134 ? 29.810 31.616 -4.121 1.00 13.59 159 LEU B CA 1
ATOM 3046 C C . LEU B 1 134 ? 29.018 32.673 -3.372 1.00 15.30 159 LEU B C 1
ATOM 3047 O O . LEU B 1 134 ? 28.276 33.452 -3.970 1.00 15.62 159 LEU B O 1
ATOM 3052 N N . ALA B 1 135 ? 29.202 32.676 -2.060 1.00 14.02 160 ALA B N 1
ATOM 3053 C CA . ALA B 1 135 ? 28.484 33.513 -1.113 1.00 13.21 160 ALA B CA 1
ATOM 3054 C C . ALA B 1 135 ? 28.874 33.081 0.291 1.00 11.60 160 ALA B C 1
ATOM 3055 O O . ALA B 1 135 ? 29.370 31.959 0.508 1.00 11.89 160 ALA B O 1
ATOM 3057 N N . ASP B 1 136 ? 28.620 33.954 1.258 1.00 12.19 161 ASP B N 1
ATOM 3058 C CA . ASP B 1 136 ? 28.824 33.597 2.653 1.00 12.36 161 ASP B CA 1
ATOM 3059 C C . ASP B 1 136 ? 27.745 32.636 3.168 1.00 11.76 161 ASP B C 1
ATOM 3060 O O . ASP B 1 136 ? 26.629 32.569 2.636 1.00 10.78 161 ASP B O 1
ATOM 3065 N N . ARG B 1 137 ? 28.105 31.883 4.207 1.00 11.42 162 ARG B N 1
ATOM 3066 C CA . ARG B 1 137 ? 27.257 30.816 4.736 1.00 12.12 162 ARG B CA 1
ATOM 3067 C C . ARG B 1 137 ? 25.967 31.330 5.362 1.00 11.68 162 ARG B C 1
ATOM 3068 O O . ARG B 1 137 ? 24.903 30.729 5.179 1.00 12.27 162 ARG B O 1
ATOM 3076 N N . ASP B 1 138 ? 26.046 32.446 6.090 1.00 10.85 163 ASP B N 1
ATOM 3077 C CA . ASP B 1 138 ? 24.832 33.021 6.678 1.00 12.04 163 ASP B CA 1
ATOM 3078 C C . ASP B 1 138 ? 23.780 33.451 5.633 1.00 11.66 163 ASP B C 1
ATOM 3079 O O . ASP B 1 138 ? 22.572 33.200 5.799 1.00 11.15 163 ASP B O 1
ATOM 3084 N N . ARG B 1 139 ? 24.254 34.034 4.537 1.00 8.95 164 ARG B N 1
ATOM 3085 C CA . ARG B 1 139 ? 23.399 34.452 3.432 1.00 11.52 164 ARG B CA 1
ATOM 3086 C C . ARG B 1 139 ? 22.768 33.237 2.737 1.00 11.11 164 ARG B C 1
ATOM 3087 O O . ARG B 1 139 ? 21.574 33.224 2.470 1.00 9.08 164 ARG B O 1
ATOM 3095 N N . LEU B 1 140 ? 23.564 32.193 2.520 1.00 10.74 165 LEU B N 1
ATOM 3096 C CA . LEU B 1 140 ? 23.044 30.948 1.972 1.00 10.56 165 LEU B CA 1
ATOM 3097 C C . LEU B 1 140 ? 21.973 30.339 2.858 1.00 10.19 165 LEU B C 1
ATOM 3098 O O . LEU B 1 140 ? 20.947 29.924 2.376 1.00 10.60 165 LEU B O 1
ATOM 3103 N N . THR B 1 141 ? 22.205 30.342 4.162 1.00 10.74 166 THR B N 1
ATOM 3104 C CA . THR B 1 141 ? 21.232 29.830 5.107 1.00 12.43 166 THR B CA 1
ATOM 3105 C C . THR B 1 141 ? 19.926 30.611 5.032 1.00 13.60 166 THR B C 1
ATOM 3106 O O . THR B 1 141 ? 18.823 30.035 5.016 1.00 13.30 166 THR B O 1
ATOM 3110 N N . GLN B 1 142 ? 20.039 31.930 4.949 1.00 14.18 167 GLN B N 1
ATOM 3111 C CA . GLN B 1 142 ? 18.851 32.765 4.812 1.00 15.84 167 GLN B CA 1
ATOM 3112 C C . GLN B 1 142 ? 18.046 32.393 3.550 1.00 14.57 167 GLN B C 1
ATOM 3113 O O . GLN B 1 142 ? 16.808 32.369 3.571 1.00 15.30 167 GLN B O 1
ATOM 3119 N N . LEU B 1 143 ? 18.744 32.066 2.472 1.00 14.61 168 LEU B N 1
ATOM 3120 C CA . LEU B 1 143 ? 18.103 31.625 1.250 1.00 14.06 168 LEU B CA 1
ATOM 3121 C C . LEU B 1 143 ? 17.582 30.169 1.274 1.00 15.14 168 LEU B C 1
ATOM 3122 O O . LEU B 1 143 ? 17.019 29.689 0.282 1.00 16.65 168 LEU B O 1
ATOM 3127 N N . GLY B 1 144 ? 17.809 29.463 2.382 1.00 12.20 169 GLY B N 1
ATOM 3128 C CA . GLY B 1 144 ? 17.330 28.102 2.575 1.00 14.02 169 GLY B CA 1
ATOM 3129 C C . GLY B 1 144 ? 18.290 27.000 2.200 1.00 13.85 169 GLY B C 1
ATOM 3130 O O . GLY B 1 144 ? 17.866 25.855 2.028 1.00 15.58 169 GLY B O 1
ATOM 3131 N N . VAL B 1 145 ? 19.577 27.330 2.075 1.00 11.90 170 VAL B N 1
ATOM 3132 C CA . VAL B 1 145 ? 20.567 26.376 1.601 1.00 12.78 170 VAL B CA 1
ATOM 3133 C C . VAL B 1 145 ? 21.627 26.108 2.668 1.00 11.82 170 VAL B C 1
ATOM 3134 O O . VAL B 1 145 ? 22.362 27.020 3.071 1.00 12.69 170 VAL B O 1
ATOM 3138 N N . ASN B 1 146 ? 21.707 24.862 3.131 1.00 11.87 171 ASN B N 1
ATOM 3139 C CA . ASN B 1 146 ? 22.777 24.463 4.032 1.00 12.15 171 ASN B CA 1
ATOM 3140 C C . ASN B 1 146 ? 24.104 24.562 3.279 1.00 10.87 171 ASN B C 1
ATOM 3141 O O . ASN B 1 146 ? 24.163 24.418 2.056 1.00 11.44 171 ASN B O 1
ATOM 3146 N N . THR B 1 147 ? 25.164 24.751 4.046 1.00 11.01 172 THR B N 1
ATOM 3147 C CA . THR B 1 147 ? 26.527 24.611 3.573 1.00 10.86 172 THR B CA 1
ATOM 3148 C C . THR B 1 147 ? 27.289 23.648 4.453 1.00 10.48 172 THR B C 1
ATOM 3149 O O . THR B 1 147 ? 27.072 23.600 5.669 1.00 11.04 172 THR B O 1
ATOM 3153 N N . LEU B 1 148 ? 28.160 22.864 3.831 1.00 9.99 173 LEU B N 1
ATOM 3154 C CA . LEU B 1 148 ? 29.044 21.953 4.550 1.00 11.00 173 LEU B CA 1
ATOM 3155 C C . LEU B 1 148 ? 30.406 22.050 3.908 1.00 10.72 173 LEU B C 1
ATOM 3156 O O . LEU B 1 148 ? 30.540 21.841 2.709 1.00 11.50 173 LEU B O 1
ATOM 3161 N N . VAL B 1 149 ? 31.406 22.430 4.687 1.00 11.07 174 VAL B N 1
ATOM 3162 C CA . VAL B 1 149 ? 32.781 22.393 4.230 1.00 12.19 174 VAL B CA 1
ATOM 3163 C C . VAL B 1 149 ? 33.348 21.035 4.591 1.00 11.89 174 VAL B C 1
ATOM 3164 O O . VAL B 1 149 ? 33.201 20.590 5.717 1.00 12.39 174 VAL B O 1
ATOM 3168 N N . ALA B 1 150 ? 34.032 20.384 3.658 1.00 11.35 175 ALA B N 1
ATOM 3169 C CA . ALA B 1 150 ? 34.772 19.158 4.013 1.00 12.55 175 ALA B CA 1
ATOM 3170 C C . ALA B 1 150 ? 35.533 19.379 5.331 1.00 12.00 175 ALA B C 1
ATOM 3171 O O . ALA B 1 150 ? 36.347 20.299 5.428 1.00 12.61 175 ALA B O 1
ATOM 3173 N N . PRO B 1 151 ? 35.267 18.549 6.358 1.00 13.36 176 PRO B N 1
ATOM 3174 C CA . PRO B 1 151 ? 35.893 18.805 7.662 1.00 15.09 176 PRO B CA 1
ATOM 3175 C C . PRO B 1 151 ? 37.437 18.830 7.653 1.00 13.73 176 PRO B C 1
ATOM 3176 O O . PRO B 1 151 ? 38.056 19.545 8.431 1.00 17.94 176 PRO B O 1
ATOM 3180 N N . SER B 1 152 ? 38.052 18.063 6.767 1.00 14.17 177 SER B N 1
ATOM 3181 C CA . SER B 1 152 ? 39.501 18.077 6.637 1.00 14.89 177 SER B CA 1
ATOM 3182 C C . SER B 1 152 ? 40.044 19.320 5.899 1.00 15.86 177 SER B C 1
ATOM 3183 O O . SER B 1 152 ? 41.260 19.518 5.828 1.00 17.65 177 SER B O 1
ATOM 3186 N N . ALA B 1 153 ? 39.158 20.148 5.351 1.00 14.56 178 ALA B N 1
ATOM 3187 C CA . ALA B 1 153 ? 39.576 21.333 4.610 1.00 13.76 178 ALA B CA 1
ATOM 3188 C C . ALA B 1 153 ? 39.351 22.672 5.328 1.00 16.49 178 ALA B C 1
ATOM 3189 O O . ALA B 1 153 ? 39.576 23.726 4.733 1.00 18.76 178 ALA B O 1
ATOM 3191 N N . CYS B 1 154 ? 38.938 22.659 6.595 1.00 16.08 179 CYS B N 1
ATOM 3192 C CA . CYS B 1 154 ? 38.819 23.924 7.337 1.00 16.68 179 CYS B CA 1
ATOM 3193 C C . CYS B 1 154 ? 40.195 24.604 7.335 1.00 17.77 179 CYS B C 1
ATOM 3194 O O . CYS B 1 154 ? 41.206 23.921 7.421 1.00 18.15 179 CYS B O 1
ATOM 3197 N N . LYS B 1 155 ? 40.237 25.932 7.211 1.00 18.17 180 LYS B N 1
ATOM 3198 C CA . LYS B 1 155 ? 41.516 26.667 7.160 1.00 21.05 180 LYS B CA 1
ATOM 3199 C C . LYS B 1 155 ? 41.965 27.302 8.474 1.00 21.59 180 LYS B C 1
ATOM 3200 O O . LYS B 1 155 ? 43.165 27.480 8.698 1.00 28.97 180 LYS B O 1
ATOM 3206 N N . GLU B 1 156 ? 41.030 27.677 9.327 1.00 22.85 181 GLU B N 1
ATOM 3207 C CA . GLU B 1 156 ? 41.392 28.504 10.483 1.00 27.75 181 GLU B CA 1
ATOM 3208 C C . GLU B 1 156 ? 41.923 27.702 11.674 1.00 25.42 181 GLU B C 1
ATOM 3209 O O . GLU B 1 156 ? 41.611 26.529 11.847 1.00 22.88 181 GLU B O 1
ATOM 3215 N N . ASP B 1 157 ? 42.741 28.361 12.489 1.00 31.05 182 ASP B N 1
ATOM 3216 C CA . ASP B 1 157 ? 43.328 27.734 13.660 1.00 31.89 182 ASP B CA 1
ATOM 3217 C C . ASP B 1 157 ? 42.239 27.075 14.495 1.00 28.62 182 ASP B C 1
ATOM 3218 O O . ASP B 1 157 ? 41.162 27.640 14.679 1.00 31.72 182 ASP B O 1
ATOM 3223 N N . GLY B 1 158 ? 42.516 25.875 14.990 1.00 25.69 183 GLY B N 1
ATOM 3224 C CA . GLY B 1 158 ? 41.566 25.150 15.832 1.00 30.13 183 GLY B CA 1
ATOM 3225 C C . GLY B 1 158 ? 40.684 24.184 15.062 1.00 25.78 183 GLY B C 1
ATOM 3226 O O . GLY B 1 158 ? 40.195 23.205 15.623 1.00 30.64 183 GLY B O 1
ATOM 3227 N N . TYR B 1 159 ? 40.468 24.464 13.779 1.00 22.41 184 TYR B N 1
ATOM 3228 C CA . TYR B 1 159 ? 39.613 23.629 12.927 1.00 19.31 184 TYR B CA 1
ATOM 3229 C C . TYR B 1 159 ? 40.396 22.914 11.831 1.00 17.73 184 TYR B C 1
ATOM 3230 O O . TYR B 1 159 ? 40.054 21.801 11.423 1.00 15.40 184 TYR B O 1
ATOM 3239 N N . ARG B 1 160 ? 41.440 23.567 11.349 1.00 16.96 185 ARG B N 1
ATOM 3240 C CA . ARG B 1 160 ? 42.335 22.972 10.376 1.00 18.59 185 ARG B CA 1
ATOM 3241 C C . ARG B 1 160 ? 43.004 21.759 11.003 1.00 16.34 185 ARG B C 1
ATOM 3242 O O . ARG B 1 160 ? 43.494 21.855 12.113 1.00 15.84 185 ARG B O 1
ATOM 3250 N N . PRO B 1 161 ? 43.022 20.616 10.305 1.00 19.01 186 PRO B N 1
ATOM 3251 C CA . PRO B 1 161 ? 43.830 19.480 10.777 1.00 19.18 186 PRO B CA 1
ATOM 3252 C C . PRO B 1 161 ? 45.284 19.906 10.897 1.00 20.17 186 PRO B C 1
ATOM 3253 O O . PRO B 1 161 ? 45.894 20.332 9.905 1.00 25.52 186 PRO B O 1
ATOM 3257 N N . ASP B 1 162 ? 45.814 19.838 12.108 1.00 14.86 187 ASP B N 1
ATOM 3258 C CA . ASP B 1 162 ? 47.155 20.290 12.360 1.00 17.18 187 ASP B CA 1
ATOM 3259 C C . ASP B 1 162 ? 47.894 19.384 13.334 1.00 14.71 187 ASP B C 1
ATOM 3260 O O . ASP B 1 162 ? 47.770 19.539 14.547 1.00 19.49 187 ASP B O 1
ATOM 3265 N N . PRO B 1 163 ? 48.673 18.434 12.812 1.00 13.75 188 PRO B N 1
ATOM 3266 C CA . PRO B 1 163 ? 48.818 18.090 11.402 1.00 13.38 188 PRO B CA 1
ATOM 3267 C C . PRO B 1 163 ? 47.680 17.175 10.944 1.00 14.07 188 PRO B C 1
ATOM 3268 O O . PRO B 1 163 ? 46.947 16.622 11.784 1.00 14.48 188 PRO B O 1
ATOM 3272 N N . LEU B 1 164 ? 47.551 16.999 9.629 1.00 12.83 189 LEU B N 1
ATOM 3273 C CA . LEU B 1 164 ? 46.656 15.995 9.083 1.00 12.05 189 LEU B CA 1
ATOM 3274 C C . LEU B 1 164 ? 47.087 14.600 9.528 1.00 11.10 189 LEU B C 1
ATOM 3275 O O . LEU B 1 164 ? 48.248 14.267 9.438 1.00 13.10 189 LEU B O 1
ATOM 3280 N N . THR B 1 165 ? 46.135 13.802 10.005 1.00 12.16 190 THR B N 1
ATOM 3281 C CA . THR B 1 165 ? 46.377 12.394 10.373 1.00 12.73 190 THR B CA 1
ATOM 3282 C C . THR B 1 165 ? 45.349 11.495 9.692 1.00 11.95 190 THR B C 1
ATOM 3283 O O . THR B 1 165 ? 44.321 11.976 9.194 1.00 11.75 190 THR B O 1
ATOM 3287 N N . TRP B 1 166 ? 45.593 10.186 9.704 1.00 11.74 191 TRP B N 1
ATOM 3288 C CA . TRP B 1 166 ? 44.594 9.247 9.221 1.00 13.31 191 TRP B CA 1
ATOM 3289 C C . TRP B 1 166 ? 43.306 9.367 10.041 1.00 13.38 191 TRP B C 1
ATOM 3290 O O . TRP B 1 166 ? 42.206 9.291 9.493 1.00 12.93 191 TRP B O 1
ATOM 3301 N N A GLU B 1 167 ? 43.430 9.591 11.345 0.50 14.20 192 GLU B N 1
ATOM 3302 N N B GLU B 1 167 ? 43.459 9.598 11.346 0.50 14.13 192 GLU B N 1
ATOM 3303 C CA A GLU B 1 167 ? 42.235 9.765 12.174 0.50 15.91 192 GLU B CA 1
ATOM 3304 C CA B GLU B 1 167 ? 42.312 9.817 12.235 0.50 15.82 192 GLU B CA 1
ATOM 3305 C C A GLU B 1 167 ? 41.414 11.004 11.774 0.50 13.53 192 GLU B C 1
ATOM 3306 C C B GLU B 1 167 ? 41.439 10.994 11.775 0.50 13.47 192 GLU B C 1
ATOM 3307 O O A GLU B 1 167 ? 40.196 10.978 11.877 0.50 13.27 192 GLU B O 1
ATOM 3308 O O B GLU B 1 167 ? 40.219 10.913 11.838 0.50 12.98 192 GLU B O 1
ATOM 3319 N N . SER B 1 168 ? 42.074 12.074 11.317 1.00 14.27 193 SER B N 1
ATOM 3320 C CA . SER B 1 168 ? 41.374 13.256 10.745 1.00 15.51 193 SER B CA 1
ATOM 3321 C C . SER B 1 168 ? 40.407 12.848 9.649 1.00 13.03 193 SER B C 1
ATOM 3322 O O . SER B 1 168 ? 39.248 13.304 9.586 1.00 12.06 193 SER B O 1
ATOM 3325 N N . LEU B 1 169 ? 40.915 12.006 8.752 1.00 12.11 194 LEU B N 1
ATOM 3326 C CA . LEU B 1 169 ? 40.159 11.575 7.593 1.00 12.00 194 LEU B CA 1
ATOM 3327 C C . LEU B 1 169 ? 39.042 10.595 7.971 1.00 11.38 194 LEU B C 1
ATOM 3328 O O . LEU B 1 169 ? 37.942 10.674 7.436 1.00 13.51 194 LEU B O 1
ATOM 3333 N N . ALA B 1 170 ? 39.319 9.682 8.898 1.00 10.26 195 ALA B N 1
ATOM 3334 C CA . ALA B 1 170 ? 38.292 8.799 9.417 1.00 11.30 195 ALA B CA 1
ATOM 3335 C C . ALA B 1 170 ? 37.163 9.605 10.085 1.00 10.18 195 ALA B C 1
ATOM 3336 O O . ALA B 1 170 ? 35.984 9.331 9.863 1.00 12.38 195 ALA B O 1
ATOM 3338 N N . GLN B 1 171 ? 37.531 10.622 10.857 1.00 12.70 196 GLN B N 1
ATOM 3339 C CA . GLN B 1 171 ? 36.553 11.462 11.539 1.00 14.13 196 GLN B CA 1
ATOM 3340 C C . GLN B 1 171 ? 35.690 12.214 10.534 1.00 12.83 196 GLN B C 1
ATOM 3341 O O . GLN B 1 171 ? 34.483 12.326 10.717 1.00 13.47 196 GLN B O 1
ATOM 3347 N N . GLU B 1 172 ? 36.313 12.708 9.466 1.00 11.67 197 GLU B N 1
ATOM 3348 C CA . GLU B 1 172 ? 35.581 13.361 8.400 1.00 12.10 197 GLU B CA 1
ATOM 3349 C C . GLU B 1 172 ? 34.526 12.444 7.802 1.00 9.67 197 GLU B C 1
ATOM 3350 O O . GLU B 1 172 ? 33.366 12.829 7.638 1.00 10.62 197 GLU B O 1
ATOM 3356 N N . ILE B 1 173 ? 34.940 11.234 7.460 1.00 10.64 198 ILE B N 1
ATOM 3357 C CA . ILE B 1 173 ? 34.025 10.243 6.922 1.00 10.86 198 ILE B CA 1
ATOM 3358 C C . ILE B 1 173 ? 32.869 10.001 7.882 1.00 10.84 198 ILE B C 1
ATOM 3359 O O . ILE B 1 173 ? 31.720 9.985 7.456 1.00 10.61 198 ILE B O 1
ATOM 3364 N N . THR B 1 174 ? 33.174 9.853 9.162 1.00 10.91 199 THR B N 1
ATOM 3365 C CA . THR B 1 174 ? 32.143 9.559 10.179 1.00 11.10 199 THR B CA 1
ATOM 3366 C C . THR B 1 174 ? 31.130 10.695 10.275 1.00 10.30 199 THR B C 1
ATOM 3367 O O . THR B 1 174 ? 29.904 10.474 10.308 1.00 10.29 199 THR B O 1
ATOM 3371 N N . THR B 1 175 ? 31.640 11.922 10.277 1.00 10.63 200 THR B N 1
ATOM 3372 C CA . THR B 1 175 ? 30.815 13.122 10.389 1.00 12.15 200 THR B CA 1
ATOM 3373 C C . THR B 1 175 ? 29.887 13.258 9.205 1.00 10.81 200 THR B C 1
ATOM 3374 O O . THR B 1 175 ? 28.681 13.475 9.364 1.00 9.45 200 THR B O 1
ATOM 3378 N N . VAL B 1 176 ? 30.450 13.100 8.008 1.00 10.66 201 VAL B N 1
ATOM 3379 C CA . VAL B 1 176 ? 29.646 13.194 6.798 1.00 10.53 201 VAL B CA 1
ATOM 3380 C C . VAL B 1 176 ? 28.611 12.050 6.747 1.00 9.65 201 VAL B C 1
ATOM 3381 O O . VAL B 1 176 ? 27.453 12.253 6.372 1.00 9.11 201 VAL B O 1
ATOM 3385 N N . GLY B 1 177 ? 29.008 10.860 7.190 1.00 9.77 202 GLY B N 1
ATOM 3386 C CA . GLY B 1 177 ? 28.066 9.754 7.334 1.00 10.13 202 GLY B CA 1
ATOM 3387 C C . GLY B 1 177 ? 26.876 10.072 8.218 1.00 9.99 202 GLY B C 1
ATOM 3388 O O . GLY B 1 177 ? 25.763 9.697 7.913 1.00 11.05 202 GLY B O 1
ATOM 3389 N N . THR B 1 178 ? 27.121 10.756 9.325 1.00 10.97 203 THR B N 1
ATOM 3390 C CA . THR B 1 178 ? 26.045 11.088 10.248 1.00 11.68 203 THR B CA 1
ATOM 3391 C C . THR B 1 178 ? 25.058 12.055 9.585 1.00 10.84 203 THR B C 1
ATOM 3392 O O . THR B 1 178 ? 23.844 11.870 9.625 1.00 10.50 203 THR B O 1
ATOM 3396 N N . ILE B 1 179 ? 25.593 13.071 8.925 1.00 9.45 204 ILE B N 1
ATOM 3397 C CA . ILE B 1 179 ? 24.777 14.050 8.233 1.00 10.02 204 ILE B CA 1
ATOM 3398 C C . ILE B 1 179 ? 23.877 13.378 7.194 1.00 9.96 204 ILE B C 1
ATOM 3399 O O . ILE B 1 179 ? 22.697 13.729 7.061 1.00 10.80 204 ILE B O 1
ATOM 3404 N N . PHE B 1 180 ? 24.435 12.393 6.498 1.00 9.79 205 PHE B N 1
ATOM 3405 C CA . PHE B 1 180 ? 23.736 11.703 5.399 1.00 10.94 205 PHE B CA 1
ATOM 3406 C C . PHE B 1 180 ? 23.016 10.416 5.825 1.00 11.78 205 PHE B C 1
ATOM 3407 O O . PHE B 1 180 ? 22.592 9.618 4.985 1.00 11.56 205 PHE B O 1
ATOM 3415 N N . ASP B 1 181 ? 22.838 10.239 7.129 1.00 11.98 206 ASP B N 1
ATOM 3416 C CA . ASP B 1 181 ? 22.209 9.034 7.676 1.00 12.47 206 ASP B CA 1
ATOM 3417 C C . ASP B 1 181 ? 22.778 7.758 7.046 1.00 11.24 206 ASP B C 1
ATOM 3418 O O . ASP B 1 181 ? 22.045 6.855 6.614 1.00 11.57 206 ASP B O 1
ATOM 3423 N N . ALA B 1 182 ? 24.098 7.687 7.041 1.00 10.28 207 ALA B N 1
ATOM 3424 C CA . ALA B 1 182 ? 24.812 6.612 6.385 1.00 11.92 207 ALA B CA 1
ATOM 3425 C C . ALA B 1 182 ? 25.875 6.067 7.328 1.00 11.90 207 ALA B C 1
ATOM 3426 O O . ALA B 1 182 ? 27.059 5.976 6.990 1.00 11.21 207 ALA B O 1
ATOM 3428 N N A HIS B 1 183 ? 25.432 5.664 8.512 0.70 13.32 208 HIS B N 1
ATOM 3429 N N B HIS B 1 183 ? 25.446 5.683 8.535 0.30 12.69 208 HIS B N 1
ATOM 3430 C CA A HIS B 1 183 ? 26.359 5.253 9.549 0.70 12.98 208 HIS B CA 1
ATOM 3431 C CA B HIS B 1 183 ? 26.380 5.230 9.571 0.30 13.06 208 HIS B CA 1
ATOM 3432 C C A HIS B 1 183 ? 27.122 3.971 9.196 0.70 11.93 208 HIS B C 1
ATOM 3433 C C B HIS B 1 183 ? 27.141 3.976 9.168 0.30 12.40 208 HIS B C 1
ATOM 3434 O O A HIS B 1 183 ? 28.330 3.909 9.359 0.70 11.70 208 HIS B O 1
ATOM 3435 O O B HIS B 1 183 ? 28.362 3.934 9.284 0.30 12.52 208 HIS B O 1
ATOM 3448 N N . SER B 1 184 ? 26.433 2.952 8.699 1.00 12.77 209 SER B N 1
ATOM 3449 C CA . SER B 1 184 ? 27.109 1.687 8.350 1.00 13.90 209 SER B CA 1
ATOM 3450 C C . SER B 1 184 ? 28.014 1.888 7.140 1.00 13.01 209 SER B C 1
ATOM 3451 O O . SER B 1 184 ? 29.094 1.306 7.048 1.00 13.26 209 SER B O 1
ATOM 3454 N N . GLU B 1 185 ? 27.578 2.743 6.227 1.00 11.83 210 GLU B N 1
ATOM 3455 C CA . GLU B 1 185 ? 28.359 3.019 5.027 1.00 11.59 210 GLU B CA 1
ATOM 3456 C C . GLU B 1 185 ? 29.668 3.720 5.389 1.00 11.95 210 GLU B C 1
ATOM 3457 O O . GLU B 1 185 ? 30.728 3.396 4.831 1.00 11.05 210 GLU B O 1
ATOM 3463 N N . ALA B 1 186 ? 29.596 4.665 6.338 1.00 12.24 211 ALA B N 1
ATOM 3464 C CA . ALA B 1 186 ? 30.777 5.382 6.803 1.00 12.64 211 ALA B CA 1
ATOM 3465 C C . ALA B 1 186 ? 31.720 4.457 7.548 1.00 12.36 211 ALA B C 1
ATOM 3466 O O . ALA B 1 186 ? 32.925 4.495 7.322 1.00 12.06 211 ALA B O 1
ATOM 3468 N N . GLN B 1 187 ? 31.165 3.629 8.431 1.00 11.97 212 GLN B N 1
ATOM 3469 C CA . GLN B 1 187 ? 31.946 2.630 9.154 1.00 13.22 212 GLN B CA 1
ATOM 3470 C C . GLN B 1 187 ? 32.704 1.679 8.201 1.00 10.93 212 GLN B C 1
ATOM 3471 O O . GLN B 1 187 ? 33.881 1.387 8.424 1.00 10.74 212 GLN B O 1
ATOM 3477 N N . SER B 1 188 ? 32.018 1.221 7.157 1.00 10.52 213 SER B N 1
ATOM 3478 C CA . SER B 1 188 ? 32.594 0.387 6.087 1.00 12.94 213 SER B CA 1
ATOM 3479 C C . SER B 1 188 ? 33.724 1.110 5.376 1.00 12.78 213 SER B C 1
ATOM 3480 O O . SER B 1 188 ? 34.801 0.549 5.166 1.00 10.07 213 SER B O 1
ATOM 3483 N N . LEU B 1 189 ? 33.482 2.373 5.030 1.00 11.92 214 LEU B N 1
ATOM 3484 C CA . LEU B 1 189 ? 34.458 3.131 4.280 1.00 11.46 214 LEU B CA 1
ATOM 3485 C C . LEU B 1 189 ? 35.735 3.342 5.108 1.00 11.29 214 LEU B C 1
ATOM 3486 O O . LEU B 1 189 ? 36.830 3.167 4.609 1.00 10.56 214 LEU B O 1
ATOM 3491 N N . VAL B 1 190 ? 35.591 3.693 6.384 1.00 11.34 215 VAL B N 1
ATOM 3492 C CA . VAL B 1 190 ? 36.732 3.781 7.297 1.00 11.84 215 VAL B CA 1
ATOM 3493 C C . VAL B 1 190 ? 37.451 2.436 7.445 1.00 10.33 215 VAL B C 1
ATOM 3494 O O . VAL B 1 190 ? 38.678 2.390 7.403 1.00 11.58 215 VAL B O 1
ATOM 3498 N N . ASP B 1 191 ? 36.701 1.346 7.570 1.00 10.80 216 ASP B N 1
ATOM 3499 C CA . ASP B 1 191 ? 37.310 -0.002 7.609 1.00 11.67 216 ASP B CA 1
ATOM 3500 C C . ASP B 1 191 ? 38.125 -0.291 6.343 1.00 11.20 216 ASP B C 1
ATOM 3501 O O . ASP B 1 191 ? 39.238 -0.850 6.434 1.00 12.02 216 ASP B O 1
ATOM 3506 N N . THR B 1 192 ? 37.607 0.112 5.173 1.00 11.91 217 THR B N 1
ATOM 3507 C CA . THR B 1 192 ? 38.334 -0.127 3.932 1.00 11.55 217 THR B CA 1
ATOM 3508 C C . THR B 1 192 ? 39.622 0.716 3.882 1.00 11.97 217 THR B C 1
ATOM 3509 O O . THR B 1 192 ? 40.660 0.229 3.451 1.00 11.97 217 THR B O 1
ATOM 3521 N N . ASN B 1 194 ? 41.334 1.769 6.479 1.00 14.42 219 ASN B N 1
ATOM 3522 C CA . ASN B 1 194 ? 42.262 1.184 7.439 1.00 13.32 219 ASN B CA 1
ATOM 3523 C C . ASN B 1 194 ? 42.922 -0.097 6.917 1.00 13.35 219 ASN B C 1
ATOM 3524 O O . ASN B 1 194 ? 44.088 -0.361 7.227 1.00 14.18 219 ASN B O 1
ATOM 3529 N N . GLU B 1 195 ? 42.205 -0.851 6.075 1.00 12.10 220 GLU B N 1
ATOM 3530 C CA . GLU B 1 195 ? 42.761 -2.068 5.476 1.00 11.89 220 GLU B CA 1
ATOM 3531 C C . GLU B 1 195 ? 43.844 -1.701 4.461 1.00 12.43 220 GLU B C 1
ATOM 3532 O O . GLU B 1 195 ? 44.922 -2.290 4.456 1.00 14.54 220 GLU B O 1
ATOM 3538 N N . GLN B 1 196 ? 43.570 -0.701 3.629 1.00 11.94 221 GLN B N 1
ATOM 3539 C CA . GLN B 1 196 ? 44.578 -0.192 2.692 1.00 13.14 221 GLN B CA 1
ATOM 3540 C C . GLN B 1 196 ? 45.849 0.223 3.445 1.00 13.91 221 GLN B C 1
ATOM 3541 O O . GLN B 1 196 ? 46.972 -0.161 3.091 1.00 16.98 221 GLN B O 1
ATOM 3547 N N . LEU B 1 197 ? 45.674 0.995 4.509 1.00 13.66 222 LEU B N 1
ATOM 3548 C CA . LEU B 1 197 ? 46.820 1.466 5.267 1.00 13.77 222 LEU B CA 1
ATOM 3549 C C . LEU B 1 197 ? 47.574 0.296 5.936 1.00 15.89 222 LEU B C 1
ATOM 3550 O O . LEU B 1 197 ? 48.802 0.240 5.900 1.00 18.48 222 LEU B O 1
ATOM 3555 N N . ALA B 1 198 ? 46.831 -0.629 6.532 1.00 16.77 223 ALA B N 1
ATOM 3556 C CA . ALA B 1 198 ? 47.415 -1.789 7.221 1.00 17.46 223 ALA B CA 1
ATOM 3557 C C . ALA B 1 198 ? 48.268 -2.669 6.324 1.00 15.98 223 ALA B C 1
ATOM 3558 O O . ALA B 1 198 ? 49.299 -3.174 6.749 1.00 20.13 223 ALA B O 1
ATOM 3560 N N . ALA B 1 199 ? 47.842 -2.839 5.078 1.00 15.26 224 ALA B N 1
ATOM 3561 C CA . ALA B 1 199 ? 48.515 -3.738 4.159 1.00 19.19 224 ALA B CA 1
ATOM 3562 C C . ALA B 1 199 ? 49.817 -3.174 3.593 1.00 20.83 224 ALA B C 1
ATOM 3563 O O . ALA B 1 199 ? 50.574 -3.916 2.984 1.00 22.21 224 ALA B O 1
ATOM 3565 N N . ILE B 1 200 ? 50.079 -1.880 3.791 1.00 20.68 225 ILE B N 1
ATOM 3566 C CA . ILE B 1 200 ? 51.349 -1.266 3.354 1.00 23.35 225 ILE B CA 1
ATOM 3567 C C . ILE B 1 200 ? 52.507 -1.815 4.187 1.00 28.41 225 ILE B C 1
ATOM 3568 O O . ILE B 1 200 ? 52.385 -1.907 5.396 1.00 33.88 225 ILE B O 1
ATOM 3573 N N . SER B 1 201 ? 53.606 -2.195 3.523 1.00 30.07 226 SER B N 1
ATOM 3574 C CA . SER B 1 201 ? 54.852 -2.566 4.197 1.00 32.79 226 SER B CA 1
ATOM 3575 C C . SER B 1 201 ? 55.722 -1.300 4.200 1.00 26.50 226 SER B C 1
ATOM 3576 O O . SER B 1 201 ? 56.226 -0.918 3.160 1.00 29.64 226 SER B O 1
ATOM 3579 N N . PRO B 1 202 ? 55.857 -0.629 5.354 1.00 27.63 227 PRO B N 1
ATOM 3580 C CA . PRO B 1 202 ? 56.631 0.626 5.368 1.00 22.95 227 PRO B CA 1
ATOM 3581 C C . PRO B 1 202 ? 58.109 0.393 5.020 1.00 26.15 227 PRO B C 1
ATOM 3582 O O . PRO B 1 202 ? 58.670 -0.579 5.453 1.00 27.42 227 PRO B O 1
ATOM 3586 N N . ASP B 1 203 ? 58.724 1.285 4.248 1.00 24.96 228 ASP B N 1
ATOM 3587 C CA . ASP B 1 203 ? 60.126 1.104 3.827 1.00 21.32 228 ASP B CA 1
ATOM 3588 C C . ASP B 1 203 ? 61.142 1.348 4.945 1.00 22.04 228 ASP B C 1
ATOM 3589 O O . ASP B 1 203 ? 61.032 2.328 5.676 1.00 21.95 228 ASP B O 1
ATOM 3594 N N . SER B 1 204 ? 62.130 0.457 5.067 1.00 24.51 229 SER B N 1
ATOM 3595 C CA . SER B 1 204 ? 63.118 0.505 6.169 1.00 26.47 229 SER B CA 1
ATOM 3596 C C . SER B 1 204 ? 64.463 1.069 5.774 1.00 26.07 229 SER B C 1
ATOM 3597 O O . SER B 1 204 ? 65.379 1.101 6.593 1.00 31.56 229 SER B O 1
ATOM 3600 N N . ARG B 1 205 ? 64.606 1.487 4.527 1.00 22.47 230 ARG B N 1
ATOM 3601 C CA . ARG B 1 205 ? 65.932 1.820 4.002 1.00 19.20 230 ARG B CA 1
ATOM 3602 C C . ARG B 1 205 ? 66.445 3.188 4.454 1.00 22.13 230 ARG B C 1
ATOM 3603 O O . ARG B 1 205 ? 67.578 3.550 4.147 1.00 28.60 230 ARG B O 1
ATOM 3611 N N . GLY B 1 206 ? 65.621 3.943 5.168 1.00 23.26 231 GLY B N 1
ATOM 3612 C CA . GLY B 1 206 ? 66.018 5.247 5.675 1.00 23.69 231 GLY B CA 1
ATOM 3613 C C . GLY B 1 206 ? 66.095 6.307 4.594 1.00 22.42 231 GLY B C 1
ATOM 3614 O O . GLY B 1 206 ? 66.874 7.250 4.713 1.00 20.97 231 GLY B O 1
ATOM 3615 N N . LEU B 1 207 ? 65.289 6.167 3.544 1.00 19.07 232 LEU B N 1
ATOM 3616 C CA . LEU B 1 207 ? 65.375 7.068 2.406 1.00 19.51 232 LEU B CA 1
ATOM 3617 C C . LEU B 1 207 ? 64.675 8.393 2.674 1.00 19.11 232 LEU B C 1
ATOM 3618 O O . LEU B 1 207 ? 63.711 8.481 3.450 1.00 19.55 232 LEU B O 1
ATOM 3623 N N . SER B 1 208 ? 65.169 9.429 2.022 1.00 17.39 233 SER B N 1
ATOM 3624 C CA . SER B 1 208 ? 64.531 10.732 2.062 1.00 15.04 233 SER B CA 1
ATOM 3625 C C . SER B 1 208 ? 63.838 11.008 0.728 1.00 15.56 233 SER B C 1
ATOM 3626 O O . SER B 1 208 ? 64.124 10.371 -0.308 1.00 14.23 233 SER B O 1
ATOM 3629 N N . ALA B 1 209 ? 62.925 11.964 0.749 1.00 14.81 234 ALA B N 1
ATOM 3630 C CA . ALA B 1 209 ? 62.174 12.313 -0.449 1.00 13.69 234 ALA B CA 1
ATOM 3631 C C . ALA B 1 209 ? 61.848 13.797 -0.550 1.00 12.30 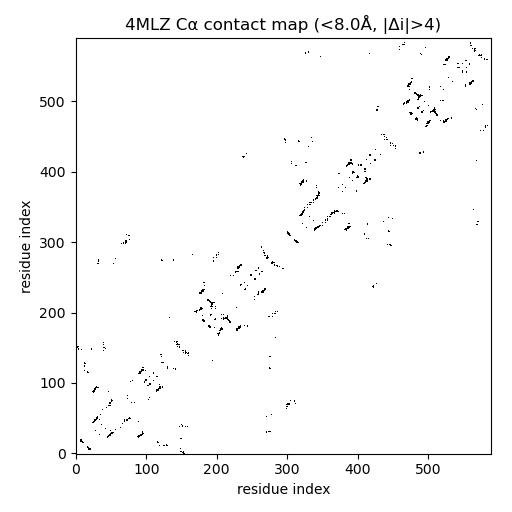234 ALA B C 1
ATOM 3632 O O . ALA B 1 209 ? 61.642 14.484 0.445 1.00 12.53 234 ALA B O 1
ATOM 3634 N N . LEU B 1 210 ? 61.886 14.272 -1.790 1.00 12.79 235 LEU B N 1
ATOM 3635 C CA . LEU B 1 210 ? 61.287 15.534 -2.218 1.00 12.98 235 LEU B CA 1
ATOM 3636 C C . LEU B 1 210 ? 59.896 15.227 -2.812 1.00 13.00 235 LEU B C 1
ATOM 3637 O O . LEU B 1 210 ? 59.757 14.371 -3.694 1.00 15.19 235 LEU B O 1
ATOM 3642 N N . TRP B 1 211 ? 58.884 15.942 -2.328 1.00 12.64 236 TRP B N 1
ATOM 3643 C CA . TRP B 1 211 ? 57.518 15.861 -2.834 1.00 11.56 236 TRP B CA 1
ATOM 3644 C C . TRP B 1 211 ? 57.273 17.112 -3.671 1.00 11.97 236 TRP B C 1
ATOM 3645 O O . TRP B 1 211 ? 57.010 18.187 -3.142 1.00 11.44 236 TRP B O 1
ATOM 3656 N N . PHE B 1 212 ? 57.404 16.948 -4.985 1.00 11.25 237 PHE B N 1
ATOM 3657 C CA . PHE B 1 212 ? 57.479 18.052 -5.945 1.00 11.87 237 PHE B CA 1
ATOM 3658 C C . PHE B 1 212 ? 56.115 18.203 -6.622 1.00 11.59 237 PHE B C 1
ATOM 3659 O O . PHE B 1 212 ? 55.723 17.367 -7.406 1.00 13.27 237 PHE B O 1
ATOM 3667 N N . SER B 1 213 ? 55.397 19.275 -6.273 1.00 12.69 238 SER B N 1
ATOM 3668 C CA . SER B 1 213 ? 54.043 19.523 -6.755 1.00 14.39 238 SER B CA 1
ATOM 3669 C C . SER B 1 213 ? 54.032 20.320 -8.071 1.00 16.03 238 SER B C 1
ATOM 3670 O O . SER B 1 213 ? 53.422 19.910 -9.063 1.00 17.66 238 SER B O 1
ATOM 3673 N N . SER B 1 214 ? 54.705 21.462 -8.060 1.00 15.68 239 SER B N 1
ATOM 3674 C CA . SER B 1 214 ? 54.674 22.396 -9.173 1.00 18.97 239 SER B CA 1
ATOM 3675 C C . SER B 1 214 ? 55.795 23.401 -9.032 1.00 21.08 239 SER B C 1
ATOM 3676 O O . SER B 1 214 ? 56.552 23.366 -8.058 1.00 17.53 239 SER B O 1
ATOM 3679 N N . GLY B 1 215 ? 55.862 24.309 -10.008 1.00 23.10 240 GLY B N 1
ATOM 3680 C CA . GLY B 1 215 ? 56.850 25.374 -10.023 1.00 23.60 240 GLY B CA 1
ATOM 3681 C C . GLY B 1 215 ? 58.041 24.928 -10.826 1.00 24.52 240 GLY B C 1
ATOM 3682 O O . GLY B 1 215 ? 58.216 23.744 -11.083 1.00 31.98 240 GLY B O 1
ATOM 3683 N N . SER B 1 216 ? 58.862 25.887 -11.221 1.00 22.74 241 SER B N 1
ATOM 3684 C CA . SER B 1 216 ? 59.995 25.628 -12.068 1.00 24.30 241 SER B CA 1
ATOM 3685 C C . SER B 1 216 ? 61.171 26.418 -11.538 1.00 22.56 241 SER B C 1
ATOM 3686 O O . SER B 1 216 ? 62.178 25.842 -11.128 1.00 28.80 241 SER B O 1
ATOM 3689 N N . ASP B 1 217 ? 61.029 27.739 -11.528 1.00 23.38 242 ASP B N 1
ATOM 3690 C CA . ASP B 1 217 ? 62.060 28.610 -10.977 1.00 22.01 242 ASP B CA 1
ATOM 3691 C C . ASP B 1 217 ? 62.174 28.394 -9.470 1.00 20.12 242 ASP B C 1
ATOM 3692 O O . ASP B 1 217 ? 63.280 28.289 -8.954 1.00 21.75 242 ASP B O 1
ATOM 3697 N N . THR B 1 218 ? 61.036 28.316 -8.777 1.00 18.59 243 THR B N 1
ATOM 3698 C CA . THR B 1 218 ? 61.002 27.976 -7.355 1.00 18.69 243 THR B CA 1
ATOM 3699 C C . THR B 1 218 ? 60.000 26.836 -7.135 1.00 18.51 243 THR B C 1
ATOM 3700 O O . THR B 1 218 ? 58.779 27.037 -7.237 1.00 18.77 243 THR B O 1
ATOM 3704 N N . PRO B 1 219 ? 60.515 25.624 -6.882 1.00 18.64 244 PRO B N 1
ATOM 3705 C CA . PRO B 1 219 ? 59.636 24.484 -6.632 1.00 16.81 244 PRO B CA 1
ATOM 3706 C C . PRO B 1 219 ? 58.703 24.714 -5.450 1.00 15.99 244 PRO B C 1
ATOM 3707 O O . PRO B 1 219 ? 59.115 25.299 -4.427 1.00 16.68 244 PRO B O 1
ATOM 3711 N N . PHE B 1 220 ? 57.450 24.314 -5.623 1.00 14.57 245 PHE B N 1
ATOM 3712 C CA . PHE B 1 220 ? 56.505 24.222 -4.534 1.00 14.44 245 PHE B CA 1
ATOM 3713 C C . PHE B 1 220 ? 56.473 22.760 -4.148 1.00 13.15 245 PHE B C 1
ATOM 3714 O O . PHE B 1 220 ? 56.289 21.891 -5.002 1.00 14.75 245 PHE B O 1
ATOM 3722 N N . VAL B 1 221 ? 56.647 22.498 -2.860 1.00 13.00 246 VAL B N 1
ATOM 3723 C CA . VAL B 1 221 ? 56.915 21.145 -2.363 1.00 13.79 246 VAL B CA 1
ATOM 3724 C C . VAL B 1 221 ? 55.990 20.806 -1.210 1.00 13.11 246 VAL B C 1
ATOM 3725 O O . VAL B 1 221 ? 55.426 21.701 -0.587 1.00 13.71 246 VAL B O 1
ATOM 3729 N N . GLY B 1 222 ? 55.846 19.512 -0.938 1.00 12.69 247 GLY B N 1
ATOM 3730 C CA . GLY B 1 222 ? 55.064 19.042 0.208 1.00 12.49 247 GLY B CA 1
ATOM 3731 C C . GLY B 1 222 ? 55.699 19.442 1.532 1.00 13.80 247 GLY B C 1
ATOM 3732 O O . GLY B 1 222 ? 56.885 19.163 1.795 1.00 15.21 247 GLY B O 1
ATOM 3733 N N . GLY B 1 223 ? 54.897 20.105 2.362 1.00 14.14 248 GLY B N 1
ATOM 3734 C CA . GLY B 1 223 ? 55.320 20.548 3.674 1.00 13.15 248 GLY B CA 1
ATOM 3735 C C . GLY B 1 223 ? 55.096 19.505 4.745 1.00 13.35 248 GLY B C 1
ATOM 3736 O O . GLY B 1 223 ? 54.918 18.324 4.443 1.00 14.86 248 GLY B O 1
ATOM 3737 N N . GLY B 1 224 ? 55.102 19.965 6.002 1.00 14.80 249 GLY B N 1
ATOM 3738 C CA . GLY B 1 224 ? 55.194 19.084 7.172 1.00 14.81 249 GLY B CA 1
ATOM 3739 C C . GLY B 1 224 ? 53.890 18.725 7.861 1.00 14.66 249 GLY B C 1
ATOM 3740 O O . GLY B 1 224 ? 53.887 17.922 8.793 1.00 18.14 249 GLY B O 1
ATOM 3741 N N . SER B 1 225 ? 52.780 19.298 7.405 1.00 13.98 250 SER B N 1
ATOM 3742 C CA . SER B 1 225 ? 51.517 19.173 8.140 1.00 14.25 250 SER B CA 1
ATOM 3743 C C . SER B 1 225 ? 50.308 18.713 7.328 1.00 13.64 250 SER B C 1
ATOM 3744 O O . SER B 1 225 ? 49.191 18.727 7.848 1.00 14.04 250 SER B O 1
ATOM 3747 N N . GLY B 1 226 ? 50.518 18.308 6.067 1.00 11.98 251 GLY B N 1
ATOM 3748 C CA . GLY B 1 226 ? 49.407 17.907 5.204 1.00 11.64 251 GLY B CA 1
ATOM 3749 C C . GLY B 1 226 ? 49.478 16.489 4.680 1.00 12.28 251 GLY B C 1
ATOM 3750 O O . GLY B 1 226 ? 50.110 15.604 5.282 1.00 12.50 251 GLY B O 1
ATOM 3751 N N . SER B 1 227 ? 48.804 16.270 3.554 1.00 11.56 252 SER B N 1
ATOM 3752 C CA . SER B 1 227 ? 48.713 14.932 2.957 1.00 12.28 252 SER B CA 1
ATOM 3753 C C . SER B 1 227 ? 50.079 14.402 2.527 1.00 11.11 252 SER B C 1
ATOM 3754 O O . SER B 1 227 ? 50.340 13.197 2.593 1.00 12.16 252 SER B O 1
ATOM 3757 N N . ALA B 1 228 ? 50.964 15.302 2.112 1.00 11.41 253 ALA B N 1
ATOM 3758 C CA . ALA B 1 228 ? 52.276 14.883 1.607 1.00 13.09 253 ALA B CA 1
ATOM 3759 C C . ALA B 1 228 ? 53.109 14.257 2.719 1.00 11.91 253 ALA B C 1
ATOM 3760 O O . ALA B 1 228 ? 53.631 13.144 2.592 1.00 10.85 253 ALA B O 1
ATOM 3762 N N . GLN B 1 229 ? 53.196 14.966 3.836 1.00 13.27 254 GLN B N 1
ATOM 3763 C CA . GLN B 1 229 ? 53.864 14.437 5.018 1.00 13.39 254 GLN B CA 1
ATOM 3764 C C . GLN B 1 229 ? 53.224 13.139 5.499 1.00 12.13 254 GLN B C 1
ATOM 3765 O O . GLN B 1 229 ? 53.926 12.182 5.831 1.00 12.70 254 GLN B O 1
ATOM 3771 N N . LEU B 1 230 ? 51.895 13.123 5.564 1.00 12.69 255 LEU B N 1
ATOM 3772 C CA . LEU B 1 230 ? 51.171 11.954 6.066 1.00 12.90 255 LEU B CA 1
ATOM 3773 C C . LEU B 1 230 ? 51.476 10.717 5.241 1.00 12.68 255 LEU B C 1
ATOM 3774 O O . LEU B 1 230 ? 51.742 9.649 5.789 1.00 14.31 255 LEU B O 1
ATOM 3779 N N . VAL B 1 231 ? 51.454 10.873 3.923 1.00 12.41 256 VAL B N 1
ATOM 3780 C CA . VAL B 1 231 ? 51.718 9.769 3.019 1.00 12.40 256 VAL B CA 1
ATOM 3781 C C . VAL B 1 231 ? 53.180 9.328 3.115 1.00 12.24 256 VAL B C 1
ATOM 3782 O O . VAL B 1 231 ? 53.447 8.126 3.203 1.00 14.07 256 VAL B O 1
ATOM 3794 N N . ASP B 1 233 ? 55.292 9.671 5.685 1.00 13.37 258 ASP B N 1
ATOM 3795 C CA . ASP B 1 233 ? 55.428 8.933 6.958 1.00 16.61 258 ASP B CA 1
ATOM 3796 C C . ASP B 1 233 ? 54.910 7.506 6.835 1.00 15.62 258 ASP B C 1
ATOM 3797 O O . ASP B 1 233 ? 55.500 6.567 7.360 1.00 19.60 258 ASP B O 1
ATOM 3802 N N . THR B 1 234 ? 53.769 7.356 6.176 1.00 15.99 259 THR B N 1
ATOM 3803 C CA . THR B 1 234 ? 53.118 6.074 6.043 1.00 17.56 259 THR B CA 1
ATOM 3804 C C . THR B 1 234 ? 53.943 5.080 5.196 1.00 17.30 259 THR B C 1
ATOM 3805 O O . THR B 1 234 ? 54.071 3.906 5.552 1.00 16.49 259 THR B O 1
ATOM 3809 N N . VAL B 1 235 ? 54.533 5.554 4.103 1.00 17.81 260 VAL B N 1
ATOM 3810 C CA . VAL B 1 235 ? 55.253 4.654 3.206 1.00 16.98 260 VAL B CA 1
ATOM 3811 C C . VAL B 1 235 ? 56.704 4.470 3.603 1.00 16.97 260 VAL B C 1
ATOM 3812 O O . VAL B 1 235 ? 57.351 3.537 3.123 1.00 18.39 260 VAL B O 1
ATOM 3816 N N . GLY B 1 236 ? 57.199 5.351 4.477 1.00 16.55 261 GLY B N 1
ATOM 3817 C CA . GLY B 1 236 ? 58.541 5.222 5.067 1.00 18.60 261 GLY B CA 1
ATOM 3818 C C . GLY B 1 236 ? 59.609 6.069 4.394 1.00 18.64 261 GLY B C 1
ATOM 3819 O O . GLY B 1 236 ? 60.747 5.628 4.264 1.00 20.86 261 GLY B O 1
ATOM 3820 N N . LEU B 1 237 ? 59.236 7.281 3.971 1.00 19.18 262 LEU B N 1
ATOM 3821 C CA . LEU B 1 237 ? 60.172 8.276 3.439 1.00 16.69 262 LEU B CA 1
ATOM 3822 C C . LEU B 1 237 ? 60.253 9.489 4.371 1.00 17.30 262 LEU B C 1
ATOM 3823 O O . LEU B 1 237 ? 59.226 9.981 4.863 1.00 17.22 262 LEU B O 1
ATOM 3828 N N . ARG B 1 238 ? 61.477 9.963 4.595 1.00 15.79 263 ARG B N 1
ATOM 3829 C CA . ARG B 1 238 ? 61.738 11.204 5.303 1.00 17.49 263 ARG B CA 1
ATOM 3830 C C . ARG B 1 238 ? 61.519 12.383 4.358 1.00 17.38 263 ARG B C 1
ATOM 3831 O O . ARG B 1 238 ? 62.135 12.471 3.281 1.00 17.99 263 ARG B O 1
ATOM 3839 N N . ASN B 1 239 ? 60.659 13.306 4.766 1.00 15.78 264 ASN B N 1
ATOM 3840 C CA . ASN B 1 239 ? 60.363 14.455 3.932 1.00 15.89 264 ASN B CA 1
ATOM 3841 C C . ASN B 1 239 ? 61.398 15.570 4.120 1.00 16.54 264 ASN B C 1
ATOM 3842 O O . ASN B 1 239 ? 61.560 16.099 5.227 1.00 18.00 264 ASN B O 1
ATOM 3847 N N . ILE B 1 240 ? 62.080 15.954 3.043 1.00 16.34 265 ILE B N 1
ATOM 3848 C CA . ILE B 1 240 ? 63.059 17.056 3.129 1.00 16.15 265 ILE B CA 1
ATOM 3849 C C . ILE B 1 240 ? 62.365 18.405 3.377 1.00 16.19 265 ILE B C 1
ATOM 3850 O O . ILE B 1 240 ? 62.998 19.371 3.783 1.00 19.06 265 ILE B O 1
ATOM 3855 N N . GLY B 1 241 ? 61.058 18.456 3.144 1.00 16.60 266 GLY B N 1
ATOM 3856 C CA . GLY B 1 241 ? 60.269 19.628 3.473 1.00 16.89 266 GLY B CA 1
ATOM 3857 C C . GLY B 1 241 ? 59.502 19.564 4.782 1.00 15.94 266 GLY B C 1
ATOM 3858 O O . GLY B 1 241 ? 58.579 20.343 4.980 1.00 17.71 266 GLY B O 1
ATOM 3859 N N . SER B 1 242 ? 59.882 18.657 5.681 1.00 17.22 267 SER B N 1
ATOM 3860 C CA . SER B 1 242 ? 59.135 18.449 6.923 1.00 19.00 267 SER B CA 1
ATOM 3861 C C . SER B 1 242 ? 59.158 19.635 7.895 1.00 20.32 267 SER B C 1
ATOM 3862 O O . SER B 1 242 ? 58.291 19.746 8.779 1.00 21.58 267 SER B O 1
ATOM 3865 N N . ASP B 1 243 ? 60.145 20.512 7.753 1.00 22.23 268 ASP B N 1
ATOM 3866 C CA . ASP B 1 243 ? 60.236 21.708 8.603 1.00 22.42 268 ASP B CA 1
ATOM 3867 C C . ASP B 1 243 ? 59.280 22.804 8.137 1.00 22.31 268 ASP B C 1
ATOM 3868 O O . ASP B 1 243 ? 59.128 23.811 8.813 1.00 25.21 268 ASP B O 1
ATOM 3873 N N . ILE B 1 244 ? 58.665 22.633 6.970 1.00 22.01 269 ILE B N 1
ATOM 3874 C CA . ILE B 1 244 ? 57.695 23.602 6.486 1.00 20.07 269 ILE B CA 1
ATOM 3875 C C . ILE B 1 244 ? 56.407 23.441 7.304 1.00 19.74 269 ILE B C 1
ATOM 3876 O O . ILE B 1 244 ? 55.828 22.358 7.337 1.00 17.84 269 ILE B O 1
ATOM 3881 N N . ASP B 1 245 ? 55.993 24.518 7.974 1.00 22.39 270 ASP B N 1
ATOM 3882 C CA . ASP B 1 245 ? 54.832 24.508 8.878 1.00 25.37 270 ASP B CA 1
ATOM 3883 C C . ASP B 1 245 ? 53.523 24.839 8.141 1.00 26.01 270 ASP B C 1
ATOM 3884 O O . ASP B 1 245 ? 52.775 25.746 8.517 1.00 30.49 270 ASP B O 1
ATOM 3889 N N . ASP B 1 246 ? 53.257 24.080 7.093 1.00 24.00 271 ASP B N 1
ATOM 3890 C CA . ASP B 1 246 ? 52.067 24.220 6.266 1.00 22.42 271 ASP B CA 1
ATOM 3891 C C . ASP B 1 246 ? 51.996 22.961 5.430 1.00 22.65 271 ASP B C 1
ATOM 3892 O O . ASP B 1 246 ? 52.889 22.115 5.512 1.00 23.34 271 ASP B O 1
ATOM 3897 N N . THR B 1 247 ? 50.948 22.815 4.629 1.00 20.48 272 THR B N 1
ATOM 3898 C CA . THR B 1 247 ? 50.785 21.603 3.831 1.00 17.88 272 THR B CA 1
ATOM 3899 C C . THR B 1 247 ? 51.745 21.638 2.630 1.00 16.42 272 THR B C 1
ATOM 3900 O O . THR B 1 247 ? 52.131 20.608 2.120 1.00 15.86 272 THR B O 1
ATOM 3904 N N . TRP B 1 248 ? 52.107 22.845 2.200 1.00 17.67 273 TRP B N 1
ATOM 3905 C CA . TRP B 1 248 ? 53.055 23.063 1.122 1.00 17.67 273 TRP B CA 1
ATOM 3906 C C . TRP B 1 248 ? 53.914 24.292 1.409 1.00 17.15 273 TRP B C 1
ATOM 3907 O O . TRP B 1 248 ? 53.627 25.108 2.317 1.00 21.26 273 TRP B O 1
ATOM 3918 N N . GLY B 1 249 ? 54.956 24.459 0.613 1.00 16.50 274 GLY B N 1
ATOM 3919 C CA . GLY B 1 249 ? 55.740 25.715 0.632 1.00 18.54 274 GLY B CA 1
ATOM 3920 C C . GLY B 1 249 ? 56.792 25.748 -0.469 1.00 19.74 274 GLY B C 1
ATOM 3921 O O . GLY B 1 249 ? 57.096 24.713 -1.078 1.00 15.77 274 GLY B O 1
ATOM 3922 N N . PRO B 1 250 ? 57.369 26.933 -0.720 1.00 18.37 275 PRO B N 1
ATOM 3923 C CA . PRO B 1 250 ? 58.436 27.054 -1.699 1.00 18.88 275 PRO B CA 1
ATOM 3924 C C . PRO B 1 250 ? 59.747 26.496 -1.133 1.00 18.25 275 PRO B C 1
ATOM 3925 O O . PRO B 1 250 ? 59.997 26.598 0.062 1.00 18.28 275 PRO B O 1
ATOM 3937 N N . SER B 1 252 ? 63.890 26.471 -2.483 1.00 18.44 277 SER B N 1
ATOM 3938 C CA . SER B 1 252 ? 64.810 26.854 -3.558 1.00 18.41 277 SER B CA 1
ATOM 3939 C C . SER B 1 252 ? 65.551 25.649 -4.115 1.00 16.18 277 SER B C 1
ATOM 3940 O O . SER B 1 252 ? 65.725 24.639 -3.441 1.00 16.63 277 SER B O 1
ATOM 3943 N N . TRP B 1 253 ? 66.027 25.773 -5.340 1.00 17.46 278 TRP B N 1
ATOM 3944 C CA . TRP B 1 253 ? 66.896 24.738 -5.894 1.00 17.64 278 TRP B CA 1
ATOM 3945 C C . TRP B 1 253 ? 68.142 24.501 -5.035 1.00 18.52 278 TRP B C 1
ATOM 3946 O O . TRP B 1 253 ? 68.562 23.372 -4.857 1.00 16.84 278 TRP B O 1
ATOM 3957 N N . GLU B 1 254 ? 68.719 25.571 -4.503 1.00 19.69 279 GLU B N 1
ATOM 3958 C CA . GLU B 1 254 ? 69.886 25.477 -3.637 1.00 17.46 279 GLU B CA 1
ATOM 3959 C C . GLU B 1 254 ? 69.595 24.586 -2.408 1.00 18.12 279 GLU B C 1
ATOM 3960 O O . GLU B 1 254 ? 70.377 23.691 -2.059 1.00 17.89 279 GLU B O 1
ATOM 3966 N N . ALA B 1 255 ? 68.456 24.818 -1.764 1.00 18.48 280 ALA B N 1
ATOM 3967 C CA . ALA B 1 255 ? 68.059 24.014 -0.605 1.00 18.26 280 ALA B CA 1
ATOM 3968 C C . ALA B 1 255 ? 67.762 22.545 -0.954 1.00 15.83 280 ALA B C 1
ATOM 3969 O O . ALA B 1 255 ? 68.114 21.622 -0.200 1.00 17.49 280 ALA B O 1
ATOM 3971 N N . ILE B 1 256 ? 67.119 22.320 -2.094 1.00 15.71 281 ILE B N 1
ATOM 3972 C CA . ILE B 1 256 ? 66.833 20.952 -2.558 1.00 15.32 281 ILE B CA 1
ATOM 3973 C C . ILE B 1 256 ? 68.128 20.206 -2.859 1.00 13.79 281 ILE B C 1
ATOM 3974 O O . ILE B 1 256 ? 68.330 19.093 -2.418 1.00 13.27 281 ILE B O 1
ATOM 3979 N N . ILE B 1 257 ? 69.005 20.825 -3.631 1.00 14.86 282 ILE B N 1
ATOM 3980 C CA . ILE B 1 257 ? 70.272 20.210 -3.969 1.00 14.76 282 ILE B CA 1
ATOM 3981 C C . ILE B 1 257 ? 71.054 19.872 -2.696 1.00 14.83 282 ILE B C 1
ATOM 3982 O O . ILE B 1 257 ? 71.591 18.782 -2.562 1.00 13.75 282 ILE B O 1
ATOM 3987 N N . ASP B 1 258 ? 71.080 20.796 -1.747 1.00 15.56 283 ASP B N 1
ATOM 3988 C CA . ASP B 1 258 ? 71.782 20.572 -0.503 1.00 17.75 283 ASP B CA 1
ATOM 3989 C C . ASP B 1 258 ? 71.148 19.443 0.305 1.00 18.28 283 ASP B C 1
ATOM 3990 O O . ASP B 1 258 ? 71.851 18.691 0.973 1.00 21.07 283 ASP B O 1
ATOM 3995 N N . ALA B 1 259 ? 69.827 19.293 0.223 1.00 17.61 284 ALA B N 1
ATOM 3996 C CA . ALA B 1 259 ? 69.136 18.230 0.962 1.00 19.40 284 ALA B CA 1
ATOM 3997 C C . ALA B 1 259 ? 69.329 16.834 0.331 1.00 17.34 284 ALA B C 1
ATOM 3998 O O . ALA B 1 259 ? 69.226 15.818 1.022 1.00 21.91 284 ALA B O 1
ATOM 4000 N N . ASN B 1 260 ? 69.644 16.801 -0.956 1.00 16.26 285 ASN B N 1
ATOM 4001 C CA . ASN B 1 260 ? 69.968 15.568 -1.678 1.00 14.99 285 ASN B CA 1
ATOM 4002 C C . ASN B 1 260 ? 68.924 14.442 -1.519 1.00 13.90 285 ASN B C 1
ATOM 4003 O O . ASN B 1 260 ? 69.231 13.357 -1.007 1.00 16.40 285 ASN B O 1
ATOM 4008 N N . PRO B 1 261 ? 67.682 14.702 -1.940 1.00 13.21 286 PRO B N 1
ATOM 4009 C CA . PRO B 1 261 ? 66.644 13.687 -1.740 1.00 13.93 286 PRO B CA 1
ATOM 4010 C C . PRO B 1 261 ? 66.962 12.405 -2.469 1.00 14.15 286 PRO B C 1
ATOM 4011 O O . PRO B 1 261 ? 67.380 12.438 -3.643 1.00 15.02 286 PRO B O 1
ATOM 4015 N N . ASP B 1 262 ? 66.762 11.286 -1.774 1.00 15.72 287 ASP B N 1
ATOM 4016 C CA . ASP B 1 262 ? 67.049 9.972 -2.340 1.00 16.66 287 ASP B CA 1
ATOM 4017 C C . ASP B 1 262 ? 66.098 9.631 -3.462 1.00 15.74 287 ASP B C 1
ATOM 4018 O O . ASP B 1 262 ? 66.513 9.058 -4.475 1.00 14.65 287 ASP B O 1
ATOM 4023 N N . VAL B 1 263 ? 64.818 9.930 -3.227 1.00 15.25 288 VAL B N 1
ATOM 4024 C CA . VAL B 1 263 ? 63.745 9.766 -4.209 1.00 15.05 288 VAL B CA 1
ATOM 4025 C C . VAL B 1 263 ? 62.955 11.075 -4.367 1.00 12.07 288 VAL B C 1
ATOM 4026 O O . VAL B 1 263 ? 62.976 11.954 -3.492 1.00 14.94 288 VAL B O 1
ATOM 4030 N N . ILE B 1 264 ? 62.285 11.205 -5.499 1.00 11.57 289 ILE B N 1
ATOM 4031 C CA . ILE B 1 264 ? 61.474 12.372 -5.825 1.00 12.70 289 ILE B CA 1
ATOM 4032 C C . ILE B 1 264 ? 60.067 11.919 -6.185 1.00 14.09 289 ILE B C 1
ATOM 4033 O O . ILE B 1 264 ? 59.864 11.152 -7.152 1.00 13.14 289 ILE B O 1
ATOM 4038 N N . VAL B 1 265 ? 59.104 12.361 -5.385 1.00 13.01 290 VAL B N 1
ATOM 4039 C CA . VAL B 1 265 ? 57.702 12.149 -5.686 1.00 12.39 290 VAL B CA 1
ATOM 4040 C C . VAL B 1 265 ? 57.222 13.286 -6.594 1.00 10.88 290 VAL B C 1
ATOM 4041 O O . VAL B 1 265 ? 57.444 14.459 -6.292 1.00 11.11 290 VAL B O 1
ATOM 4045 N N . LEU B 1 266 ? 56.607 12.935 -7.717 1.00 11.18 291 LEU B N 1
ATOM 4046 C CA . LEU B 1 266 ? 56.050 13.909 -8.644 1.00 11.03 291 LEU B CA 1
ATOM 4047 C C . LEU B 1 266 ? 54.531 13.853 -8.616 1.00 10.24 291 LEU B C 1
ATOM 4048 O O . LEU B 1 266 ? 53.926 12.784 -8.826 1.00 11.90 291 LEU B O 1
ATOM 4053 N N . VAL B 1 267 ? 53.904 14.991 -8.348 1.00 11.18 292 VAL B N 1
ATOM 4054 C CA . VAL B 1 267 ? 52.450 15.077 -8.447 1.00 12.01 292 VAL B CA 1
ATOM 4055 C C . VAL B 1 267 ? 52.070 15.353 -9.897 1.00 12.94 292 VAL B C 1
ATOM 4056 O O . VAL B 1 267 ? 52.530 16.339 -10.457 1.00 14.20 292 VAL B O 1
ATOM 4060 N N . ASP B 1 268 ? 51.256 14.480 -10.503 1.00 13.11 293 ASP B N 1
ATOM 4061 C CA . ASP B 1 268 ? 50.840 14.619 -11.912 1.00 14.13 293 ASP B CA 1
ATOM 4062 C C . ASP B 1 268 ? 49.508 15.355 -11.956 1.00 14.22 293 ASP B C 1
ATOM 4063 O O . ASP B 1 268 ? 48.439 14.770 -11.685 1.00 16.21 293 ASP B O 1
ATOM 4068 N N . SER B 1 269 ? 49.569 16.653 -12.239 1.00 13.86 294 SER B N 1
ATOM 4069 C CA . SER B 1 269 ? 48.354 17.471 -12.353 1.00 15.05 294 SER B CA 1
ATOM 4070 C C . SER B 1 269 ? 48.208 18.059 -13.743 1.00 15.23 294 SER B C 1
ATOM 4071 O O . SER B 1 269 ? 49.157 18.053 -14.556 1.00 15.91 294 SER B O 1
ATOM 4074 N N . SER B 1 270 ? 47.018 18.582 -14.019 1.00 16.85 295 SER B N 1
ATOM 4075 C CA . SER B 1 270 ? 46.755 19.178 -15.336 1.00 18.49 295 SER B CA 1
ATOM 4076 C C . SER B 1 270 ? 47.568 20.455 -15.552 1.00 17.41 295 SER B C 1
ATOM 4077 O O . SER B 1 270 ? 47.854 20.803 -16.696 1.00 20.76 295 SER B O 1
ATOM 4080 N N . TRP B 1 271 ? 47.960 21.147 -14.482 1.00 14.74 296 TRP B N 1
ATOM 4081 C CA . TRP B 1 271 ? 48.750 22.378 -14.629 1.00 15.86 296 TRP B CA 1
ATOM 4082 C C . TRP B 1 271 ? 50.261 22.152 -14.531 1.00 15.66 296 TRP B C 1
ATOM 4083 O O . TRP B 1 271 ? 51.028 23.007 -14.962 1.00 18.08 296 TRP B O 1
ATOM 4094 N N . SER B 1 272 ? 50.672 21.018 -13.956 1.00 13.67 297 SER B N 1
ATOM 4095 C CA . SER B 1 272 ? 52.068 20.652 -13.832 1.00 13.77 297 SER B CA 1
ATOM 4096 C C . SER B 1 272 ? 52.174 19.131 -13.914 1.00 13.52 297 SER B C 1
ATOM 4097 O O . SER B 1 272 ? 52.017 18.432 -12.905 1.00 13.87 297 SER B O 1
ATOM 4100 N N . SER B 1 273 ? 52.420 18.619 -15.116 1.00 13.64 298 SER B N 1
ATOM 4101 C CA . SER B 1 273 ? 52.476 17.197 -15.307 1.00 12.87 298 SER B CA 1
ATOM 4102 C C . SER B 1 273 ? 53.735 16.606 -14.690 1.00 13.67 298 SER B C 1
ATOM 4103 O O . SER B 1 273 ? 54.694 17.313 -14.399 1.00 13.56 298 SER B O 1
ATOM 4106 N N . ALA B 1 274 ? 53.724 15.298 -14.475 1.00 13.95 299 ALA B N 1
ATOM 4107 C CA . ALA B 1 274 ? 54.913 14.608 -13.998 1.00 15.60 299 ALA B CA 1
ATOM 4108 C C . ALA B 1 274 ? 56.043 14.812 -15.002 1.00 15.39 299 ALA B C 1
ATOM 4109 O O . ALA B 1 274 ? 57.191 15.060 -14.609 1.00 14.74 299 ALA B O 1
ATOM 4111 N N . GLN B 1 275 ? 55.720 14.719 -16.293 1.00 14.46 300 GLN B N 1
ATOM 4112 C CA . GLN B 1 275 ? 56.738 14.883 -17.327 1.00 13.47 300 GLN B CA 1
ATOM 4113 C C . GLN B 1 275 ? 57.369 16.263 -17.326 1.00 13.50 300 GLN B C 1
ATOM 4114 O O . GLN B 1 275 ? 58.583 16.398 -17.550 1.00 13.92 300 GLN B O 1
ATOM 4120 N N A LYS B 1 276 ? 56.548 17.287 -17.103 0.50 14.04 301 LYS B N 1
ATOM 4121 N N B LYS B 1 276 ? 56.558 17.289 -17.100 0.50 14.15 301 LYS B N 1
ATOM 4122 C CA A LYS B 1 276 ? 57.025 18.663 -16.992 0.50 14.96 301 LYS B CA 1
ATOM 4123 C CA B LYS B 1 276 ? 57.074 18.643 -17.012 0.50 15.18 301 LYS B CA 1
ATOM 4124 C C A LYS B 1 276 ? 58.113 18.757 -15.923 0.50 14.23 301 LYS B C 1
ATOM 4125 C C B LYS B 1 276 ? 58.146 18.727 -15.931 0.50 14.27 301 LYS B C 1
ATOM 4126 O O A LYS B 1 276 ? 59.171 19.350 -16.149 0.50 13.87 301 LYS B O 1
ATOM 4127 O O B LYS B 1 276 ? 59.223 19.287 -16.153 0.50 13.46 301 LYS B O 1
ATOM 4138 N N . LYS B 1 277 ? 57.858 18.141 -14.772 1.00 13.70 302 LYS B N 1
ATOM 4139 C CA . LYS B 1 277 ? 58.786 18.211 -13.661 1.00 12.85 302 LYS B CA 1
ATOM 4140 C C . LYS B 1 277 ? 60.049 17.397 -13.891 1.00 13.43 302 LYS B C 1
ATOM 4141 O O . LYS B 1 277 ? 61.123 17.825 -13.494 1.00 14.28 302 LYS B O 1
ATOM 4147 N N . LYS B 1 278 ? 59.934 16.249 -14.554 1.00 13.67 303 LYS B N 1
ATOM 4148 C CA . LYS B 1 278 ? 61.117 15.511 -14.986 1.00 14.76 303 LYS B CA 1
ATOM 4149 C C . LYS B 1 278 ? 61.997 16.349 -15.908 1.00 15.69 303 LYS B C 1
ATOM 4150 O O . LYS B 1 278 ? 63.222 16.346 -15.779 1.00 17.51 303 LYS B O 1
ATOM 4156 N N . ASP B 1 279 ? 61.368 17.073 -16.827 1.00 17.22 304 ASP B N 1
ATOM 4157 C CA . ASP B 1 279 ? 62.084 17.897 -17.797 1.00 17.04 304 ASP B CA 1
ATOM 4158 C C . ASP B 1 279 ? 62.746 19.075 -17.105 1.00 15.41 304 ASP B C 1
ATOM 4159 O O . ASP B 1 279 ? 63.881 19.408 -17.415 1.00 17.64 304 ASP B O 1
ATOM 4164 N N . ILE B 1 280 ? 62.049 19.685 -16.154 1.00 14.28 305 ILE B N 1
ATOM 4165 C CA . ILE B 1 280 ? 62.658 20.716 -15.316 1.00 15.34 305 ILE B CA 1
ATOM 4166 C C . ILE B 1 280 ? 63.931 20.195 -14.613 1.00 15.58 305 ILE B C 1
ATOM 4167 O O . ILE B 1 280 ? 64.983 20.848 -14.633 1.00 16.45 305 ILE B O 1
ATOM 4172 N N . LEU B 1 281 ? 63.833 19.016 -14.005 1.00 15.71 306 LEU B N 1
ATOM 4173 C CA . LEU B 1 281 ? 64.959 18.417 -13.297 1.00 15.59 306 LEU B CA 1
ATOM 4174 C C . LEU B 1 281 ? 66.157 18.091 -14.232 1.00 17.42 306 LEU B C 1
ATOM 4175 O O . LEU B 1 281 ? 67.303 18.382 -13.914 1.00 18.58 306 LEU B O 1
ATOM 4180 N N . THR B 1 282 ? 65.880 17.507 -15.383 1.00 18.86 307 THR B N 1
ATOM 4181 C CA . THR B 1 282 ? 66.941 17.099 -16.297 1.00 19.74 307 THR B CA 1
ATOM 4182 C C . THR B 1 282 ? 67.604 18.301 -16.956 1.00 18.68 307 THR B C 1
ATOM 4183 O O . THR B 1 282 ? 68.767 18.235 -17.322 1.00 23.22 307 THR B O 1
ATOM 4187 N N . SER B 1 283 ? 66.856 19.393 -17.098 1.00 18.32 308 SER B N 1
ATOM 4188 C CA . SER B 1 283 ? 67.362 20.627 -17.717 1.00 22.23 308 SER B CA 1
ATOM 4189 C C . SER B 1 283 ? 68.148 21.486 -16.770 1.00 19.87 308 SER B C 1
ATOM 4190 O O . SER B 1 283 ? 68.986 22.268 -17.193 1.00 21.36 308 SER B O 1
ATOM 4193 N N . HIS B 1 284 ? 67.876 21.350 -15.483 1.00 20.44 309 HIS B N 1
ATOM 4194 C CA . HIS B 1 284 ? 68.527 22.182 -14.500 1.00 19.20 309 HIS B CA 1
ATOM 4195 C C . HIS B 1 284 ? 70.011 21.789 -14.458 1.00 20.62 309 HIS B C 1
ATOM 4196 O O . HIS B 1 284 ? 70.330 20.611 -14.284 1.00 19.66 309 HIS B O 1
ATOM 4203 N N . PRO B 1 285 ? 70.921 22.762 -14.623 1.00 22.21 310 PRO B N 1
ATOM 4204 C CA . PRO B 1 285 ? 72.338 22.382 -14.787 1.00 23.20 310 PRO B CA 1
ATOM 4205 C C . PRO B 1 285 ? 72.961 21.643 -13.597 1.00 22.11 310 PRO B C 1
ATOM 4206 O O . PRO B 1 285 ? 73.898 20.883 -13.786 1.00 25.47 310 PRO B O 1
ATOM 4210 N N . VAL B 1 286 ? 72.453 21.870 -12.389 1.00 19.40 311 VAL B N 1
ATOM 4211 C CA . VAL B 1 286 ? 72.950 21.212 -11.200 1.00 19.27 311 VAL B CA 1
ATOM 4212 C C . VAL B 1 286 ? 72.020 20.117 -10.661 1.00 16.99 311 VAL B C 1
ATOM 4213 O O . VAL B 1 286 ? 72.485 19.035 -10.306 1.00 16.28 311 VAL B O 1
ATOM 4217 N N . ALA B 1 287 ? 70.717 20.380 -10.574 1.00 16.51 312 ALA B N 1
ATOM 4218 C CA . ALA B 1 287 ? 69.767 19.344 -10.132 1.00 17.15 312 ALA B CA 1
ATOM 4219 C C . ALA B 1 287 ? 69.819 18.099 -11.005 1.00 15.93 312 ALA B C 1
ATOM 4220 O O . ALA B 1 287 ? 69.586 17.008 -10.510 1.00 15.12 312 ALA B O 1
ATOM 4222 N N . SER B 1 288 ? 70.143 18.267 -12.291 1.00 16.25 313 SER B N 1
ATOM 4223 C CA . SER B 1 288 ? 70.297 17.128 -13.212 1.00 16.14 313 SER B CA 1
ATOM 4224 C C . SER B 1 288 ? 71.418 16.182 -12.798 1.00 17.31 313 SER B C 1
ATOM 4225 O O . SER B 1 288 ? 71.463 15.061 -13.284 1.00 22.14 313 SER B O 1
ATOM 4228 N N . THR B 1 289 ? 72.318 16.635 -11.918 1.00 16.88 314 THR B N 1
ATOM 4229 C CA . THR B 1 289 ? 73.426 15.816 -11.429 1.00 15.80 314 THR B CA 1
ATOM 4230 C C . THR B 1 289 ? 73.106 15.097 -10.102 1.00 15.95 314 THR B C 1
ATOM 4231 O O . THR B 1 289 ? 73.925 14.305 -9.618 1.00 17.17 314 THR B O 1
ATOM 4235 N N . LEU B 1 290 ? 71.933 15.354 -9.516 1.00 15.36 315 LEU B N 1
ATOM 4236 C CA . LEU B 1 290 ? 71.549 14.643 -8.287 1.00 14.74 315 LEU B CA 1
ATOM 4237 C C . LEU B 1 290 ? 71.358 13.164 -8.579 1.00 15.20 315 LEU B C 1
ATOM 4238 O O . LEU B 1 290 ? 70.847 12.817 -9.636 1.00 15.37 315 LEU B O 1
ATOM 4243 N N . ASP B 1 291 ? 71.767 12.301 -7.654 1.00 16.02 316 ASP B N 1
ATOM 4244 C CA . ASP B 1 291 ? 71.602 10.860 -7.834 1.00 18.70 316 ASP B CA 1
ATOM 4245 C C . ASP B 1 291 ? 70.149 10.462 -8.130 1.00 16.40 316 ASP B C 1
ATOM 4246 O O . ASP B 1 291 ? 69.908 9.547 -8.900 1.00 17.84 316 ASP B O 1
ATOM 4251 N N . ALA B 1 292 ? 69.190 11.137 -7.509 1.00 16.11 317 ALA B N 1
ATOM 4252 C CA . ALA B 1 292 ? 67.790 10.793 -7.697 1.00 14.14 317 ALA B CA 1
ATOM 4253 C C . ALA B 1 292 ? 67.340 11.052 -9.129 1.00 15.08 317 ALA B C 1
ATOM 4254 O O . ALA B 1 292 ? 66.518 10.318 -9.671 1.00 19.82 317 ALA B O 1
ATOM 4256 N N . VAL B 1 293 ? 67.890 12.094 -9.736 1.00 14.58 318 VAL B N 1
ATOM 4257 C CA . VAL B 1 293 ? 67.537 12.459 -11.093 1.00 15.15 318 VAL B CA 1
ATOM 4258 C C . VAL B 1 293 ? 68.296 11.583 -12.099 1.00 17.07 318 VAL B C 1
ATOM 4259 O O . VAL B 1 293 ? 67.693 11.035 -13.015 1.00 18.63 318 VAL B O 1
ATOM 4263 N N . VAL B 1 294 ? 69.610 11.456 -11.911 1.00 17.32 319 VAL B N 1
ATOM 4264 C CA . VAL B 1 294 ? 70.450 10.608 -12.750 1.00 18.11 319 VAL B CA 1
ATOM 4265 C C . VAL B 1 294 ? 69.884 9.204 -12.869 1.00 17.95 319 VAL B C 1
ATOM 4266 O O . VAL B 1 294 ? 69.877 8.631 -13.955 1.00 20.99 319 VAL B O 1
ATOM 4270 N N . ASN B 1 295 ? 69.392 8.661 -11.757 1.00 17.11 320 ASN B N 1
ATOM 4271 C CA . ASN B 1 295 ? 68.909 7.288 -11.699 1.00 18.59 320 ASN B CA 1
ATOM 4272 C C . ASN B 1 295 ? 67.393 7.134 -11.762 1.00 18.64 320 ASN B C 1
ATOM 4273 O O . ASN B 1 295 ? 66.882 6.045 -11.530 1.00 23.24 320 ASN B O 1
ATOM 4278 N N . ASP B 1 296 ? 66.698 8.215 -12.123 1.00 18.88 321 ASP B N 1
ATOM 4279 C CA . ASP B 1 296 ? 65.253 8.202 -12.349 1.00 17.59 321 ASP B CA 1
ATOM 4280 C C . ASP B 1 296 ? 64.511 7.599 -11.163 1.00 16.15 321 ASP B C 1
ATOM 4281 O O . ASP B 1 296 ? 63.623 6.752 -11.317 1.00 18.37 321 ASP B O 1
ATOM 4286 N N . ARG B 1 297 ? 64.886 8.036 -9.967 1.00 15.21 322 ARG B N 1
ATOM 4287 C CA . ARG B 1 297 ? 64.248 7.546 -8.759 1.00 16.41 322 ARG B CA 1
ATOM 4288 C C . ARG B 1 297 ? 62.982 8.359 -8.487 1.00 15.46 322 ARG B C 1
ATOM 4289 O O . ARG B 1 297 ? 62.893 9.077 -7.498 1.00 15.50 322 ARG B O 1
ATOM 4297 N N . TYR B 1 298 ? 62.017 8.202 -9.397 1.00 15.99 323 TYR B N 1
ATOM 4298 C CA . TYR B 1 298 ? 60.745 8.913 -9.367 1.00 13.56 323 TYR B CA 1
ATOM 4299 C C . TYR B 1 298 ? 59.617 8.019 -8.907 1.00 15.84 323 TYR B C 1
ATOM 4300 O O . TYR B 1 298 ? 59.516 6.851 -9.324 1.00 17.36 323 TYR B O 1
ATOM 4309 N N . LEU B 1 299 ? 58.766 8.585 -8.054 1.00 14.17 324 LEU B N 1
ATOM 4310 C CA . LEU B 1 299 ? 57.454 8.019 -7.769 1.00 13.53 324 LEU B CA 1
ATOM 4311 C C . LEU B 1 299 ? 56.442 9.032 -8.267 1.00 12.65 324 LEU B C 1
ATOM 4312 O O . LEU B 1 299 ? 56.694 10.241 -8.184 1.00 17.86 324 LEU B O 1
ATOM 4317 N N . VAL B 1 300 ? 55.303 8.572 -8.779 1.00 12.50 325 VAL B N 1
ATOM 4318 C CA . VAL B 1 300 ? 54.296 9.488 -9.295 1.00 11.74 325 VAL B CA 1
ATOM 4319 C C . VAL B 1 300 ? 52.962 9.250 -8.621 1.00 12.15 325 VAL B C 1
ATOM 4320 O O . VAL B 1 300 ? 52.519 8.114 -8.498 1.00 12.33 325 VAL B O 1
ATOM 4324 N N . ILE B 1 301 ? 52.314 10.345 -8.232 1.00 13.53 326 ILE B N 1
ATOM 4325 C CA . ILE B 1 301 ? 50.964 10.317 -7.674 1.00 13.38 326 ILE B CA 1
ATOM 4326 C C . ILE B 1 301 ? 50.054 11.287 -8.427 1.00 12.98 326 ILE B C 1
ATOM 4327 O O . ILE B 1 301 ? 50.468 12.422 -8.749 1.00 14.35 326 ILE B O 1
ATOM 4332 N N . ASP B 1 302 ? 48.821 10.843 -8.729 1.00 12.68 327 ASP B N 1
ATOM 4333 C CA . ASP B 1 302 ? 47.836 11.713 -9.391 1.00 12.56 327 ASP B CA 1
ATOM 4334 C C . ASP B 1 302 ? 47.391 12.812 -8.424 1.00 11.87 327 ASP B C 1
ATOM 4335 O O . ASP B 1 302 ? 47.522 12.660 -7.221 1.00 12.41 327 ASP B O 1
ATOM 4340 N N . PHE B 1 303 ? 46.863 13.909 -8.950 1.00 13.26 328 PHE B N 1
ATOM 4341 C CA . PHE B 1 303 ? 46.463 15.038 -8.097 1.00 11.48 328 PHE B CA 1
ATOM 4342 C C . PHE B 1 303 ? 45.326 14.717 -7.108 1.00 12.24 328 PHE B C 1
ATOM 4343 O O . PHE B 1 303 ? 45.439 15.082 -5.940 1.00 13.88 328 PHE B O 1
ATOM 4351 N N . PRO B 1 304 ? 44.242 14.028 -7.543 1.00 13.23 329 PRO B N 1
ATOM 4352 C CA . PRO B 1 304 ? 43.113 13.888 -6.583 1.00 13.00 329 PRO B CA 1
ATOM 4353 C C . PRO B 1 304 ? 43.416 13.308 -5.190 1.00 12.87 329 PRO B C 1
ATOM 4354 O O . PRO B 1 304 ? 42.979 13.899 -4.205 1.00 14.15 329 PRO B O 1
ATOM 4358 N N . PRO B 1 305 ? 44.187 12.210 -5.085 1.00 13.01 330 PRO B N 1
ATOM 4359 C CA . PRO B 1 305 ? 44.520 11.739 -3.715 1.00 13.97 330 PRO B CA 1
ATOM 4360 C C . PRO B 1 305 ? 45.361 12.690 -2.854 1.00 12.36 330 PRO B C 1
ATOM 4361 O O . PRO B 1 305 ? 45.490 12.455 -1.640 1.00 14.24 330 PRO B O 1
ATOM 4365 N N . THR B 1 306 ? 45.949 13.734 -3.457 1.00 11.60 331 THR B N 1
ATOM 4366 C CA . THR B 1 306 ? 46.725 14.708 -2.683 1.00 12.83 331 THR B CA 1
ATOM 4367 C C . THR B 1 306 ? 45.822 15.673 -1.930 1.00 12.71 331 THR B C 1
ATOM 4368 O O . THR B 1 306 ? 46.265 16.303 -0.987 1.00 14.60 331 THR B O 1
ATOM 4372 N N . GLU B 1 307 ? 44.565 15.783 -2.350 1.00 13.17 332 GLU B N 1
ATOM 4373 C CA . GLU B 1 307 ? 43.556 16.485 -1.568 1.00 13.26 332 GLU B CA 1
ATOM 4374 C C . GLU B 1 307 ? 43.126 15.530 -0.451 1.00 12.58 332 GLU B C 1
ATOM 4375 O O . GLU B 1 307 ? 42.817 14.376 -0.720 1.00 13.55 332 GLU B O 1
ATOM 4381 N N . PRO B 1 308 ? 43.115 16.005 0.805 1.00 12.23 333 PRO B N 1
ATOM 4382 C CA . PRO B 1 308 ? 42.818 15.055 1.872 1.00 11.35 333 PRO B CA 1
ATOM 4383 C C . PRO B 1 308 ? 41.442 14.408 1.746 1.00 11.90 333 PRO B C 1
ATOM 4384 O O . PRO B 1 308 ? 40.430 15.099 1.560 1.00 14.00 333 PRO B O 1
ATOM 4388 N N . GLY B 1 309 ? 41.415 13.088 1.856 1.00 12.51 334 GLY B N 1
ATOM 4389 C CA . GLY B 1 309 ? 40.176 12.310 1.745 1.00 11.19 334 GLY B CA 1
ATOM 4390 C C . GLY B 1 309 ? 40.478 10.825 1.655 1.00 12.34 334 GLY B C 1
ATOM 4391 O O . GLY B 1 309 ? 41.625 10.403 1.795 1.00 11.37 334 GLY B O 1
ATOM 4392 N N . VAL B 1 310 ? 39.449 10.025 1.405 1.00 13.26 335 VAL B N 1
ATOM 4393 C CA . VAL B 1 310 ? 39.635 8.590 1.407 1.00 14.47 335 VAL B CA 1
ATOM 4394 C C . VAL B 1 310 ? 40.639 8.144 0.320 1.00 13.70 335 VAL B C 1
ATOM 4395 O O . VAL B 1 310 ? 41.408 7.213 0.528 1.00 14.06 335 VAL B O 1
ATOM 4399 N N . ARG B 1 311 ? 40.667 8.835 -0.814 1.00 13.07 336 ARG B N 1
ATOM 4400 C CA . ARG B 1 311 ? 41.619 8.479 -1.879 1.00 11.58 336 ARG B CA 1
ATOM 4401 C C . ARG B 1 311 ? 43.074 8.656 -1.493 1.00 10.03 336 ARG B C 1
ATOM 4402 O O . ARG B 1 311 ? 43.946 8.054 -2.099 1.00 10.78 336 ARG B O 1
ATOM 4410 N N . THR B 1 312 ? 43.350 9.486 -0.491 1.00 10.68 337 THR B N 1
ATOM 4411 C CA . THR B 1 312 ? 44.718 9.693 -0.034 1.00 10.89 337 THR B CA 1
ATOM 4412 C C . THR B 1 312 ? 45.381 8.364 0.402 1.00 9.31 337 THR B C 1
ATOM 4413 O O . THR B 1 312 ? 46.593 8.150 0.184 1.00 10.15 337 THR B O 1
ATOM 4417 N N . ALA B 1 313 ? 44.588 7.454 0.979 1.00 10.19 338 ALA B N 1
ATOM 4418 C CA . ALA B 1 313 ? 45.131 6.160 1.400 1.00 11.37 338 ALA B CA 1
ATOM 4419 C C . ALA B 1 313 ? 45.440 5.294 0.181 1.00 12.27 338 ALA B C 1
ATOM 4420 O O . ALA B 1 313 ? 46.435 4.571 0.175 1.00 12.63 338 ALA B O 1
ATOM 4422 N N . ASP B 1 314 ? 44.588 5.365 -0.840 1.00 13.10 339 ASP B N 1
ATOM 4423 C CA . ASP B 1 314 ? 44.842 4.706 -2.124 1.00 13.93 339 ASP B CA 1
ATOM 4424 C C . ASP B 1 314 ? 46.157 5.260 -2.727 1.00 13.79 339 ASP B C 1
ATOM 4425 O O . ASP B 1 314 ? 46.963 4.512 -3.312 1.00 13.29 339 ASP B O 1
ATOM 4430 N N . GLY B 1 315 ? 46.367 6.568 -2.570 1.00 12.53 340 GLY B N 1
ATOM 4431 C CA . GLY B 1 315 ? 47.602 7.237 -2.998 1.00 12.24 340 GLY B CA 1
ATOM 4432 C C . GLY B 1 315 ? 48.818 6.676 -2.287 1.00 12.91 340 GLY B C 1
ATOM 4433 O O . GLY B 1 315 ? 49.851 6.408 -2.924 1.00 12.42 340 GLY B O 1
ATOM 4434 N N . ALA B 1 316 ? 48.702 6.483 -0.968 1.00 12.44 341 ALA B N 1
ATOM 4435 C CA . ALA B 1 316 ? 49.791 5.890 -0.210 1.00 12.48 341 ALA B CA 1
ATOM 4436 C C . ALA B 1 316 ? 50.124 4.470 -0.656 1.00 12.20 341 ALA B C 1
ATOM 4437 O O . ALA B 1 316 ? 51.297 4.127 -0.740 1.00 11.73 341 ALA B O 1
ATOM 4439 N N . VAL B 1 317 ? 49.104 3.651 -0.937 1.00 11.19 342 VAL B N 1
ATOM 4440 C CA . VAL B 1 317 ? 49.327 2.284 -1.419 1.00 13.28 342 VAL B CA 1
ATOM 4441 C C . VAL B 1 317 ? 50.074 2.322 -2.764 1.00 13.37 342 VAL B C 1
ATOM 4442 O O . VAL B 1 317 ? 51.059 1.603 -2.953 1.00 15.07 342 VAL B O 1
ATOM 4446 N N . ALA B 1 318 ? 49.618 3.172 -3.680 1.00 13.30 343 ALA B N 1
ATOM 4447 C CA . ALA B 1 318 ? 50.281 3.327 -4.980 1.00 15.11 343 ALA B CA 1
ATOM 4448 C C . ALA B 1 318 ? 51.750 3.723 -4.830 1.00 14.41 343 ALA B C 1
ATOM 4449 O O . ALA B 1 318 ? 52.638 3.135 -5.478 1.00 17.22 343 ALA B O 1
ATOM 4451 N N . LEU B 1 319 ? 52.035 4.691 -3.967 1.00 13.20 344 LEU B N 1
ATOM 4452 C CA . LEU B 1 319 ? 53.422 5.101 -3.794 1.00 13.10 344 LEU B CA 1
ATOM 4453 C C . LEU B 1 319 ? 54.239 4.006 -3.126 1.00 13.38 344 LEU B C 1
ATOM 4454 O O . LEU B 1 319 ? 55.400 3.819 -3.479 1.00 14.40 344 LEU B O 1
ATOM 4459 N N . ALA B 1 320 ? 53.654 3.284 -2.170 1.00 14.76 345 ALA B N 1
ATOM 4460 C CA . ALA B 1 320 ? 54.378 2.164 -1.548 1.00 14.71 345 ALA B CA 1
ATOM 4461 C C . ALA B 1 320 ? 54.752 1.102 -2.569 1.00 15.17 345 ALA B C 1
ATOM 4462 O O . ALA B 1 320 ? 55.861 0.574 -2.522 1.00 19.12 345 ALA B O 1
ATOM 4464 N N . ASP B 1 321 ? 53.836 0.791 -3.483 1.00 16.29 346 ASP B N 1
ATOM 4465 C CA . ASP B 1 321 ? 54.100 -0.210 -4.537 1.00 18.29 346 ASP B CA 1
ATOM 4466 C C . ASP B 1 321 ? 55.220 0.282 -5.451 1.00 20.12 346 ASP B C 1
ATOM 4467 O O . ASP B 1 321 ? 56.157 -0.473 -5.790 1.00 20.63 346 ASP B O 1
ATOM 4472 N N . GLN B 1 322 ? 55.147 1.553 -5.834 1.00 16.04 347 GLN B N 1
ATOM 4473 C CA . GLN B 1 322 ? 56.196 2.116 -6.693 1.00 17.70 347 GLN B CA 1
ATOM 4474 C C . GLN B 1 322 ? 57.554 2.131 -5.981 1.00 16.96 347 GLN B C 1
ATOM 4475 O O . GLN B 1 322 ? 58.594 1.838 -6.591 1.00 18.20 347 GLN B O 1
ATOM 4481 N N . LEU B 1 323 ? 57.538 2.468 -4.690 1.00 16.68 348 LEU B N 1
ATOM 4482 C CA . LEU B 1 323 ? 58.763 2.531 -3.902 1.00 17.26 348 LEU B CA 1
ATOM 4483 C C . LEU B 1 323 ? 59.405 1.157 -3.728 1.00 20.21 348 LEU B C 1
ATOM 4484 O O . LEU B 1 323 ? 60.638 1.051 -3.757 1.00 20.68 348 LEU B O 1
ATOM 4489 N N . ALA B 1 324 ? 58.581 0.119 -3.573 1.00 19.29 349 ALA B N 1
ATOM 4490 C CA . ALA B 1 324 ? 59.084 -1.245 -3.449 1.00 20.66 349 ALA B CA 1
ATOM 4491 C C . ALA B 1 324 ? 59.789 -1.694 -4.715 1.00 20.58 349 ALA B C 1
ATOM 4492 O O . ALA B 1 324 ? 60.699 -2.500 -4.657 1.00 23.98 349 ALA B O 1
ATOM 4494 N N . ALA B 1 325 ? 59.366 -1.158 -5.852 1.00 20.55 350 ALA B N 1
ATOM 4495 C CA . ALA B 1 325 ? 59.928 -1.523 -7.136 1.00 22.95 350 ALA B CA 1
ATOM 4496 C C . ALA B 1 325 ? 61.196 -0.735 -7.491 1.00 24.75 350 ALA B C 1
ATOM 4497 O O . ALA B 1 325 ? 61.894 -1.120 -8.415 1.00 25.41 350 ALA B O 1
ATOM 4499 N N . LEU B 1 326 ? 61.507 0.337 -6.755 1.00 28.13 351 LEU B N 1
ATOM 4500 C CA . LEU B 1 326 ? 62.761 1.093 -6.960 1.00 29.62 351 LEU B CA 1
ATOM 4501 C C . LEU B 1 326 ? 63.964 0.489 -6.249 1.00 32.37 351 LEU B C 1
ATOM 4502 O O . LEU B 1 326 ? 63.889 0.161 -5.059 1.00 34.11 351 LEU B O 1
ATOM 4507 N N . THR B 1 327 ? 65.085 0.399 -6.965 1.00 36.37 352 THR B N 1
ATOM 4508 C CA . THR B 1 327 ? 66.380 0.100 -6.347 1.00 40.21 352 THR B CA 1
ATOM 4509 C C . THR B 1 327 ? 67.099 1.416 -6.068 1.00 41.00 352 THR B C 1
ATOM 4510 O O . THR B 1 327 ? 67.065 2.341 -6.885 1.00 40.61 352 THR B O 1
ATOM 4514 N N . VAL B 1 328 ? 67.736 1.501 -4.906 1.00 38.18 353 VAL B N 1
ATOM 4515 C CA . VAL B 1 328 ? 68.555 2.656 -4.559 1.00 47.19 353 VAL B CA 1
ATOM 4516 C C . VAL B 1 328 ? 69.970 2.144 -4.237 1.00 54.33 353 VAL B C 1
ATOM 4517 O O . VAL B 1 328 ? 70.439 2.208 -3.098 1.00 57.80 353 VAL B O 1
ATOM 4521 N N . GLU B 1 329 ? 70.615 1.602 -5.273 1.00 56.19 354 GLU B N 1
ATOM 4522 C CA . GLU B 1 329 ? 71.978 1.085 -5.198 1.00 62.70 354 GLU B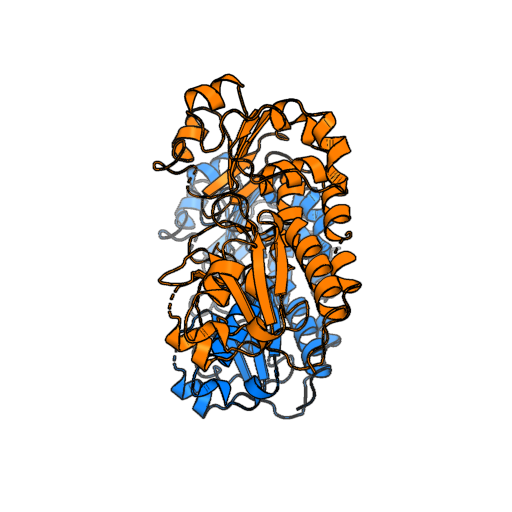 CA 1
ATOM 4523 C C . GLU B 1 329 ? 72.970 2.239 -5.167 1.00 68.81 354 GLU B C 1
ATOM 4524 O O . GLU B 1 329 ? 73.940 2.213 -4.411 1.00 70.27 354 GLU B O 1
#

Radius of gyration: 26.87 Å; Cα contacts (8 Å, |Δi|>4): 1194; chains: 2; bounding box: 64×42×69 Å

Secondary structure (DSSP, 8-state):
-----SSEEEEETTEEEEESS---SEEEESHHHHHHHHHTT-GGGEEEEES--SSPPGGGHHHHHT-HHHHS-S-SSPPPHHHHHTT--SEEEESS----TTTT--HHHHHHTT-EEEE-GGG--STTTS-TT--HHHHHHHHHHHHHHTT-HHHHHHHHH--HHHHT-----S--EEEEEEE-SSS-EEE-SSSHHHH---SS-EETTTT-SSSEE--HHHHHHH--SEEEEEE-SSS-HHHHHHHHHHSTTGGGSHHHHTT-EEEEESGGGSSSHHHHHHHHHHHHHHHT---/----SSEEEEETTEEEEESS---SEEEESHHHHHHHHHTT-GGGEEEEES--SSPPGGGHHHHTT-HHHHS-S-SSPPPHHHHHTT--SEEEESS----TTTT--HHHHHHTT-EEEE-GGG--STTTS-SS--HHHHHHHHHHHHHHTT-HHHHHHHHH--HHHHH-----S--EEEEEEE-SSS-EEE-SSSHHHH---SS-EETTTT-SSSEE--HHHHHHH--SEEEEEE-SSS-HHHHHHHHHHSTTGGGSHHHHTT-EEEEESGGGSSSTHHHHHHHHHHHHHHH----

CATH classification: 3.40.50.1980 (+1 more: 3.40.50.1980)

Foldseek 3Di:
DDFADPQDWDQALNDIFTDRDAWQAEEEEEQQRQQLCLLLVNLNNYQAYELYFDDHDPVSVVSCVPHVRSVPHQYNHAHALVSVCVSVGQEYEYAAPCCDCNGNHPQVVCVVVNHTYHYQQCRNDDPPRHPPADELVSQLVSLCVVCNSNRRNVSSVVLSVVVVLLVLADADPPAFAEWEFEDDLQKTKTAAQRFLVVRLVSNHHHYLRNPPPDRIDIHPVSCLVSLGQAYEYEAGPVAGSVNVLVSQCPPPRSVPRPRNVQVRYAYFYDRLRSDHSVSSVRSSSRNVSNVVDDD/DFADPQDWDQALNDIFTDRDAWQAEEEEEQQRQQLCLLLVNLNSYQAYELYFDDHDPVSPVSCVVHVRSVPHQYNHAHALVVVCVSVGQEYEYAAPCCDCNGNHPQVVCVVVRHTYHYQQCHRDDPPRHQFADELVSQLVSLCVVCNSNRRNVSSVVLNVVVVLLVPFDADDPAFAEWAFEDDQQKTKTAAQRALVVRLVSNHHHYLRNPHRDRIDIHPVSCLVSLGLAYEYEAGPVAGSVNVLCSQCPPPRSVPRPRNVQVRYAYFYPRLRSDHSCSSVRSSSRSVSNVVDDRD